Protein AF-A0A1S1MTF3-F1 (afdb_monomer)

Structure (mmCIF, N/CA/C/O backbone):
data_AF-A0A1S1MTF3-F1
#
_entry.id   AF-A0A1S1MTF3-F1
#
loop_
_atom_site.group_PDB
_atom_site.id
_atom_site.type_symbol
_atom_site.label_atom_id
_atom_site.label_alt_id
_atom_site.label_comp_id
_atom_site.label_asym_id
_atom_site.label_entity_id
_atom_site.label_seq_id
_atom_site.pdbx_PDB_ins_code
_atom_site.Cartn_x
_atom_site.Cartn_y
_atom_site.Cartn_z
_atom_site.occupancy
_atom_site.B_iso_or_equiv
_atom_site.auth_seq_id
_atom_site.auth_comp_id
_atom_site.auth_asym_id
_atom_site.auth_atom_id
_atom_site.pdbx_PDB_model_num
ATOM 1 N N . MET A 1 1 ? -11.536 54.988 96.292 1.00 57.00 1 MET A N 1
ATOM 2 C CA . MET A 1 1 ? -12.573 53.930 96.340 1.00 57.00 1 MET A CA 1
ATOM 3 C C . MET A 1 1 ? -11.918 52.619 96.757 1.00 57.00 1 MET A C 1
ATOM 5 O O . MET A 1 1 ? -10.791 52.385 96.335 1.00 57.00 1 MET A O 1
ATOM 9 N N . SER A 1 2 ? -12.569 51.813 97.604 1.00 72.62 2 SER A N 1
ATOM 10 C CA . SER A 1 2 ? -12.014 50.529 98.072 1.00 72.62 2 SER A CA 1
ATOM 11 C C . SER A 1 2 ? -11.849 49.536 96.914 1.00 72.62 2 SER A C 1
ATOM 13 O O . SER A 1 2 ? -12.722 49.440 96.053 1.00 72.62 2 SER A O 1
ATOM 15 N N . LYS A 1 3 ? -10.737 48.791 96.897 1.00 82.69 3 LYS A N 1
ATOM 16 C CA . LYS A 1 3 ? -10.434 47.762 95.882 1.00 82.69 3 LYS A CA 1
ATOM 17 C C . LYS A 1 3 ? -10.878 46.355 96.296 1.00 82.69 3 LYS A C 1
ATOM 19 O O . LYS A 1 3 ? -10.730 45.424 95.508 1.00 82.69 3 LYS A O 1
ATOM 24 N N . ALA A 1 4 ? -11.459 46.189 97.486 1.00 82.25 4 ALA A N 1
ATOM 25 C CA . ALA A 1 4 ? -11.759 44.884 98.082 1.00 82.25 4 ALA A CA 1
ATOM 26 C C . ALA A 1 4 ? -12.714 43.988 97.255 1.00 82.25 4 ALA A C 1
ATOM 28 O O . ALA A 1 4 ? -12.721 42.773 97.439 1.00 82.25 4 ALA A O 1
ATOM 29 N N . ARG A 1 5 ? -13.505 44.565 96.335 1.00 84.56 5 ARG A N 1
ATOM 30 C CA . ARG A 1 5 ? -14.425 43.845 95.424 1.00 84.56 5 ARG A CA 1
ATOM 31 C C . ARG A 1 5 ? -14.003 43.868 93.951 1.00 84.56 5 ARG A C 1
ATOM 33 O O . ARG A 1 5 ? -14.727 43.378 93.094 1.00 84.56 5 ARG A O 1
ATOM 40 N N . VAL A 1 6 ? -12.830 44.420 93.647 1.00 87.94 6 VAL A N 1
ATOM 41 C CA . VAL A 1 6 ? -12.247 44.382 92.300 1.00 87.94 6 VAL A CA 1
ATOM 42 C C . VAL A 1 6 ? -11.342 43.155 92.225 1.00 87.94 6 VAL A C 1
ATOM 44 O O . VAL A 1 6 ? -10.143 43.244 92.487 1.00 87.94 6 VAL A O 1
ATOM 47 N N . TYR A 1 7 ? -11.922 41.986 91.959 1.00 88.25 7 TYR A N 1
ATOM 48 C CA . TYR A 1 7 ? -11.194 40.715 91.973 1.00 88.25 7 TYR A CA 1
ATOM 49 C C . TYR A 1 7 ? -10.224 40.586 90.793 1.00 88.25 7 TYR A C 1
ATOM 51 O O . TYR A 1 7 ? -10.498 41.049 89.686 1.00 88.25 7 TYR A O 1
ATOM 59 N N . LYS A 1 8 ? -9.082 39.926 91.014 1.00 83.44 8 LYS A N 1
ATOM 60 C CA . LYS A 1 8 ? -8.117 39.647 89.941 1.00 83.44 8 LYS A CA 1
ATOM 61 C C . LYS A 1 8 ? -8.687 38.556 89.017 1.00 83.44 8 LYS A C 1
ATOM 63 O O . LYS A 1 8 ? -9.079 37.507 89.530 1.00 83.44 8 LYS A O 1
ATOM 68 N N . PRO A 1 9 ? -8.693 38.729 87.680 1.00 82.44 9 PRO A N 1
ATOM 69 C CA . PRO A 1 9 ? -9.244 37.728 86.760 1.00 82.44 9 PRO A CA 1
ATOM 70 C C . PRO A 1 9 ? -8.632 36.326 86.908 1.00 82.44 9 PRO A C 1
ATOM 72 O O . PRO A 1 9 ? -9.344 35.331 86.807 1.00 82.44 9 PRO A O 1
ATOM 75 N N . SER A 1 10 ? -7.332 36.229 87.205 1.00 77.62 10 SER A N 1
ATOM 76 C CA . SER A 1 10 ? -6.656 34.951 87.478 1.00 77.62 10 SER A CA 1
ATOM 77 C C . SER A 1 10 ? -7.175 34.263 88.746 1.00 77.62 10 SER A C 1
ATOM 79 O O . SER A 1 10 ? -7.349 33.047 88.754 1.00 77.62 10 SER A O 1
ATOM 81 N N . HIS A 1 11 ? -7.488 35.029 89.795 1.00 86.81 11 HIS A N 1
ATOM 82 C CA . HIS A 1 11 ? -8.070 34.501 91.031 1.00 86.81 11 HIS A CA 1
ATOM 83 C C . HIS A 1 11 ? -9.507 34.034 90.818 1.00 86.81 11 HIS A C 1
ATOM 85 O O . HIS A 1 11 ? -9.876 32.991 91.340 1.00 86.81 11 HIS A O 1
ATOM 91 N N . LEU A 1 12 ? -10.296 34.759 90.018 1.00 86.31 12 LEU A N 1
ATOM 92 C CA . LEU A 1 12 ? -11.651 34.337 89.657 1.00 86.31 12 LEU A CA 1
ATOM 93 C C . LEU A 1 12 ? -11.636 32.997 88.922 1.00 86.31 12 LEU A C 1
ATOM 95 O O . LEU A 1 12 ? -12.312 32.064 89.343 1.00 86.31 12 LEU A O 1
ATOM 99 N N . LYS A 1 13 ? -10.807 32.871 87.879 1.00 82.50 13 LYS A N 1
ATOM 100 C CA . LYS A 1 13 ? -10.668 31.617 87.123 1.00 82.50 13 LYS A CA 1
ATOM 101 C C . LYS A 1 13 ? -10.265 30.455 88.029 1.00 82.50 13 LYS A C 1
ATOM 103 O O . LYS A 1 13 ? -10.863 29.389 87.949 1.00 82.50 13 LYS A O 1
ATOM 108 N N . MET A 1 14 ? -9.297 30.670 88.919 1.00 82.50 14 MET A N 1
ATOM 109 C CA . MET A 1 14 ? -8.825 29.626 89.826 1.00 82.50 14 MET A CA 1
ATOM 110 C C . MET A 1 14 ? -9.858 29.265 90.904 1.00 82.50 14 MET A C 1
ATOM 112 O O . MET A 1 14 ? -10.027 28.087 91.198 1.00 82.50 14 MET A O 1
ATOM 116 N N . LEU A 1 15 ? -10.591 30.245 91.442 1.00 87.25 15 LEU A N 1
ATOM 117 C CA . LEU A 1 15 ? -11.648 30.015 92.430 1.00 87.25 15 LEU A CA 1
ATOM 118 C C . LEU A 1 15 ? -12.802 29.198 91.831 1.00 87.25 15 LEU A C 1
ATOM 120 O O . LEU A 1 15 ? -13.252 28.233 92.441 1.00 87.25 15 LEU A O 1
ATOM 124 N N . PHE A 1 16 ? -13.245 29.537 90.616 1.00 86.62 16 PHE A N 1
ATOM 125 C CA . PHE A 1 16 ? -14.283 28.774 89.921 1.00 86.62 16 PHE A CA 1
ATOM 126 C C . PHE A 1 16 ? -13.794 27.381 89.509 1.00 86.62 16 PHE A C 1
ATOM 128 O O . PHE A 1 16 ? -14.508 26.407 89.740 1.00 86.62 16 PHE A O 1
ATOM 135 N N . ALA A 1 17 ? -12.570 27.249 88.989 1.00 81.00 17 ALA A N 1
ATOM 136 C CA . ALA A 1 17 ? -12.009 25.948 88.617 1.00 81.00 17 ALA A CA 1
ATOM 137 C C . ALA A 1 17 ? -11.914 24.991 89.817 1.00 81.00 17 ALA A C 1
ATOM 139 O O . ALA A 1 17 ? -12.298 23.829 89.714 1.00 81.00 17 ALA A O 1
ATOM 140 N N . ARG A 1 18 ? -11.475 25.488 90.980 1.00 85.56 18 ARG A N 1
ATOM 141 C CA . ARG A 1 18 ? -11.369 24.685 92.209 1.00 85.56 18 ARG A CA 1
ATOM 142 C C . ARG A 1 18 ? -12.708 24.394 92.882 1.00 85.56 18 ARG A C 1
ATOM 144 O O . ARG A 1 18 ? -12.756 23.554 93.770 1.00 85.56 18 ARG A O 1
ATOM 151 N N . SER A 1 19 ? -13.787 25.061 92.475 1.00 85.94 19 SER A N 1
ATOM 152 C CA . SER A 1 19 ? -15.117 24.832 93.051 1.00 85.94 19 SER A CA 1
ATOM 153 C C . SER A 1 19 ? -15.812 23.573 92.527 1.00 85.94 19 SER A C 1
ATOM 155 O O . SER A 1 19 ? -16.775 23.124 93.142 1.00 85.94 19 SER A O 1
ATOM 157 N N . GLY A 1 20 ? -15.390 23.032 91.375 1.00 85.50 20 GLY A N 1
ATOM 158 C CA . GLY A 1 20 ? -16.066 21.896 90.735 1.00 85.50 20 GLY A CA 1
ATOM 159 C C . GLY A 1 20 ? -17.521 22.173 90.319 1.00 85.50 20 GLY A C 1
ATOM 160 O O . GLY A 1 20 ? -18.297 21.230 90.194 1.00 85.50 20 GLY A O 1
ATOM 161 N N . ASN A 1 21 ? -17.889 23.450 90.131 1.00 88.62 21 ASN A N 1
ATOM 162 C CA . ASN A 1 21 ? -19.265 23.941 89.958 1.00 88.62 21 ASN A CA 1
ATOM 163 C C . ASN A 1 21 ? -20.197 23.661 91.156 1.00 88.62 21 ASN A C 1
ATOM 165 O O . ASN A 1 21 ? -21.411 23.683 90.996 1.00 88.62 21 ASN A O 1
ATOM 169 N N . GLN A 1 22 ? -19.662 23.427 92.356 1.00 89.62 22 GLN A N 1
ATOM 170 C CA . GLN A 1 22 ? -20.448 23.118 93.550 1.00 89.62 22 GLN A CA 1
ATOM 171 C C . GLN A 1 22 ? -20.203 24.150 94.657 1.00 89.62 22 GLN A C 1
ATOM 173 O O . GLN A 1 22 ? -19.075 24.603 94.865 1.00 89.62 22 GLN A O 1
ATOM 178 N N . CYS A 1 23 ? -21.270 24.521 95.371 1.00 93.62 23 CYS A N 1
ATOM 179 C CA . CYS A 1 23 ? -21.194 25.360 96.565 1.00 93.62 23 CYS A CA 1
ATOM 180 C C . CYS A 1 23 ? -20.217 24.772 97.589 1.00 93.62 23 CYS A C 1
ATOM 182 O O . CYS A 1 23 ? -20.286 23.585 97.895 1.00 93.62 23 CYS A O 1
ATOM 184 N N . ALA A 1 24 ? -19.347 25.611 98.153 1.00 95.00 24 ALA A N 1
ATOM 185 C CA . ALA A 1 24 ? -18.343 25.148 99.104 1.00 95.00 24 ALA A CA 1
ATOM 186 C C . ALA A 1 24 ? -18.900 24.758 100.485 1.00 95.00 24 ALA A C 1
ATOM 188 O O . ALA A 1 24 ? -18.172 24.161 101.271 1.00 95.00 24 ALA A O 1
ATOM 189 N N . MET A 1 25 ? -20.155 25.092 100.817 1.00 95.19 25 MET A N 1
ATOM 190 C CA . MET A 1 25 ? -20.732 24.727 102.117 1.00 95.19 25 MET A CA 1
ATOM 191 C C . MET A 1 25 ? -20.847 23.194 102.243 1.00 95.19 25 MET A C 1
ATOM 193 O O . MET A 1 25 ? -21.322 22.559 101.297 1.00 95.19 25 MET A O 1
ATOM 197 N N . PRO A 1 26 ? -20.466 22.580 103.385 1.00 90.38 26 PRO A N 1
ATOM 198 C CA . PRO A 1 26 ? -20.530 21.130 103.551 1.00 90.38 26 PRO A CA 1
ATOM 199 C C . PRO A 1 26 ? -21.940 20.594 103.303 1.00 90.38 26 PRO A C 1
ATOM 201 O O . PRO A 1 26 ? -22.923 21.241 103.655 1.00 90.38 26 PRO A O 1
ATOM 204 N N . GLU A 1 27 ? -22.029 19.418 102.683 1.00 87.06 27 GLU A N 1
ATOM 205 C CA . GLU A 1 27 ? -23.279 18.746 102.288 1.00 87.06 27 GLU A CA 1
ATOM 206 C C . GLU A 1 27 ? -24.164 19.490 101.268 1.00 87.06 27 GLU A C 1
ATOM 208 O O . GLU A 1 27 ? -25.122 18.912 100.749 1.00 87.06 27 GLU A O 1
ATOM 213 N N . CYS A 1 28 ? -23.830 20.728 100.888 1.00 90.38 28 CYS A N 1
ATOM 214 C CA . CYS A 1 28 ? -24.565 21.456 99.864 1.00 90.38 28 CYS A CA 1
ATOM 215 C C . CYS A 1 28 ? -24.208 20.933 98.469 1.00 90.38 28 CYS A C 1
ATOM 217 O O . CYS A 1 28 ? -23.045 20.914 98.069 1.00 90.38 28 CYS A O 1
ATOM 219 N N . LYS A 1 29 ? -25.222 20.527 97.700 1.00 85.75 29 LYS A N 1
ATOM 220 C CA . LYS A 1 29 ? -25.068 20.034 96.319 1.00 85.75 29 LYS A CA 1
ATOM 221 C C . LYS A 1 29 ? -25.506 21.049 95.265 1.00 85.75 29 LYS A C 1
ATOM 223 O O . LYS A 1 29 ? -25.572 20.704 94.091 1.00 85.75 29 LYS A O 1
ATOM 228 N N . ASN A 1 30 ? -25.791 22.286 95.676 1.00 90.50 30 ASN A N 1
ATOM 229 C CA . ASN A 1 30 ? -26.232 23.329 94.758 1.00 90.50 30 ASN A CA 1
ATOM 230 C C . ASN A 1 30 ? -25.110 23.691 93.785 1.00 90.50 30 ASN A C 1
ATOM 232 O O . ASN A 1 30 ? -23.970 23.947 94.198 1.00 90.50 30 ASN A O 1
ATOM 236 N N . ASN A 1 31 ? -25.468 23.755 92.504 1.00 87.56 31 ASN A N 1
ATOM 237 C CA . ASN A 1 31 ? -24.559 24.171 91.450 1.00 87.56 31 ASN A CA 1
ATOM 238 C C . ASN A 1 31 ? -24.372 25.695 91.455 1.00 87.56 31 ASN A C 1
ATOM 240 O O . ASN A 1 31 ? -25.260 26.451 91.856 1.00 87.56 31 ASN A O 1
ATOM 244 N N . LEU A 1 32 ? -23.198 26.152 91.022 1.00 90.25 32 LEU A N 1
ATOM 245 C CA . LEU A 1 32 ? -22.841 27.577 90.975 1.00 90.25 32 LEU A CA 1
ATOM 246 C C . LEU A 1 32 ? -23.080 28.207 89.597 1.00 90.25 32 LEU A C 1
ATOM 248 O O . LEU A 1 32 ? -23.038 29.429 89.451 1.00 90.25 32 LEU A O 1
ATOM 252 N N . ILE A 1 33 ? -23.365 27.379 88.605 1.00 85.69 33 ILE A N 1
ATOM 253 C CA . ILE A 1 33 ? -23.877 27.732 87.288 1.00 85.69 33 ILE A CA 1
ATOM 254 C C . ILE A 1 33 ? -25.252 27.071 87.177 1.00 85.69 33 ILE A C 1
ATOM 256 O O . ILE A 1 33 ? -25.446 25.959 87.679 1.00 85.69 33 ILE A O 1
ATOM 260 N N . ASN A 1 34 ? -26.215 27.782 86.594 1.00 81.19 34 ASN A N 1
ATOM 261 C CA . ASN A 1 34 ? -27.568 27.270 86.400 1.00 81.19 34 ASN A CA 1
ATOM 262 C C . ASN A 1 34 ? -27.592 26.015 85.503 1.00 81.19 34 ASN A C 1
ATOM 264 O O . ASN A 1 34 ? -26.620 25.679 84.832 1.00 81.19 34 ASN A O 1
ATOM 268 N N . GLU A 1 35 ? -28.734 25.332 85.472 1.00 74.06 35 GLU A N 1
ATOM 269 C CA . GLU A 1 35 ? -28.910 24.066 84.745 1.00 74.06 35 GLU A CA 1
ATOM 270 C C . GLU A 1 35 ? -28.700 24.193 83.225 1.00 74.06 35 GLU A C 1
ATOM 272 O O . GLU A 1 35 ? -28.324 23.222 82.575 1.00 74.06 35 GLU A O 1
ATOM 277 N N . HIS A 1 36 ? -28.876 25.397 82.667 1.00 75.00 36 HIS A N 1
ATOM 278 C CA . HIS A 1 36 ? -28.643 25.696 81.249 1.00 75.00 36 HIS A CA 1
ATOM 279 C C . HIS A 1 36 ? -27.179 26.045 80.913 1.00 75.00 36 HIS A C 1
ATOM 281 O O . HIS A 1 36 ? -26.863 26.267 79.748 1.00 75.00 36 HIS A O 1
ATOM 287 N N . ASN A 1 37 ? -26.273 26.063 81.901 1.00 70.62 37 ASN A N 1
ATOM 288 C CA . ASN A 1 37 ? -24.838 26.349 81.757 1.00 70.62 37 ASN A CA 1
ATOM 289 C C . ASN A 1 37 ? -24.473 27.728 81.167 1.00 70.62 37 ASN A C 1
ATOM 291 O O . ASN A 1 37 ? -23.334 27.934 80.745 1.00 70.62 37 ASN A O 1
ATOM 295 N N . ASP A 1 38 ? -25.399 28.685 81.163 1.00 76.19 38 ASP A N 1
ATOM 296 C CA . ASP A 1 38 ? -25.214 30.007 80.550 1.00 76.19 38 ASP A CA 1
ATOM 297 C C . ASP A 1 38 ? -25.068 31.143 81.576 1.00 76.19 38 ASP A C 1
ATOM 299 O O . ASP A 1 38 ? -24.583 32.226 81.243 1.00 76.19 38 ASP A O 1
ATOM 303 N N . THR A 1 39 ? -25.428 30.895 82.841 1.00 79.31 39 THR A N 1
ATOM 304 C CA . THR A 1 39 ? -25.498 31.930 83.876 1.00 79.31 39 THR A CA 1
ATOM 305 C C . THR A 1 39 ? -24.831 31.485 85.175 1.00 79.31 39 THR A C 1
ATOM 307 O O . THR A 1 39 ? -25.198 30.479 85.784 1.00 79.31 39 THR A O 1
ATOM 310 N N . VAL A 1 40 ? -23.882 32.288 85.666 1.00 84.56 40 VAL A N 1
ATOM 311 C CA . VAL A 1 40 ? -23.241 32.084 86.974 1.00 84.56 40 VAL A CA 1
ATOM 312 C C . VAL A 1 40 ? -24.172 32.572 88.089 1.00 84.56 40 VAL A C 1
ATOM 314 O O . VAL A 1 40 ? -24.343 33.775 88.292 1.00 84.56 40 VAL A O 1
ATOM 317 N N . VAL A 1 41 ? -24.760 31.635 88.832 1.00 87.94 41 VAL A N 1
ATOM 318 C CA . VAL A 1 41 ? -25.669 31.913 89.960 1.00 87.94 41 VAL A CA 1
ATOM 319 C C . VAL A 1 41 ? -24.953 31.930 91.314 1.00 87.94 41 VAL A C 1
ATOM 321 O O . VAL A 1 41 ? -25.450 32.521 92.273 1.00 87.94 41 VAL A O 1
ATOM 324 N N . GLY A 1 42 ? -23.759 31.339 91.387 1.00 89.56 42 GLY A N 1
ATOM 325 C CA . GLY A 1 42 ? -22.887 31.347 92.555 1.00 89.56 42 GLY A CA 1
ATOM 326 C C . GLY A 1 42 ? -22.356 32.738 92.901 1.00 89.56 42 GLY A C 1
ATOM 327 O O . GLY A 1 42 ? -22.128 33.583 92.034 1.00 89.56 42 GLY A O 1
ATOM 328 N N . LYS A 1 43 ? -22.133 32.977 94.193 1.00 92.81 43 LYS A N 1
ATOM 329 C CA . LYS A 1 43 ? -21.666 34.248 94.746 1.00 92.81 43 LYS A CA 1
ATOM 330 C C . LYS A 1 43 ? -20.285 34.088 95.368 1.00 92.81 43 LYS A C 1
ATOM 332 O O . LYS A 1 43 ? -20.023 33.163 96.138 1.00 92.81 43 LYS A O 1
ATOM 337 N N . ILE A 1 44 ? -19.396 35.022 95.037 1.00 93.94 44 ILE A N 1
ATOM 338 C CA . ILE A 1 44 ? -18.071 35.125 95.650 1.00 93.94 44 ILE A CA 1
ATOM 339 C C . ILE A 1 44 ? -18.243 35.822 96.994 1.00 93.94 44 ILE A C 1
ATOM 341 O O . ILE A 1 44 ? -18.571 37.006 97.045 1.00 93.94 44 ILE A O 1
ATOM 345 N N . CYS A 1 45 ? -17.996 35.087 98.069 1.00 92.31 45 CYS A N 1
ATOM 346 C CA . CYS A 1 45 ? -18.117 35.573 99.433 1.00 92.31 45 CYS A CA 1
ATOM 347 C C . CYS A 1 45 ? -16.739 35.914 99.989 1.00 92.31 45 CYS A C 1
ATOM 349 O O . CYS A 1 45 ? -15.762 35.196 99.760 1.00 92.31 45 CYS A O 1
ATOM 351 N N . HIS A 1 46 ? -16.674 36.979 100.779 1.00 93.00 46 HIS A N 1
ATOM 352 C CA . HIS A 1 46 ? -15.498 37.303 101.576 1.00 93.00 46 HIS A CA 1
ATOM 353 C C . HIS A 1 46 ? -15.563 36.573 102.917 1.00 93.00 46 HIS A C 1
ATOM 355 O O . HIS A 1 46 ? -16.546 36.709 103.643 1.00 93.00 46 HIS A O 1
ATOM 361 N N . ILE A 1 47 ? -14.510 35.838 103.276 1.00 95.06 47 ILE A N 1
ATOM 362 C CA . ILE A 1 47 ? -14.418 35.189 104.591 1.00 95.06 47 ILE A CA 1
ATOM 363 C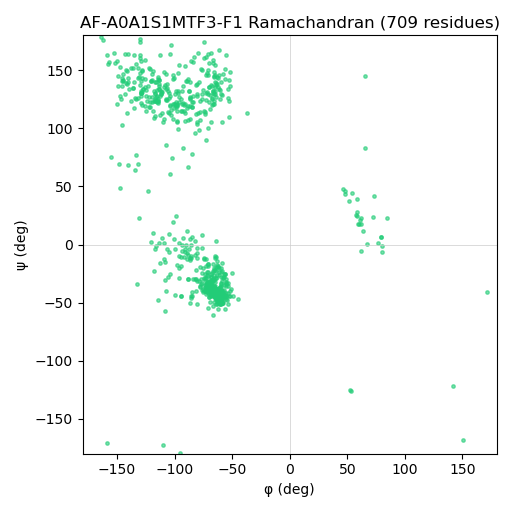 C . ILE A 1 47 ? -14.315 36.258 105.694 1.00 95.06 47 ILE A C 1
ATOM 365 O O . ILE A 1 47 ? -15.118 36.278 106.632 1.00 95.06 47 ILE A O 1
ATOM 369 N N . GLU A 1 48 ? -13.360 37.180 105.551 1.00 93.50 48 GLU A N 1
ATOM 370 C CA . GLU A 1 48 ? -13.287 38.438 106.302 1.00 93.50 48 GLU A CA 1
ATOM 371 C C . GLU A 1 48 ? -13.836 39.576 105.431 1.00 93.50 48 GLU A C 1
ATOM 373 O O . GLU A 1 48 ? -13.335 39.807 104.325 1.00 93.50 48 GLU A O 1
ATOM 378 N N . ALA A 1 49 ? -14.880 40.269 105.906 1.00 90.25 49 ALA A N 1
ATOM 379 C CA . ALA A 1 49 ? -15.703 41.141 105.066 1.00 90.25 49 ALA A CA 1
ATOM 380 C C . ALA A 1 49 ? -14.937 42.263 104.350 1.00 90.25 49 ALA A C 1
ATOM 382 O O . ALA A 1 49 ? -14.024 42.896 104.882 1.00 90.25 49 ALA A O 1
ATOM 383 N N . ALA A 1 50 ? -15.422 42.591 103.149 1.00 89.50 50 ALA A N 1
ATOM 384 C CA . ALA A 1 50 ? -14.919 43.701 102.346 1.00 89.50 50 ALA A CA 1
ATOM 385 C C . ALA A 1 50 ? -15.218 45.096 102.935 1.00 89.50 50 ALA A C 1
ATOM 387 O O . ALA A 1 50 ? -14.493 46.044 102.653 1.00 89.50 50 ALA A O 1
ATOM 388 N N . ASN A 1 51 ? -16.299 45.241 103.710 1.00 87.69 51 ASN A N 1
ATOM 389 C CA . ASN A 1 51 ? -16.803 46.524 104.214 1.00 87.69 51 ASN A CA 1
ATOM 390 C C . ASN A 1 51 ? -16.727 46.570 105.747 1.00 87.69 51 ASN A C 1
ATOM 392 O O . ASN A 1 51 ? -17.086 45.591 106.397 1.00 87.69 51 ASN A O 1
ATOM 396 N N . SER A 1 52 ? -16.348 47.722 106.314 1.00 86.06 52 SER A N 1
ATOM 397 C CA . SER A 1 52 ? -16.229 47.944 107.762 1.00 86.06 52 SER A CA 1
ATOM 398 C C . SER A 1 52 ? -17.495 47.668 108.570 1.00 86.06 52 SER A C 1
ATOM 400 O O . SER A 1 52 ? -17.411 47.337 109.749 1.00 86.06 52 SER A O 1
ATOM 402 N N . LYS A 1 53 ? -18.674 47.759 107.945 1.00 86.62 53 LYS A N 1
ATOM 403 C CA . LYS A 1 53 ? -19.964 47.440 108.580 1.00 86.62 53 LYS A CA 1
ATOM 404 C C . LYS A 1 53 ? -20.396 45.977 108.413 1.00 86.62 53 LYS A C 1
ATOM 406 O O . LYS A 1 53 ? -21.458 45.609 108.929 1.00 86.62 53 LYS A O 1
ATOM 411 N N . GLY A 1 54 ? -19.629 45.178 107.673 1.00 85.62 54 GLY A N 1
ATOM 412 C CA . GLY A 1 54 ? -19.929 43.786 107.350 1.00 85.62 54 GLY A CA 1
ATOM 413 C C . GLY A 1 54 ? -19.596 42.799 108.479 1.00 85.62 54 GLY A C 1
ATOM 414 O O . GLY A 1 54 ? -18.891 43.144 109.431 1.00 85.62 54 GLY A O 1
ATOM 415 N N . PRO A 1 55 ? -20.113 41.565 108.394 1.00 81.94 55 PRO A N 1
ATOM 416 C CA . PRO A 1 55 ? -19.814 40.499 109.347 1.00 81.94 55 PRO A CA 1
ATOM 417 C C . PRO A 1 55 ? -18.328 40.122 109.292 1.00 81.94 55 PRO A C 1
ATOM 419 O O . PRO A 1 55 ? -17.754 40.005 108.216 1.00 81.94 55 PRO A O 1
ATOM 422 N N . ARG A 1 56 ? -17.690 39.915 110.450 1.00 91.69 56 ARG A N 1
ATOM 423 C CA . ARG A 1 56 ? -16.264 39.527 110.545 1.00 91.69 56 ARG A CA 1
ATOM 424 C C . ARG A 1 56 ? -15.289 40.524 109.893 1.00 91.69 56 ARG A C 1
ATOM 426 O O . ARG A 1 56 ? -14.226 40.122 109.426 1.00 91.69 56 ARG A O 1
ATOM 433 N N . TYR A 1 57 ? -15.630 41.814 109.832 1.00 91.50 57 TYR A N 1
ATOM 434 C CA . TYR A 1 57 ? -14.688 42.807 109.320 1.00 91.50 57 TYR A CA 1
ATOM 435 C C . TYR A 1 57 ? -13.453 42.916 110.218 1.00 91.50 57 TYR A C 1
ATOM 437 O O . TYR A 1 57 ? -13.561 43.173 111.417 1.00 91.50 57 TYR A O 1
ATOM 445 N N . ASN A 1 58 ? -12.280 42.785 109.608 1.00 90.81 58 ASN A N 1
ATOM 446 C CA . ASN A 1 58 ? -10.997 42.984 110.258 1.00 90.81 58 ASN A CA 1
ATOM 447 C C . ASN A 1 58 ? -10.396 44.325 109.818 1.00 90.81 58 ASN A C 1
ATOM 449 O O . ASN A 1 58 ? -10.038 44.507 108.649 1.00 90.81 58 ASN A O 1
ATOM 453 N N . ALA A 1 59 ? -10.287 45.268 110.757 1.00 89.12 59 ALA A N 1
ATOM 454 C CA . ALA A 1 59 ? -9.751 46.605 110.497 1.00 89.12 59 ALA A CA 1
ATOM 455 C C . ALA A 1 59 ? -8.260 46.597 110.121 1.00 89.12 59 ALA A C 1
ATOM 457 O O . ALA A 1 59 ? -7.811 47.519 109.445 1.00 89.12 59 ALA A O 1
ATOM 458 N N . ASN A 1 60 ? -7.525 45.540 110.482 1.00 91.50 60 ASN A N 1
ATOM 459 C CA . ASN A 1 60 ? -6.090 45.409 110.219 1.00 91.50 60 ASN A CA 1
ATOM 460 C C . ASN A 1 60 ? -5.774 44.791 108.844 1.00 91.50 60 ASN A C 1
ATOM 462 O O . ASN A 1 60 ? -4.609 44.682 108.474 1.00 91.50 60 ASN A O 1
ATOM 466 N N . MET A 1 61 ? -6.789 44.370 108.082 1.00 89.62 61 MET A N 1
ATOM 467 C CA . MET A 1 61 ? -6.610 43.780 106.753 1.00 89.62 61 MET A CA 1
ATOM 468 C C . MET A 1 61 ? -6.547 44.872 105.673 1.00 89.62 61 MET A C 1
ATOM 470 O O . MET A 1 61 ? -7.307 45.842 105.709 1.00 89.62 61 MET A O 1
ATOM 474 N N . SER A 1 62 ? -5.666 44.723 104.686 1.00 91.81 62 SER A N 1
ATOM 475 C CA . SER A 1 62 ? -5.626 45.607 103.510 1.00 91.81 62 SER A CA 1
ATOM 476 C C . SER A 1 62 ? -6.634 45.178 102.436 1.00 91.81 62 SER A C 1
ATOM 478 O O . SER A 1 62 ? -7.070 44.029 102.395 1.00 91.81 62 SER A O 1
ATOM 480 N N . ASP A 1 63 ? -6.976 46.075 101.509 1.00 89.06 63 ASP A N 1
ATOM 481 C CA . ASP A 1 63 ? -7.880 45.747 100.395 1.00 89.06 63 ASP A CA 1
ATOM 482 C C . ASP A 1 63 ? -7.316 44.683 99.441 1.00 89.06 63 ASP A C 1
ATOM 484 O O . ASP A 1 63 ? -8.090 43.926 98.852 1.00 89.06 63 ASP A O 1
ATOM 488 N N . GLU A 1 64 ? -5.988 44.588 99.306 1.00 89.88 64 GLU A N 1
ATOM 489 C CA . GLU A 1 64 ? -5.343 43.525 98.523 1.00 89.88 64 GLU A CA 1
ATOM 490 C C . GLU A 1 64 ? -5.506 42.160 99.187 1.00 89.88 64 GLU A C 1
ATOM 492 O O . GLU A 1 64 ? -5.842 41.195 98.509 1.00 89.88 64 GLU A O 1
ATOM 497 N N . GLN A 1 65 ? -5.345 42.090 100.510 1.00 89.81 65 GLN A N 1
ATOM 498 C CA . GLN A 1 65 ? -5.592 40.861 101.265 1.00 89.81 65 GLN A CA 1
ATOM 499 C C . GLN A 1 65 ? -7.078 40.491 101.235 1.00 89.81 65 GLN A C 1
ATOM 501 O O . GLN A 1 65 ? -7.413 39.324 101.056 1.00 89.81 65 GLN A O 1
ATOM 506 N N . ARG A 1 66 ? -7.987 41.472 101.341 1.00 91.38 66 ARG A N 1
ATOM 507 C CA . ARG A 1 66 ? -9.434 41.213 101.283 1.00 91.38 66 ARG A CA 1
ATOM 508 C C . ARG A 1 66 ? -9.853 40.568 99.965 1.00 91.38 66 ARG A C 1
ATOM 510 O O . ARG A 1 66 ? -10.704 39.688 99.981 1.00 91.38 66 ARG A O 1
ATOM 517 N N . ARG A 1 67 ? -9.271 40.988 98.838 1.00 90.06 67 ARG A N 1
ATOM 518 C CA . ARG A 1 67 ? -9.591 40.459 97.498 1.00 90.06 67 ARG A CA 1
ATOM 519 C C . ARG A 1 67 ? -8.697 39.295 97.049 1.00 90.06 67 ARG A C 1
ATOM 521 O O . ARG A 1 67 ? -8.777 38.887 95.887 1.00 90.06 67 ARG A O 1
ATOM 528 N N . ASP A 1 68 ? -7.823 38.799 97.920 1.00 89.94 68 ASP A N 1
ATOM 529 C CA . ASP A 1 68 ? -6.968 37.654 97.625 1.00 89.94 68 ASP A CA 1
ATOM 530 C C . ASP A 1 68 ? -7.777 36.351 97.610 1.00 89.94 68 ASP A C 1
ATOM 532 O O . ASP A 1 68 ? -8.715 36.196 98.387 1.00 89.94 68 ASP A O 1
ATOM 536 N N . ILE A 1 69 ? -7.416 35.398 96.743 1.00 88.88 69 ILE A N 1
ATOM 537 C CA . ILE A 1 69 ? -8.154 34.133 96.599 1.00 88.88 69 ILE A CA 1
ATOM 538 C C . ILE A 1 69 ? -8.245 33.346 97.914 1.00 88.88 69 ILE A C 1
ATOM 540 O O . ILE A 1 69 ? -9.221 32.630 98.134 1.00 88.88 69 ILE A O 1
ATOM 544 N N . THR A 1 70 ? -7.268 33.507 98.808 1.00 90.88 70 THR A N 1
ATOM 545 C CA . THR A 1 70 ? -7.252 32.878 100.137 1.00 90.88 70 THR A CA 1
ATOM 546 C C . THR A 1 70 ? -8.349 33.404 101.070 1.00 90.88 70 THR A C 1
ATOM 548 O O . THR A 1 70 ? -8.762 32.691 101.981 1.00 90.88 70 THR A O 1
ATOM 551 N N . ASN A 1 71 ? -8.872 34.610 100.825 1.00 93.81 71 ASN A N 1
ATOM 552 C CA . ASN A 1 71 ? -9.967 35.216 101.589 1.00 93.81 71 ASN A CA 1
ATOM 553 C C . ASN A 1 71 ? -11.336 35.100 100.890 1.00 93.81 71 ASN A C 1
ATOM 555 O O . ASN A 1 71 ? -12.327 35.652 101.373 1.00 93.81 71 ASN A O 1
ATOM 559 N N . LEU A 1 72 ? -11.408 34.405 99.751 1.00 94.50 72 LEU A N 1
ATOM 560 C CA . LEU A 1 72 ? -12.635 34.256 98.971 1.00 94.50 72 LEU A CA 1
ATOM 561 C C . LEU A 1 72 ? -13.112 32.811 98.974 1.00 94.50 72 LEU A C 1
ATOM 563 O O . LEU A 1 72 ? -12.330 31.889 98.757 1.00 94.50 72 LEU A O 1
ATOM 567 N N . ILE A 1 73 ? -14.411 32.620 99.154 1.00 94.06 73 ILE A N 1
ATOM 568 C CA . ILE A 1 73 ? -15.075 31.321 99.062 1.00 94.06 73 ILE A CA 1
ATOM 569 C C . ILE A 1 73 ? -16.298 31.446 98.154 1.00 94.06 73 ILE A C 1
ATOM 571 O O . ILE A 1 73 ? -16.944 32.492 98.120 1.00 94.06 73 ILE A O 1
ATOM 575 N N . LEU A 1 74 ? -16.588 30.409 97.373 1.00 94.44 74 LEU A N 1
ATOM 576 C CA . LEU A 1 74 ? -17.666 30.430 96.389 1.00 94.44 74 LEU A CA 1
ATOM 577 C C . LEU A 1 74 ? -18.861 29.622 96.908 1.00 94.44 74 LEU A C 1
ATOM 579 O O . LEU A 1 74 ? -18.727 28.432 97.190 1.00 94.44 74 LEU A O 1
ATOM 583 N N . LEU A 1 75 ? -20.014 30.276 97.064 1.00 94.56 75 LEU A N 1
ATOM 584 C CA . LEU A 1 75 ? -21.225 29.689 97.652 1.00 94.56 75 LEU A CA 1
ATOM 585 C C . LEU A 1 75 ? -22.450 29.934 96.761 1.00 94.56 75 LEU A C 1
ATOM 587 O O . LEU A 1 75 ? -22.446 30.835 95.925 1.00 94.56 75 LEU A O 1
ATOM 591 N N . CYS A 1 76 ? -23.513 29.146 96.933 1.00 93.75 76 CYS A N 1
ATOM 592 C CA . CYS A 1 76 ? -24.817 29.473 96.351 1.00 93.75 76 CYS A CA 1
ATOM 593 C C . CYS A 1 76 ? -25.448 30.670 97.081 1.00 93.75 76 CYS A C 1
ATOM 595 O O . CYS A 1 76 ? -25.030 31.011 98.188 1.00 93.75 76 CYS A O 1
ATOM 597 N N . SER A 1 77 ? -26.465 31.289 96.479 1.00 90.25 77 SER A N 1
ATOM 598 C CA . SER A 1 77 ? -27.102 32.497 97.025 1.00 90.25 77 SER A CA 1
ATOM 599 C C . SER A 1 77 ? -27.619 32.307 98.458 1.00 90.25 77 SER A C 1
ATOM 601 O O . SER A 1 77 ? -27.303 33.124 99.316 1.00 90.25 77 SER A O 1
ATOM 603 N N . ASP A 1 78 ? -28.288 31.189 98.756 1.00 93.06 78 ASP A N 1
ATOM 604 C CA . ASP A 1 78 ? -28.841 30.939 100.099 1.00 93.06 78 ASP A CA 1
ATOM 605 C C . ASP A 1 78 ? -27.758 30.896 101.187 1.00 93.06 78 ASP A C 1
ATOM 607 O O . ASP A 1 78 ? -27.864 31.566 102.213 1.00 93.06 78 ASP A O 1
ATOM 611 N N . HIS A 1 79 ? -26.670 30.155 100.948 1.00 95.31 79 HIS A N 1
ATOM 612 C CA . HIS A 1 79 ? -25.574 30.051 101.911 1.00 95.31 79 HIS A CA 1
ATOM 613 C C . HIS A 1 79 ? -24.728 31.324 101.967 1.00 95.31 79 HIS A C 1
ATOM 615 O O . HIS A 1 79 ? -24.177 31.623 103.021 1.00 95.31 79 HIS A O 1
ATOM 621 N N . HIS A 1 80 ? -24.629 32.086 100.871 1.00 94.25 80 HIS A N 1
ATOM 622 C CA . HIS A 1 80 ? -24.035 33.424 100.900 1.00 94.25 80 HIS A CA 1
ATOM 623 C C . HIS A 1 80 ? -24.795 34.316 101.895 1.00 94.25 80 HIS A C 1
ATOM 625 O O . HIS A 1 80 ? -24.184 34.902 102.789 1.00 94.25 80 HIS A O 1
ATOM 631 N N . ASP A 1 81 ? -26.123 34.363 101.791 1.00 91.81 81 ASP A N 1
ATOM 632 C CA . ASP A 1 81 ? -26.954 35.207 102.652 1.00 91.81 81 ASP A CA 1
ATOM 633 C C . ASP A 1 81 ? -26.967 34.709 104.107 1.00 91.81 81 ASP A C 1
ATOM 635 O O . ASP A 1 81 ? -26.939 35.508 105.050 1.00 91.81 81 ASP A O 1
ATOM 639 N N . GLU A 1 82 ? -26.920 33.390 104.312 1.00 93.12 82 GLU A N 1
ATOM 640 C CA . GLU A 1 82 ? -26.851 32.785 105.641 1.00 93.12 82 GLU A CA 1
ATOM 641 C C . GLU A 1 82 ? -25.567 33.161 106.398 1.00 93.12 82 GLU A C 1
ATOM 643 O O . GLU A 1 82 ? -25.636 33.536 107.578 1.00 93.12 82 GLU A O 1
ATOM 648 N N . ILE A 1 83 ? -24.398 33.079 105.743 1.00 91.81 83 ILE A N 1
ATOM 649 C CA . ILE A 1 83 ? -23.115 33.385 106.396 1.00 91.81 83 ILE A CA 1
ATOM 650 C C . ILE A 1 83 ? -22.920 34.883 106.626 1.00 91.81 83 ILE A C 1
ATOM 652 O O . ILE A 1 83 ? -22.165 35.266 107.532 1.00 91.81 83 ILE A O 1
ATOM 656 N N . ASP A 1 84 ? -23.569 35.730 105.824 1.00 87.44 84 ASP A N 1
ATOM 657 C CA . ASP A 1 84 ? -23.474 37.183 105.940 1.00 87.44 84 ASP A CA 1
ATOM 658 C C . ASP A 1 84 ? -24.471 37.780 106.950 1.00 87.44 84 ASP A C 1
ATOM 660 O O . ASP A 1 84 ? -24.326 38.934 107.376 1.00 87.44 84 ASP A O 1
ATOM 664 N N . ASN A 1 85 ? -25.425 36.984 107.440 1.00 89.06 85 ASN A N 1
ATOM 665 C CA . ASN A 1 85 ? -26.301 37.392 108.529 1.00 89.06 85 ASN A CA 1
ATOM 666 C C . ASN A 1 85 ? -25.507 37.589 109.835 1.00 89.06 85 ASN A C 1
ATOM 668 O O . ASN A 1 85 ? -24.890 36.668 110.378 1.00 89.06 85 ASN A O 1
ATOM 672 N N . LYS A 1 86 ? -25.565 38.806 110.394 1.00 85.56 86 LYS A N 1
ATOM 673 C CA . LYS A 1 86 ? -24.843 39.180 111.622 1.00 85.56 86 LYS A CA 1
ATOM 674 C C . LYS A 1 86 ? -25.193 38.309 112.829 1.00 85.56 86 LYS A C 1
ATOM 676 O O . LYS A 1 86 ? -24.330 38.118 113.685 1.00 85.56 86 LYS A O 1
ATOM 681 N N . ALA A 1 87 ? -26.409 37.761 112.889 1.00 89.31 87 ALA A N 1
ATOM 682 C CA . ALA A 1 87 ? -26.814 36.845 113.954 1.00 89.31 87 ALA A CA 1
ATOM 683 C C . ALA A 1 87 ? -25.996 35.537 113.945 1.00 89.31 87 ALA A C 1
ATOM 685 O O . ALA A 1 87 ? -25.729 34.966 115.002 1.00 89.31 87 ALA A O 1
ATOM 686 N N . ASN A 1 88 ? -25.508 35.118 112.774 1.00 89.94 88 ASN A N 1
ATOM 687 C CA . ASN A 1 88 ? -24.835 33.836 112.572 1.00 89.94 88 ASN A CA 1
ATOM 688 C C . ASN A 1 88 ? -23.300 33.925 112.648 1.00 89.94 88 ASN A C 1
ATOM 690 O O . ASN A 1 88 ? -22.613 32.912 112.524 1.00 89.94 88 ASN A O 1
ATOM 694 N N . VAL A 1 89 ? -22.725 35.107 112.900 1.00 88.69 89 VAL A N 1
ATOM 695 C CA . VAL A 1 89 ? -21.261 35.330 112.905 1.00 88.69 89 VAL A CA 1
ATOM 696 C C . VAL A 1 89 ? -20.523 34.452 113.921 1.00 88.69 89 VAL A C 1
ATOM 698 O O . VAL A 1 89 ? -19.384 34.055 113.680 1.00 88.69 89 VAL A O 1
ATOM 701 N N . LYS A 1 90 ? -21.165 34.112 115.046 1.00 88.69 90 LYS A N 1
ATOM 702 C CA . LYS A 1 90 ? -20.585 33.201 116.048 1.00 88.69 90 LYS A CA 1
ATOM 703 C C . LYS A 1 90 ? -20.533 31.745 115.568 1.00 88.69 90 LYS A C 1
ATOM 705 O O . LYS A 1 90 ? -19.672 30.999 116.019 1.00 88.69 90 LYS A O 1
ATOM 710 N N . VAL A 1 91 ? -21.430 31.355 114.661 1.00 91.19 91 VAL A N 1
ATOM 711 C CA . VAL A 1 91 ? -21.506 30.006 114.078 1.00 91.19 91 VAL A CA 1
ATOM 712 C C . VAL A 1 91 ? -20.554 29.885 112.889 1.00 91.19 91 VAL A C 1
ATOM 714 O O . VAL A 1 91 ? -19.807 28.909 112.793 1.00 91.19 91 VAL A O 1
ATOM 717 N N . TYR A 1 92 ? -20.535 30.902 112.023 1.00 92.12 92 TYR A N 1
ATOM 718 C CA . TYR A 1 92 ? -19.654 31.013 110.861 1.00 92.12 92 TYR A CA 1
ATOM 719 C C . TYR A 1 92 ? -18.506 31.970 111.156 1.00 92.12 92 TYR A C 1
ATOM 721 O O . TYR A 1 92 ? -18.490 33.111 110.691 1.00 92.12 92 TYR A O 1
ATOM 729 N N . THR A 1 93 ? -17.558 31.502 111.967 1.00 92.88 93 THR A N 1
ATOM 730 C CA . THR A 1 93 ? -16.325 32.235 112.273 1.00 92.88 93 THR A CA 1
ATOM 731 C C . THR A 1 93 ? -15.357 32.206 111.085 1.00 92.88 93 THR A C 1
ATOM 733 O O . THR A 1 93 ? -15.440 31.331 110.223 1.00 92.88 93 THR A O 1
ATOM 736 N N . VAL A 1 94 ? -14.394 33.136 111.056 1.00 93.38 94 VAL A N 1
ATOM 737 C CA . VAL A 1 94 ? -13.340 33.194 110.018 1.00 93.38 94 VAL A CA 1
ATOM 738 C C . VAL A 1 94 ? -12.623 31.852 109.871 1.00 93.38 94 VAL A C 1
ATOM 740 O O . VAL A 1 94 ? -12.418 31.388 108.754 1.00 93.38 94 VAL A O 1
ATOM 743 N N . LYS A 1 95 ? -12.283 31.211 110.997 1.00 93.69 95 LYS A N 1
ATOM 744 C CA . LYS A 1 95 ? -11.614 29.906 111.007 1.00 93.69 95 LYS A CA 1
ATOM 745 C C . LYS A 1 95 ? -12.468 28.843 110.316 1.00 93.69 95 LYS A C 1
ATOM 747 O O . LYS A 1 95 ? -12.004 28.217 109.376 1.00 93.69 95 LYS A O 1
ATOM 752 N N . ARG A 1 96 ? -13.742 28.725 110.706 1.00 94.25 96 ARG A N 1
ATOM 753 C CA . ARG A 1 96 ? -14.653 27.732 110.125 1.00 94.25 96 ARG A CA 1
ATOM 754 C C . ARG A 1 96 ? -14.811 27.907 108.615 1.00 94.25 96 ARG A C 1
ATOM 756 O O . ARG A 1 96 ? -14.831 26.924 107.892 1.00 94.25 96 ARG A O 1
ATOM 763 N N . LEU A 1 97 ? -14.921 29.142 108.128 1.00 95.44 97 LEU A N 1
ATOM 764 C CA . LEU A 1 97 ? -15.053 29.399 106.691 1.00 95.44 97 LEU A CA 1
ATOM 765 C C . LEU A 1 97 ? -13.770 29.066 105.909 1.00 95.44 97 LEU A C 1
ATOM 767 O O . LEU A 1 97 ? -13.868 28.603 104.774 1.00 95.44 97 LEU A O 1
ATOM 771 N N . LYS A 1 98 ? -12.583 29.250 106.506 1.00 93.75 98 LYS A N 1
ATOM 772 C CA . LYS A 1 98 ? -11.317 28.785 105.911 1.00 93.75 98 LYS A CA 1
ATOM 773 C C . LYS A 1 98 ? -11.255 27.258 105.864 1.00 93.75 98 LYS A C 1
ATOM 775 O O . LYS A 1 98 ? -10.973 26.721 104.800 1.00 93.75 98 LYS A O 1
ATOM 780 N N . ASP A 1 99 ? -11.639 26.582 106.947 1.00 93.38 99 ASP A N 1
ATOM 781 C CA . ASP A 1 99 ? -11.684 25.114 107.002 1.00 93.38 99 ASP A CA 1
ATOM 782 C C . ASP A 1 99 ? -12.654 24.545 105.945 1.00 93.38 99 ASP A C 1
ATOM 784 O O . ASP A 1 99 ? -12.334 23.585 105.245 1.00 93.38 99 ASP A O 1
ATOM 788 N N . ILE A 1 100 ? -13.822 25.179 105.771 1.00 95.00 100 ILE A N 1
ATOM 789 C CA . ILE A 1 100 ? -14.798 24.814 104.731 1.00 95.00 100 ILE A CA 1
ATOM 790 C C . ILE A 1 100 ? -14.193 24.979 103.330 1.00 95.00 100 ILE A C 1
ATOM 792 O O . ILE A 1 100 ? -14.290 24.068 102.508 1.00 95.00 100 ILE A O 1
ATOM 796 N N . LYS A 1 101 ? -13.547 26.120 103.051 1.00 93.88 101 LYS A N 1
ATOM 797 C CA . LYS A 1 101 ? -12.888 26.373 101.761 1.00 93.88 101 LYS A CA 1
ATOM 798 C C . LYS A 1 101 ? -11.814 25.327 101.471 1.00 93.88 101 LYS A C 1
ATOM 800 O O . LYS A 1 101 ? -11.795 24.776 100.376 1.00 93.88 101 LYS A O 1
ATOM 805 N N . GLU A 1 102 ? -10.924 25.070 102.425 1.00 90.31 102 GLU A N 1
ATOM 806 C CA . GLU A 1 102 ? -9.809 24.137 102.249 1.00 90.31 102 GLU A CA 1
ATOM 807 C C . GLU A 1 102 ? -10.301 22.706 102.017 1.00 90.31 102 GLU A C 1
ATOM 809 O O . GLU A 1 102 ? -9.836 22.049 101.087 1.00 90.31 102 GLU A O 1
ATOM 814 N N . ALA A 1 103 ? -11.292 22.245 102.786 1.00 89.56 103 ALA A N 1
ATOM 815 C CA . ALA A 1 103 ? -11.886 20.924 102.593 1.00 89.56 103 ALA A CA 1
ATOM 816 C C . ALA A 1 103 ? -12.564 20.786 101.217 1.00 89.56 103 ALA A C 1
ATOM 818 O O . ALA A 1 103 ? -12.402 19.765 100.543 1.00 89.56 103 ALA A O 1
ATOM 819 N N . HIS A 1 104 ? -13.289 21.820 100.776 1.00 90.81 104 HIS A N 1
ATOM 820 C CA . HIS A 1 104 ? -13.940 21.833 99.464 1.00 90.81 104 HIS A CA 1
ATOM 821 C C . HIS A 1 104 ? -12.923 21.818 98.321 1.00 90.81 104 HIS A C 1
ATOM 823 O O . HIS A 1 104 ? -12.999 20.985 97.418 1.00 90.81 104 HIS A O 1
ATOM 829 N N . GLU A 1 105 ? -11.923 22.699 98.374 1.00 86.94 105 GLU A N 1
ATOM 830 C CA . GLU A 1 105 ? -10.900 22.773 97.331 1.00 86.94 105 GLU A CA 1
ATOM 831 C C . GLU A 1 105 ? -10.002 21.532 97.309 1.00 86.94 105 GLU A C 1
ATOM 833 O O . GLU A 1 105 ? -9.575 21.134 96.232 1.00 86.94 105 GLU A O 1
ATOM 838 N N . ALA A 1 106 ? -9.753 20.864 98.439 1.00 83.44 106 ALA A N 1
ATOM 839 C CA . ALA A 1 106 ? -9.022 19.595 98.457 1.00 83.44 106 ALA A CA 1
ATOM 840 C C . ALA A 1 106 ? -9.790 18.467 97.745 1.00 83.44 106 ALA A C 1
ATOM 842 O O . ALA A 1 106 ? -9.186 17.642 97.060 1.00 83.44 106 ALA A O 1
ATOM 843 N N . LYS A 1 107 ? -11.127 18.453 97.854 1.00 77.81 107 LYS A N 1
ATOM 844 C CA . LYS A 1 107 ? -11.988 17.469 97.180 1.00 77.81 107 LYS A CA 1
ATOM 845 C C . LYS A 1 107 ? -12.001 17.642 95.659 1.00 77.81 107 LYS A C 1
ATOM 847 O O . LYS A 1 107 ? -12.091 16.655 94.933 1.00 77.81 107 LYS A O 1
ATOM 852 N N . HIS A 1 108 ? -11.922 18.881 95.178 1.00 69.44 108 HIS A N 1
ATOM 853 C CA . HIS A 1 108 ? -12.086 19.214 93.759 1.00 69.44 108 HIS A CA 1
ATOM 854 C C . HIS A 1 108 ? -10.784 19.643 93.058 1.00 69.44 108 HIS A C 1
ATOM 856 O O . HIS A 1 108 ? -10.732 19.682 91.832 1.00 69.44 108 HIS A O 1
ATOM 862 N N . GLY A 1 109 ? -9.716 19.919 93.806 1.00 57.62 109 GLY A N 1
ATOM 863 C CA . GLY A 1 109 ? -8.436 20.427 93.308 1.00 57.62 109 GLY A CA 1
ATOM 864 C C . GLY A 1 109 ? -7.483 19.375 92.739 1.00 57.62 109 GLY A C 1
ATOM 865 O O . GLY A 1 109 ? -6.373 19.739 92.365 1.00 57.62 109 GLY A O 1
ATOM 866 N N . ASN A 1 110 ? -7.885 18.097 92.675 1.00 55.69 110 ASN A N 1
ATOM 867 C CA . ASN A 1 110 ? -7.003 17.000 92.264 1.00 55.69 110 ASN A CA 1
ATOM 868 C C . ASN A 1 110 ? -7.720 15.858 91.505 1.00 55.69 110 ASN A C 1
ATOM 870 O O . ASN A 1 110 ? -7.533 14.687 91.828 1.00 55.69 110 ASN A O 1
ATOM 874 N N . TYR A 1 111 ? -8.539 16.171 90.491 1.00 50.59 111 TYR A N 1
ATOM 875 C CA . TYR A 1 111 ? -9.115 15.143 89.606 1.00 50.59 111 TYR A CA 1
ATOM 876 C C . TYR A 1 111 ? -8.664 15.289 88.141 1.00 50.59 111 TYR A C 1
ATOM 878 O O . TYR A 1 111 ? -8.919 16.335 87.538 1.00 50.59 111 TYR A O 1
ATOM 886 N N . PRO A 1 112 ? -8.065 14.245 87.524 1.00 45.31 112 PRO A N 1
ATOM 887 C CA . PRO A 1 112 ? -8.112 14.078 86.075 1.00 45.31 112 PRO A CA 1
ATOM 888 C C . PRO A 1 112 ? -9.579 13.916 85.645 1.00 45.31 112 PRO A C 1
ATOM 890 O O . PRO A 1 112 ? -10.401 13.380 86.385 1.00 45.31 112 PRO A O 1
ATOM 893 N N . TYR A 1 113 ? -9.915 14.432 84.466 1.00 46.03 113 TYR A N 1
ATOM 894 C CA . TYR A 1 113 ? -11.277 14.521 83.935 1.00 46.03 113 TYR A CA 1
ATOM 895 C C . TYR A 1 113 ? -12.000 13.156 83.959 1.00 46.03 113 TYR A C 1
ATOM 897 O O . TYR A 1 113 ? -11.656 12.255 83.199 1.00 46.03 113 TYR A O 1
ATOM 905 N N . VAL A 1 114 ? -13.004 12.991 84.832 1.00 47.69 114 VAL A N 1
ATOM 906 C CA . VAL A 1 114 ? -13.840 11.777 84.905 1.00 47.69 114 VAL A CA 1
ATOM 907 C C . VAL A 1 114 ? -15.094 11.984 84.053 1.00 47.69 114 VAL A C 1
ATOM 909 O O . VAL A 1 114 ? -15.936 12.830 84.362 1.00 47.69 114 VAL A O 1
ATOM 912 N N . ILE A 1 115 ? -15.221 11.201 82.980 1.00 48.31 115 ILE A N 1
ATOM 913 C CA . ILE A 1 115 ? -16.380 11.202 82.077 1.00 48.31 115 ILE A CA 1
ATOM 914 C C . ILE A 1 115 ? -17.599 10.648 82.835 1.00 48.31 115 ILE A C 1
ATOM 916 O O . ILE A 1 115 ? -17.578 9.523 83.331 1.00 48.31 115 ILE A O 1
ATOM 920 N N . LYS A 1 116 ? -18.661 11.453 82.964 1.00 49.12 116 LYS A N 1
ATOM 921 C CA . LYS A 1 116 ? -19.902 11.080 83.669 1.00 49.12 116 LYS A CA 1
ATOM 922 C C . LYS A 1 116 ? -20.845 10.299 82.749 1.00 49.12 116 LYS A C 1
ATOM 924 O O . LYS A 1 116 ? -20.816 10.500 81.542 1.00 49.12 116 LYS A O 1
ATOM 929 N N . LYS A 1 117 ? -21.761 9.503 83.324 1.00 52.53 117 LYS A N 1
ATOM 930 C CA . LYS A 1 117 ? -22.761 8.725 82.566 1.00 52.53 117 LYS A CA 1
ATOM 931 C C . LYS A 1 117 ? -23.553 9.568 81.564 1.00 52.53 117 LYS A C 1
ATOM 933 O O . LYS A 1 117 ? -23.669 9.147 80.439 1.00 52.53 117 LYS A O 1
ATOM 938 N N . HIS A 1 118 ? -23.953 10.795 81.892 1.00 49.84 118 HIS A N 1
ATOM 939 C CA . HIS A 1 118 ? -24.637 11.643 80.906 1.00 49.84 118 HIS A CA 1
ATOM 940 C C . HIS A 1 118 ? -23.744 12.113 79.738 1.00 49.84 118 HIS A C 1
ATOM 942 O O . HIS A 1 118 ? -24.261 12.381 78.667 1.00 49.84 118 HIS A O 1
ATOM 948 N N . HIS A 1 119 ? -22.415 12.193 79.909 1.00 51.81 119 HIS A N 1
ATOM 949 C CA . HIS A 1 119 ? -21.504 12.380 78.774 1.00 51.81 119 HIS A CA 1
ATOM 950 C C . HIS A 1 119 ? -21.426 11.094 77.945 1.00 51.81 119 HIS A C 1
ATOM 952 O O . HIS A 1 119 ? -21.300 11.182 76.734 1.00 51.81 119 HIS A O 1
ATOM 958 N N . LEU A 1 120 ? -21.526 9.913 78.577 1.00 54.88 120 LEU A N 1
ATOM 959 C CA . LEU A 1 120 ? -21.714 8.646 77.862 1.00 54.88 120 LEU A CA 1
ATOM 960 C C . LEU A 1 120 ? -23.083 8.589 77.181 1.00 54.88 120 LEU A C 1
ATOM 962 O O . LEU A 1 120 ? -23.139 8.090 76.077 1.00 54.88 120 LEU A O 1
ATOM 966 N N . ASP A 1 121 ? -24.144 9.139 77.773 1.00 64.38 121 ASP A N 1
ATOM 967 C CA . ASP A 1 121 ? -25.489 9.173 77.195 1.00 64.38 121 ASP A CA 1
ATOM 968 C C . ASP A 1 121 ? -25.568 10.202 76.052 1.00 64.38 121 ASP A C 1
ATOM 970 O O . ASP A 1 121 ? -26.220 9.942 75.056 1.00 64.38 121 ASP A O 1
ATOM 974 N N . GLN A 1 122 ? -24.857 11.333 76.136 1.00 55.62 122 GLN A N 1
ATOM 975 C CA . GLN A 1 122 ? -24.694 12.291 75.031 1.00 55.62 122 GLN A CA 1
ATOM 976 C C . GLN A 1 122 ? -23.780 11.748 73.930 1.00 55.62 122 GLN A C 1
ATOM 978 O O . GLN A 1 122 ? -24.032 11.989 72.755 1.00 55.62 122 GLN A O 1
ATOM 983 N N . LEU A 1 123 ? -22.733 10.997 74.290 1.00 57.78 123 LEU A N 1
ATOM 984 C CA . LEU A 1 123 ? -21.931 10.243 73.328 1.00 57.78 123 LEU A CA 1
ATOM 985 C C . LEU A 1 123 ? -22.741 9.111 72.707 1.00 57.78 123 LEU A C 1
ATOM 987 O O . LEU A 1 123 ? -22.541 8.862 71.533 1.00 57.78 123 LEU A O 1
ATOM 991 N N . GLN A 1 124 ? -23.640 8.464 73.456 1.00 67.50 124 GLN A N 1
ATOM 992 C CA . GLN A 1 124 ? -24.544 7.414 72.990 1.00 67.50 124 GLN A CA 1
ATOM 993 C C . GLN A 1 124 ? -25.601 8.008 72.070 1.00 67.50 124 GLN A C 1
ATOM 995 O O . GLN A 1 124 ? -25.786 7.485 70.992 1.00 67.50 124 GLN A O 1
ATOM 1000 N N . GLN A 1 125 ? -26.207 9.139 72.427 1.00 68.50 125 GLN A N 1
ATOM 1001 C CA . GLN A 1 125 ? -27.153 9.864 71.585 1.00 68.50 125 GLN A CA 1
ATOM 1002 C C . GLN A 1 125 ? -26.468 10.407 70.326 1.00 68.50 125 GLN A C 1
ATOM 1004 O O . GLN A 1 125 ? -27.015 10.287 69.241 1.00 68.50 125 GLN A O 1
ATOM 1009 N N . GLY A 1 126 ? -25.238 10.915 70.439 1.00 60.12 126 GLY A N 1
ATOM 1010 C CA . GLY A 1 126 ? -24.404 11.259 69.289 1.00 60.12 126 GLY A CA 1
ATOM 1011 C C . GLY A 1 126 ? -23.976 10.032 68.475 1.00 60.12 126 GLY A C 1
ATOM 1012 O O . GLY A 1 126 ? -23.846 10.138 67.262 1.00 60.12 126 GLY A O 1
ATOM 1013 N N . LEU A 1 127 ? -23.793 8.864 69.108 1.00 62.75 127 LEU A N 1
ATOM 1014 C CA . LEU A 1 127 ? -23.567 7.576 68.443 1.00 62.75 127 LEU A CA 1
ATOM 1015 C C . LEU A 1 127 ? -24.831 7.089 67.745 1.00 62.75 127 LEU A C 1
ATOM 1017 O O . LEU A 1 127 ? -24.716 6.478 66.699 1.00 62.75 127 LEU A O 1
ATOM 1021 N N . ASP A 1 128 ? -26.004 7.327 68.321 1.00 70.50 128 ASP A N 1
ATOM 1022 C CA . ASP A 1 128 ? -27.304 6.920 67.806 1.00 70.50 128 ASP A CA 1
ATOM 1023 C C . ASP A 1 128 ? -27.701 7.840 66.645 1.00 70.50 128 ASP A C 1
ATOM 1025 O O . ASP A 1 128 ? -28.136 7.344 65.618 1.00 70.50 128 ASP A O 1
ATOM 1029 N N . GLU A 1 129 ? -27.423 9.145 66.726 1.00 61.75 129 GLU A N 1
ATOM 1030 C CA . GLU A 1 129 ? -27.505 10.089 65.603 1.00 61.75 129 GLU A CA 1
ATOM 1031 C C . GLU A 1 129 ? -26.447 9.787 64.534 1.00 61.75 129 GLU A C 1
ATOM 1033 O O . GLU A 1 129 ? -26.728 9.890 63.343 1.00 61.75 129 GLU A O 1
ATOM 1038 N N . LEU A 1 130 ? -25.226 9.386 64.910 1.00 55.69 130 LEU A N 1
ATOM 1039 C CA . LEU A 1 130 ? -24.225 8.890 63.962 1.00 55.69 130 LEU A CA 1
ATOM 1040 C C . LEU A 1 130 ? -24.634 7.548 63.365 1.00 55.69 130 LEU A C 1
ATOM 1042 O O . LEU A 1 130 ? -24.326 7.334 62.206 1.00 55.69 130 LEU A O 1
ATOM 1046 N N . HIS A 1 131 ? -25.316 6.667 64.098 1.00 61.66 131 HIS A N 1
ATOM 1047 C CA . HIS A 1 131 ? -25.849 5.404 63.595 1.00 61.66 131 HIS A CA 1
ATOM 1048 C C . HIS A 1 131 ? -27.046 5.643 62.693 1.00 61.66 131 HIS A C 1
ATOM 1050 O O . HIS A 1 131 ? -27.127 4.994 61.669 1.00 61.66 131 HIS A O 1
ATOM 1056 N N . GLU A 1 132 ? -27.919 6.597 63.000 1.00 63.09 132 GLU A N 1
ATOM 1057 C CA . GLU A 1 132 ? -29.033 6.998 62.148 1.00 63.09 132 GLU A CA 1
ATOM 1058 C C . GLU A 1 132 ? -28.516 7.708 60.894 1.00 63.09 132 GLU A C 1
ATOM 1060 O O . GLU A 1 132 ? -28.961 7.416 59.791 1.00 63.09 132 GLU A O 1
ATOM 1065 N N . ASN A 1 133 ? -27.497 8.562 61.015 1.00 57.47 133 ASN A N 1
ATOM 1066 C CA . ASN A 1 133 ? -26.798 9.143 59.871 1.00 57.47 133 ASN A CA 1
ATOM 1067 C C . ASN A 1 133 ? -25.986 8.100 59.102 1.00 57.47 133 ASN A C 1
ATOM 1069 O O . ASN A 1 133 ? -25.909 8.196 57.884 1.00 57.47 133 ASN A O 1
ATOM 1073 N N . LEU A 1 134 ? -25.409 7.092 59.759 1.00 53.75 134 LEU A N 1
ATOM 1074 C CA . LEU A 1 134 ? -24.729 5.961 59.129 1.00 53.75 134 LEU A CA 1
ATOM 1075 C C . LEU A 1 134 ? -25.737 5.007 58.500 1.00 53.75 134 LEU A C 1
ATOM 1077 O O . LEU A 1 134 ? -25.403 4.419 57.494 1.00 53.75 134 LEU A O 1
ATOM 1081 N N . ASP A 1 135 ? -26.948 4.866 59.025 1.00 59.72 135 ASP A N 1
ATOM 1082 C CA . ASP A 1 135 ? -28.022 4.036 58.481 1.00 59.72 135 ASP A CA 1
ATOM 1083 C C . ASP A 1 135 ? -28.758 4.766 57.359 1.00 59.72 135 ASP A C 1
ATOM 1085 O O . ASP A 1 135 ? -29.182 4.128 56.405 1.00 59.72 135 ASP A O 1
ATOM 1089 N N . ASN A 1 136 ? -28.824 6.097 57.397 1.00 56.50 136 ASN A N 1
ATOM 1090 C CA . ASN A 1 136 ? -29.238 6.945 56.283 1.00 56.50 136 ASN A CA 1
ATOM 1091 C C . ASN A 1 136 ? -28.149 7.009 55.211 1.00 56.50 136 ASN A C 1
ATOM 1093 O O . ASN A 1 136 ? -28.460 6.899 54.034 1.00 56.50 136 ASN A O 1
ATOM 1097 N N . THR A 1 137 ? -26.870 7.089 55.588 1.00 47.47 137 THR A N 1
ATOM 1098 C CA . THR A 1 137 ? -25.734 6.992 54.658 1.00 47.47 137 THR A CA 1
ATOM 1099 C C . THR A 1 137 ? -25.616 5.579 54.114 1.00 47.47 137 THR A C 1
ATOM 1101 O O . THR A 1 137 ? -25.371 5.438 52.935 1.00 47.47 137 THR A O 1
ATOM 1104 N N . LYS A 1 138 ? -25.860 4.529 54.903 1.00 50.22 138 LYS A N 1
ATOM 1105 C CA . LYS A 1 138 ? -25.982 3.147 54.433 1.00 50.22 138 LYS A CA 1
ATOM 1106 C C . LYS A 1 138 ? -27.234 2.989 53.604 1.00 50.22 138 LYS A C 1
ATOM 1108 O O . LYS A 1 138 ? -27.144 2.281 52.640 1.00 50.22 138 LYS A O 1
ATOM 1113 N N . LYS A 1 139 ? -28.365 3.642 53.874 1.00 55.41 139 LYS A N 1
ATOM 1114 C CA . LYS A 1 139 ? -29.526 3.631 52.968 1.00 55.41 139 LYS A CA 1
ATOM 1115 C C . LYS A 1 139 ? -29.219 4.337 51.660 1.00 55.41 139 LYS A C 1
ATOM 1117 O O . LYS A 1 139 ? -29.604 3.820 50.632 1.00 55.41 139 LYS A O 1
ATOM 1122 N N . ILE A 1 140 ? -28.509 5.462 51.679 1.00 50.56 140 ILE A N 1
ATOM 1123 C CA . ILE A 1 140 ? -28.063 6.176 50.477 1.00 50.56 140 ILE A CA 1
ATOM 1124 C C . ILE A 1 140 ? -26.995 5.362 49.749 1.00 50.56 140 ILE A C 1
ATOM 1126 O O . ILE A 1 140 ? -27.034 5.290 48.532 1.00 50.56 140 ILE A O 1
ATOM 1130 N N . VAL A 1 141 ? -26.074 4.712 50.461 1.00 45.72 141 VAL A N 1
ATOM 1131 C CA . VAL A 1 141 ? -25.054 3.809 49.916 1.00 45.72 141 VAL A CA 1
ATOM 1132 C C . VAL A 1 141 ? -25.693 2.517 49.447 1.00 45.72 141 VAL A C 1
ATOM 1134 O O . VAL A 1 141 ? -25.254 2.038 48.433 1.00 45.72 141 VAL A O 1
ATOM 1137 N N . THR A 1 142 ? -26.738 1.990 50.080 1.00 49.19 142 THR A N 1
ATOM 1138 C CA . THR A 1 142 ? -27.495 0.798 49.674 1.00 49.19 142 THR A CA 1
ATOM 1139 C C . THR A 1 142 ? -28.430 1.137 48.528 1.00 49.19 142 THR A C 1
ATOM 1141 O O . THR A 1 142 ? -28.550 0.321 47.648 1.00 49.19 142 THR A O 1
ATOM 1144 N N . GLN A 1 143 ? -29.004 2.338 48.445 1.00 49.25 143 GLN A N 1
ATOM 1145 C CA . GLN A 1 143 ? -29.728 2.825 47.263 1.00 49.25 143 GLN A CA 1
ATOM 1146 C C . GLN A 1 143 ? -28.761 3.143 46.119 1.00 49.25 143 GLN A C 1
ATOM 1148 O O . GLN A 1 143 ? -29.060 2.873 44.967 1.00 49.25 143 GLN A O 1
ATOM 1153 N N . SER A 1 144 ? -27.569 3.664 46.418 1.00 40.19 144 SER A N 1
ATOM 1154 C CA . SER A 1 144 ? -26.499 3.865 45.433 1.00 40.19 144 SER A CA 1
ATOM 1155 C C . SER A 1 144 ? -25.836 2.547 45.045 1.00 40.19 144 SER A C 1
ATOM 1157 O O . SER A 1 144 ? -25.361 2.449 43.927 1.00 40.19 144 SER A O 1
ATOM 1159 N N . GLN A 1 145 ? -25.818 1.549 45.933 1.00 40.81 145 GLN A N 1
ATOM 1160 C CA . GLN A 1 145 ? -25.352 0.180 45.720 1.00 40.81 145 GLN A CA 1
ATOM 1161 C C . GLN A 1 145 ? -26.436 -0.622 45.020 1.00 40.81 145 GLN A C 1
ATOM 1163 O O . GLN A 1 145 ? -26.079 -1.428 44.204 1.00 40.81 145 GLN A O 1
ATOM 1168 N N . GLU A 1 146 ? -27.723 -0.362 45.229 1.00 43.50 146 GLU A N 1
ATOM 1169 C CA . GLU A 1 146 ? -28.837 -0.910 44.455 1.00 43.50 146 GLU A CA 1
ATOM 1170 C C . GLU A 1 146 ? -28.830 -0.304 43.057 1.00 43.50 146 GLU A C 1
ATOM 1172 O O . GLU A 1 146 ? -28.972 -1.045 42.104 1.00 43.50 146 GLU A O 1
ATOM 1177 N N . VAL A 1 147 ? -28.549 0.995 42.898 1.00 43.53 147 VAL A N 1
ATOM 1178 C CA . VAL A 1 147 ? -28.314 1.614 41.583 1.00 43.53 147 VAL A CA 1
ATOM 1179 C C . VAL A 1 147 ? -27.006 1.116 40.962 1.00 43.53 147 VAL A C 1
ATOM 1181 O O . VAL A 1 147 ? -26.974 0.868 39.767 1.00 43.53 147 VAL A O 1
ATOM 1184 N N . LEU A 1 148 ? -25.926 0.923 41.727 1.00 35.41 148 LEU A N 1
ATOM 1185 C CA . LEU A 1 148 ? -24.663 0.345 41.239 1.00 35.41 148 LEU A CA 1
ATOM 1186 C C . LEU A 1 148 ? -24.767 -1.155 40.983 1.00 35.41 148 LEU A C 1
ATOM 1188 O O . LEU A 1 148 ? -24.062 -1.624 40.108 1.00 35.41 148 LEU A O 1
ATOM 1192 N N . ASP A 1 149 ? -25.617 -1.887 41.692 1.00 40.19 149 ASP A N 1
ATOM 1193 C CA . ASP A 1 149 ? -25.892 -3.316 41.544 1.00 40.19 149 ASP A CA 1
ATOM 1194 C C . ASP A 1 149 ? -26.926 -3.525 40.451 1.00 40.19 149 ASP A C 1
ATOM 1196 O O . ASP A 1 149 ? -26.850 -4.524 39.768 1.00 40.19 149 ASP A O 1
ATOM 1200 N N . GLU A 1 150 ? -27.836 -2.585 40.207 1.00 39.62 150 GLU A N 1
ATOM 1201 C CA . GLU A 1 150 ? -28.724 -2.548 39.047 1.00 39.62 150 GLU A CA 1
ATOM 1202 C C . GLU A 1 150 ? -27.936 -2.129 37.806 1.00 39.62 150 GLU A C 1
ATOM 1204 O O . GLU A 1 150 ? -28.064 -2.759 36.767 1.00 39.62 150 GLU A O 1
ATOM 1209 N N . VAL A 1 151 ? -27.013 -1.168 37.908 1.00 37.56 151 VAL A N 1
ATOM 1210 C CA . VAL A 1 151 ? -26.036 -0.861 36.855 1.00 37.56 151 VAL A CA 1
ATOM 1211 C C . VAL A 1 151 ? -25.086 -2.038 36.658 1.00 37.56 151 VAL A C 1
ATOM 1213 O O . VAL A 1 151 ? -24.873 -2.423 35.518 1.00 37.56 151 VAL A O 1
ATOM 1216 N N . HIS A 1 152 ? -24.546 -2.668 37.703 1.00 36.78 152 HIS A N 1
ATOM 1217 C CA . HIS A 1 152 ? -23.673 -3.841 37.592 1.00 36.78 152 HIS A CA 1
ATOM 1218 C C . HIS A 1 152 ? -24.436 -5.070 37.119 1.00 36.78 152 HIS A C 1
ATOM 1220 O O . HIS A 1 152 ? -23.858 -5.829 36.365 1.00 36.78 152 HIS A O 1
ATOM 1226 N N . LYS A 1 153 ? -25.707 -5.251 37.476 1.00 39.31 153 LYS A N 1
ATOM 1227 C CA . LYS A 1 153 ? -26.583 -6.314 36.973 1.00 39.31 153 LYS A CA 1
ATOM 1228 C C . LYS A 1 153 ? -26.962 -6.055 35.525 1.00 39.31 153 LYS A C 1
ATOM 1230 O O . LYS A 1 153 ? -26.890 -6.978 34.741 1.00 39.31 153 LYS A O 1
ATOM 1235 N N . ASN A 1 154 ? -27.235 -4.815 35.126 1.00 41.88 154 ASN A N 1
ATOM 1236 C CA . ASN A 1 154 ? -27.447 -4.444 33.724 1.00 41.88 154 ASN A CA 1
ATOM 1237 C C . ASN A 1 154 ? -26.147 -4.555 32.907 1.00 41.88 154 ASN A C 1
ATOM 1239 O O . ASN A 1 154 ? -26.183 -4.891 31.727 1.00 41.88 154 ASN A O 1
ATOM 1243 N N . THR A 1 155 ? -24.988 -4.312 33.530 1.00 35.78 155 THR A N 1
ATOM 1244 C CA . THR A 1 155 ? -23.659 -4.474 32.916 1.00 35.78 155 THR A CA 1
ATOM 1245 C C . THR A 1 155 ? -23.247 -5.947 32.862 1.00 35.78 155 THR A C 1
ATOM 1247 O O . THR A 1 155 ? -22.630 -6.348 31.886 1.00 35.78 155 THR A O 1
ATOM 1250 N N . ALA A 1 156 ? -23.604 -6.750 33.866 1.00 38.91 156 ALA A N 1
ATOM 1251 C CA . ALA A 1 156 ? -23.361 -8.188 33.949 1.00 38.91 156 ALA A CA 1
ATOM 1252 C C . ALA A 1 156 ? -24.317 -8.960 33.041 1.00 38.91 156 ALA A C 1
ATOM 1254 O O . ALA A 1 156 ? -23.851 -9.815 32.315 1.00 38.91 156 ALA A O 1
ATOM 1255 N N . GLU A 1 157 ? -25.598 -8.591 32.970 1.00 43.97 157 GLU A N 1
ATOM 1256 C CA . GLU A 1 157 ? -26.533 -9.089 31.956 1.00 43.97 157 GLU A CA 1
ATOM 1257 C C . GLU A 1 157 ? -26.080 -8.665 30.556 1.00 43.97 157 GLU A C 1
ATOM 1259 O O . GLU A 1 157 ? -26.183 -9.458 29.632 1.00 43.97 157 GLU A O 1
ATOM 1264 N N . CYS A 1 158 ? -25.545 -7.450 30.362 1.00 41.62 158 CYS A N 1
ATOM 1265 C CA . CYS A 1 158 ? -24.890 -7.090 29.097 1.00 41.62 158 CYS A CA 1
ATOM 1266 C C . CYS A 1 158 ? -23.665 -7.970 28.812 1.00 41.62 158 CYS A C 1
ATOM 1268 O O . CYS A 1 158 ? -23.504 -8.394 27.677 1.00 41.62 158 CYS A O 1
ATOM 1270 N N . LEU A 1 159 ? -22.806 -8.236 29.803 1.00 41.25 159 LEU A N 1
ATOM 1271 C CA . LEU A 1 159 ? -21.617 -9.082 29.646 1.00 41.25 159 LEU A CA 1
ATOM 1272 C C . LEU A 1 159 ? -22.002 -10.523 29.305 1.00 41.25 159 LEU A C 1
ATOM 1274 O O . LEU A 1 159 ? -21.535 -11.042 28.304 1.00 41.25 159 LEU A O 1
ATOM 1278 N N . GLU A 1 160 ? -22.899 -11.117 30.087 1.00 47.62 160 GLU A N 1
ATOM 1279 C CA . GLU A 1 160 ? -23.407 -12.480 29.932 1.00 47.62 160 GLU A CA 1
ATOM 1280 C C . GLU A 1 160 ? -24.131 -12.623 28.585 1.00 47.62 160 GLU A C 1
ATOM 1282 O O . GLU A 1 160 ? -23.922 -13.596 27.874 1.00 47.62 160 GLU A O 1
ATOM 1287 N N . ARG A 1 161 ? -24.868 -11.596 28.135 1.00 47.62 161 ARG A N 1
ATOM 1288 C CA . ARG A 1 161 ? -25.504 -11.568 26.804 1.00 47.62 161 ARG A CA 1
ATOM 1289 C C . ARG A 1 161 ? -24.528 -11.379 25.650 1.00 47.62 161 ARG A C 1
ATOM 1291 O O . ARG A 1 161 ? -24.779 -11.886 24.560 1.00 47.62 161 ARG A O 1
ATOM 1298 N N . VAL A 1 162 ? -23.448 -10.622 25.838 1.00 46.09 162 VAL A N 1
ATOM 1299 C CA . VAL A 1 162 ? -22.415 -10.478 24.805 1.00 46.09 162 VAL A CA 1
ATOM 1300 C C . VAL A 1 162 ? -21.541 -11.732 24.743 1.00 46.09 162 VAL A C 1
ATOM 1302 O O . VAL A 1 162 ? -21.157 -12.137 23.649 1.00 46.09 162 VAL A O 1
ATOM 1305 N N . GLU A 1 163 ? -21.306 -12.396 25.873 1.00 46.03 163 GLU A N 1
ATOM 1306 C CA . GLU A 1 163 ? -20.709 -13.730 25.948 1.00 46.03 163 GLU A CA 1
ATOM 1307 C C . GLU A 1 163 ? -21.623 -14.776 25.290 1.00 46.03 163 GLU A C 1
ATOM 1309 O O . GLU A 1 163 ? -21.150 -15.552 24.463 1.00 46.03 163 GLU A O 1
ATOM 1314 N N . GLU A 1 164 ? -22.938 -14.753 25.529 1.00 50.66 164 GLU A N 1
ATOM 1315 C CA . GLU A 1 164 ? -23.920 -15.602 24.836 1.00 50.66 164 GLU A CA 1
ATOM 1316 C C . GLU A 1 164 ? -23.945 -15.337 23.323 1.00 50.66 164 GLU A C 1
ATOM 1318 O O . GLU A 1 164 ? -23.886 -16.284 22.540 1.00 50.66 164 GLU A O 1
ATOM 1323 N N . LEU A 1 165 ? -23.953 -14.071 22.884 1.00 47.81 165 LEU A N 1
ATOM 1324 C CA . LEU A 1 165 ? -23.850 -13.693 21.468 1.00 47.81 165 LEU A CA 1
ATOM 1325 C C . LEU A 1 165 ? -22.528 -14.157 20.852 1.00 47.81 165 LEU A C 1
ATOM 1327 O O . LEU A 1 165 ? -22.531 -14.709 19.754 1.00 47.81 165 LEU A O 1
ATOM 1331 N N . ALA A 1 166 ? -21.403 -13.977 21.545 1.00 47.28 166 ALA A N 1
ATOM 1332 C CA . ALA A 1 166 ? -20.097 -14.445 21.094 1.00 47.28 166 ALA A CA 1
ATOM 1333 C C . ALA A 1 166 ? -20.063 -15.976 20.973 1.00 47.28 166 ALA A C 1
ATOM 1335 O O . ALA A 1 166 ? -19.509 -16.492 20.001 1.00 47.28 166 ALA A O 1
ATOM 1336 N N . THR A 1 167 ? -20.718 -16.691 21.895 1.00 50.81 167 THR A N 1
ATOM 1337 C CA . THR A 1 167 ? -20.844 -18.159 21.917 1.00 50.81 167 THR A CA 1
ATOM 1338 C C . THR A 1 167 ? -21.794 -18.675 20.824 1.00 50.81 167 THR A C 1
ATOM 1340 O O . THR A 1 167 ? -21.528 -19.683 20.173 1.00 50.81 167 THR A O 1
ATOM 1343 N N . LEU A 1 168 ? -22.895 -17.973 20.547 1.00 47.12 168 LEU A N 1
ATOM 1344 C CA . LEU A 1 168 ? -23.840 -18.308 19.474 1.00 47.12 168 LEU A CA 1
ATOM 1345 C C . LEU A 1 168 ? -23.258 -18.010 18.083 1.00 47.12 168 LEU A C 1
ATOM 1347 O O . LEU A 1 168 ? -23.416 -18.813 17.163 1.00 47.12 168 LEU A O 1
ATOM 1351 N N . LEU A 1 169 ? -22.527 -16.900 17.932 1.00 47.44 169 LEU A N 1
ATOM 1352 C CA . LEU A 1 169 ? -21.848 -16.512 16.689 1.00 47.44 169 LEU A CA 1
ATOM 1353 C C . LEU A 1 169 ? -20.646 -17.412 16.367 1.00 47.44 169 LEU A C 1
ATOM 1355 O O . LEU A 1 169 ? -20.372 -17.654 15.190 1.00 47.44 169 LEU A O 1
ATOM 1359 N N . THR A 1 170 ? -19.954 -17.939 17.384 1.00 49.25 170 THR A N 1
ATOM 1360 C CA . THR A 1 170 ? -18.908 -18.962 17.198 1.00 49.25 170 THR A CA 1
ATOM 1361 C C . THR A 1 170 ? -19.489 -20.321 16.809 1.00 49.25 170 THR A C 1
ATOM 1363 O O . THR A 1 170 ? -18.875 -21.019 16.003 1.00 49.25 170 THR A O 1
ATOM 1366 N N . ASN A 1 171 ? -20.681 -20.677 17.302 1.00 51.41 171 ASN A N 1
ATOM 1367 C CA . ASN A 1 171 ? -21.287 -21.990 17.059 1.00 51.41 171 ASN A CA 1
ATOM 1368 C C . ASN A 1 171 ? -22.141 -22.087 15.777 1.00 51.41 171 ASN A C 1
ATOM 1370 O O . ASN A 1 171 ? -22.195 -23.159 15.181 1.00 51.41 171 ASN A O 1
ATOM 1374 N N . ASN A 1 172 ? -22.775 -21.003 15.312 1.00 47.22 172 ASN A N 1
ATOM 1375 C CA . ASN A 1 172 ? -23.788 -21.055 14.241 1.00 47.22 172 ASN A CA 1
ATOM 1376 C C . ASN A 1 172 ? -23.463 -20.178 13.021 1.00 47.22 172 ASN A C 1
ATOM 1378 O O . ASN A 1 172 ? -24.326 -19.452 12.527 1.00 47.22 172 ASN A O 1
ATOM 1382 N N . GLY A 1 173 ? -22.224 -20.238 12.525 1.00 49.28 173 GLY A N 1
ATOM 1383 C CA . GLY A 1 173 ? -21.772 -19.466 11.364 1.00 49.28 173 GLY A CA 1
ATOM 1384 C C . GLY A 1 173 ? -22.826 -19.315 10.254 1.00 49.28 173 GLY A C 1
ATOM 1385 O O . GLY A 1 173 ? -23.181 -20.284 9.596 1.00 49.28 173 GLY A O 1
ATOM 1386 N N . GLY A 1 174 ? -23.282 -18.074 10.049 1.00 49.72 174 GLY A N 1
ATOM 1387 C CA . GLY A 1 174 ? -23.984 -17.611 8.849 1.00 49.72 174 GLY A CA 1
ATOM 1388 C C . GLY A 1 174 ? -25.360 -18.228 8.574 1.00 49.72 174 GLY A C 1
ATOM 1389 O O . GLY A 1 174 ? -25.460 -19.122 7.748 1.00 49.72 174 GLY A O 1
ATOM 1390 N N . ALA A 1 175 ? -26.414 -17.699 9.210 1.00 44.94 175 ALA A N 1
ATOM 1391 C CA . ALA A 1 175 ? -27.759 -17.479 8.627 1.00 44.94 175 ALA A CA 1
ATOM 1392 C C . ALA A 1 175 ? -28.780 -17.051 9.703 1.00 44.94 175 ALA A C 1
ATOM 1394 O O . ALA A 1 175 ? -29.557 -16.129 9.474 1.00 44.94 175 ALA A O 1
ATOM 1395 N N . ASN A 1 176 ? -28.741 -17.661 10.896 1.00 46.47 176 ASN A N 1
ATOM 1396 C CA . ASN A 1 176 ? -29.728 -17.419 11.966 1.00 46.47 176 ASN A CA 1
ATOM 1397 C C . ASN A 1 176 ? -29.370 -16.275 12.932 1.00 46.47 176 ASN A C 1
ATOM 1399 O O . ASN A 1 176 ? -30.237 -15.800 13.662 1.00 46.47 176 ASN A O 1
ATOM 1403 N N . ALA A 1 177 ? -28.128 -15.782 12.902 1.00 48.75 177 ALA A N 1
ATOM 1404 C CA . ALA A 1 177 ? -27.674 -14.711 13.789 1.00 48.75 177 ALA A CA 1
ATOM 1405 C C . ALA A 1 177 ? -28.486 -13.416 13.623 1.00 48.75 177 ALA A C 1
ATOM 1407 O O . ALA A 1 177 ? -28.756 -12.733 14.600 1.00 48.75 177 ALA A O 1
ATOM 1408 N N . GLN A 1 178 ? -28.924 -13.088 12.403 1.00 47.12 178 GLN A N 1
ATOM 1409 C CA . GLN A 1 178 ? -29.637 -11.838 12.128 1.00 47.12 178 GLN A CA 1
ATOM 1410 C C . GLN A 1 178 ? -31.011 -11.780 12.817 1.00 47.12 178 GLN A C 1
ATOM 1412 O O . GLN A 1 178 ? -31.390 -10.741 13.347 1.00 47.12 178 GLN A O 1
ATOM 1417 N N . GLN A 1 179 ? -31.732 -12.903 12.857 1.00 49.84 179 GLN A N 1
ATOM 1418 C CA . GLN A 1 179 ? -33.079 -12.990 13.424 1.00 49.84 179 GLN A CA 1
ATOM 1419 C C . GLN A 1 179 ? -33.054 -12.936 14.962 1.00 49.84 179 GLN A C 1
ATOM 1421 O O . GLN A 1 179 ? -33.905 -12.291 15.576 1.00 49.84 179 GLN A O 1
ATOM 1426 N N . GLU A 1 180 ? -32.037 -13.545 15.581 1.00 47.00 180 GLU A N 1
ATOM 1427 C CA . GLU A 1 180 ? -31.775 -13.419 17.018 1.00 47.00 180 GLU A CA 1
ATOM 1428 C C . GLU A 1 180 ? -31.270 -12.012 17.369 1.00 47.00 180 GLU A C 1
ATOM 1430 O O . GLU A 1 180 ? -31.817 -11.385 18.274 1.00 47.00 180 GLU A O 1
ATOM 1435 N N . ILE A 1 181 ? -30.327 -11.448 16.602 1.00 46.03 181 ILE A N 1
ATOM 1436 C CA . ILE A 1 181 ? -29.857 -10.060 16.756 1.00 46.03 181 ILE A CA 1
ATOM 1437 C C . ILE A 1 181 ? -31.029 -9.068 16.682 1.00 46.03 181 ILE A C 1
ATOM 1439 O O . ILE A 1 181 ? -31.088 -8.139 17.484 1.00 46.03 181 ILE A O 1
ATOM 1443 N N . ASP A 1 182 ? -31.980 -9.254 15.764 1.00 50.75 182 ASP A N 1
ATOM 1444 C CA . ASP A 1 182 ? -33.137 -8.363 15.618 1.00 50.75 182 ASP A CA 1
ATOM 1445 C C . ASP A 1 182 ? -34.160 -8.520 16.764 1.00 50.75 182 ASP A C 1
ATOM 1447 O O . ASP A 1 182 ? -34.744 -7.526 17.203 1.00 50.75 182 ASP A O 1
ATOM 1451 N N . SER A 1 183 ? -34.301 -9.724 17.331 1.00 48.00 183 SER A N 1
ATOM 1452 C CA . SER A 1 183 ? -35.037 -9.967 18.584 1.00 48.00 183 SER A CA 1
ATOM 1453 C C . SER A 1 183 ? -34.375 -9.270 19.785 1.00 48.00 183 SER A C 1
ATOM 1455 O O . SER A 1 183 ? -35.055 -8.629 20.590 1.00 48.00 183 SER A O 1
ATOM 1457 N N . TYR A 1 184 ? -33.041 -9.303 19.881 1.00 44.59 184 TYR A N 1
ATOM 1458 C CA . TYR A 1 184 ? -32.294 -8.622 20.944 1.00 44.59 184 TYR A CA 1
ATOM 1459 C C . TYR A 1 184 ? -32.281 -7.090 20.768 1.00 44.59 184 TYR A C 1
ATOM 1461 O O . TYR A 1 184 ? -32.454 -6.363 21.748 1.00 44.59 184 TYR A O 1
ATOM 1469 N N . LYS A 1 185 ? -32.200 -6.561 19.536 1.00 42.69 185 LYS A N 1
ATOM 1470 C CA . LYS A 1 185 ? -32.326 -5.115 19.232 1.00 42.69 185 LYS A CA 1
ATOM 1471 C C . LYS A 1 185 ? -33.629 -4.497 19.750 1.00 42.69 185 LYS A C 1
ATOM 1473 O O . LYS A 1 185 ? -33.638 -3.312 20.084 1.00 42.69 185 LYS A O 1
ATOM 1478 N N . ALA A 1 186 ? -34.711 -5.276 19.830 1.00 47.50 186 ALA A N 1
ATOM 1479 C CA . ALA A 1 186 ? -35.985 -4.830 20.393 1.00 47.50 186 ALA A CA 1
ATOM 1480 C C . ALA A 1 186 ? -35.940 -4.663 21.928 1.00 47.50 186 ALA A C 1
ATOM 1482 O O . ALA A 1 186 ? -36.676 -3.839 22.467 1.00 47.50 186 ALA A O 1
ATOM 1483 N N . GLN A 1 187 ? -35.053 -5.385 22.627 1.00 40.00 187 GLN A N 1
ATOM 1484 C CA . GLN A 1 187 ? -34.840 -5.273 24.079 1.00 40.00 187 GLN A CA 1
ATOM 1485 C C . GLN A 1 187 ? -33.797 -4.209 24.465 1.00 40.00 187 GLN A C 1
ATOM 1487 O O . GLN A 1 187 ? -33.930 -3.580 25.510 1.00 40.00 187 GLN A O 1
ATOM 1492 N N . PHE A 1 188 ? -32.803 -3.935 23.612 1.00 39.84 188 PHE A N 1
ATOM 1493 C CA . PHE A 1 188 ? -31.767 -2.907 23.838 1.00 39.84 188 PHE A CA 1
ATOM 1494 C C . PHE A 1 188 ? -32.242 -1.456 23.616 1.00 39.84 188 PHE A C 1
ATOM 1496 O O . PHE A 1 188 ? -31.448 -0.517 23.663 1.00 39.84 188 PHE A O 1
ATOM 1503 N N . GLY A 1 189 ? -33.543 -1.232 23.405 1.00 38.19 189 GLY A N 1
ATOM 1504 C CA . GLY A 1 189 ? -34.137 0.097 23.223 1.00 38.19 189 GLY A CA 1
ATOM 1505 C C . GLY A 1 189 ? -34.049 1.045 24.430 1.00 38.19 189 GLY A C 1
ATOM 1506 O O . GLY A 1 189 ? -34.590 2.142 24.338 1.00 38.19 189 GLY A O 1
ATOM 1507 N N . MET A 1 190 ? -33.397 0.651 25.531 1.00 36.28 190 MET A N 1
ATOM 1508 C CA . MET A 1 190 ? -33.450 1.355 26.819 1.00 36.28 190 MET A CA 1
ATOM 1509 C C . MET A 1 190 ? -32.116 1.946 27.312 1.00 36.28 190 MET A C 1
ATOM 1511 O O . MET A 1 190 ? -32.107 2.577 28.364 1.00 36.28 190 MET A O 1
ATOM 1515 N N . PHE A 1 191 ? -30.999 1.780 26.591 1.00 36.41 191 PHE A N 1
ATOM 1516 C CA . PHE A 1 191 ? -29.701 2.312 27.031 1.00 36.41 191 PHE A CA 1
ATOM 1517 C C . PHE A 1 191 ? -29.243 3.492 26.167 1.00 36.41 191 PHE A C 1
ATOM 1519 O O . PHE A 1 191 ? -28.832 3.331 25.018 1.00 36.41 191 PHE A O 1
ATOM 1526 N N . ASP A 1 192 ? -29.303 4.688 26.753 1.00 43.47 192 ASP A N 1
ATOM 1527 C CA . ASP A 1 192 ? -28.574 5.868 26.296 1.00 43.47 192 ASP A CA 1
ATOM 1528 C C . ASP A 1 192 ? -27.075 5.662 26.594 1.00 43.47 192 ASP A C 1
ATOM 1530 O O . ASP A 1 192 ? -26.623 5.858 27.718 1.00 43.47 192 ASP A O 1
ATOM 1534 N N . TRP A 1 193 ? -26.329 5.279 25.553 1.00 48.78 193 TRP A N 1
ATOM 1535 C CA . TRP A 1 193 ? -24.865 5.366 25.402 1.00 48.78 193 TRP A CA 1
ATOM 1536 C C . TRP A 1 193 ? -23.969 4.517 26.341 1.00 48.78 193 TRP A C 1
ATOM 1538 O O . TRP A 1 193 ? -24.241 4.320 27.521 1.00 48.78 193 TRP A O 1
ATOM 1548 N N . LEU A 1 194 ? -22.834 4.019 25.821 1.00 47.88 194 LEU A N 1
ATOM 1549 C CA . LEU A 1 194 ? -21.895 3.190 26.598 1.00 47.88 194 LEU A CA 1
ATOM 1550 C C . LEU A 1 194 ? -20.955 3.993 27.504 1.00 47.88 194 LEU A C 1
ATOM 1552 O O . LEU A 1 194 ? -20.305 4.951 27.099 1.00 47.88 194 LEU A O 1
ATOM 1556 N N . THR A 1 195 ? -20.759 3.500 28.716 1.00 52.16 195 THR A N 1
ATOM 1557 C CA . THR A 1 195 ? -19.711 3.900 29.657 1.00 52.16 195 THR A CA 1
ATOM 1558 C C . THR A 1 195 ? -18.320 3.391 29.242 1.00 52.16 195 THR A C 1
ATOM 1560 O O . THR A 1 195 ? -18.176 2.420 28.498 1.00 52.16 195 THR A O 1
ATOM 1563 N N . GLY A 1 196 ? -17.257 3.992 29.793 1.00 45.44 196 GLY A N 1
ATOM 1564 C CA . GLY A 1 196 ? -15.871 3.569 29.529 1.00 45.44 196 GLY A CA 1
ATOM 1565 C C . GLY A 1 196 ? -15.564 2.118 29.931 1.00 45.44 196 GLY A C 1
ATOM 1566 O O . GLY A 1 196 ? -14.737 1.469 29.298 1.00 45.44 196 GLY A O 1
ATOM 1567 N N . ARG A 1 197 ? -16.268 1.566 30.931 1.00 47.69 197 ARG A N 1
ATOM 1568 C CA . ARG A 1 197 ? -16.142 0.146 31.298 1.00 47.69 197 ARG A CA 1
ATOM 1569 C C . ARG A 1 197 ? -16.715 -0.764 30.204 1.00 47.69 197 ARG A C 1
ATOM 1571 O O . ARG A 1 197 ? -16.080 -1.756 29.873 1.00 47.69 197 ARG A O 1
ATOM 1578 N N . GLN A 1 198 ? -17.843 -0.388 29.597 1.00 53.34 198 GLN A N 1
ATOM 1579 C CA . GLN A 1 198 ? -18.446 -1.139 28.490 1.00 53.34 198 GLN A CA 1
ATOM 1580 C C . GLN A 1 198 ? -17.564 -1.118 27.231 1.00 53.34 198 GLN A C 1
ATOM 1582 O O . GLN A 1 198 ? -17.447 -2.143 26.571 1.00 53.34 198 GLN A O 1
ATOM 1587 N N . ILE A 1 199 ? -16.873 -0.007 26.942 1.00 52.94 199 ILE A N 1
ATOM 1588 C CA . ILE A 1 199 ? -15.882 0.065 25.848 1.00 52.94 199 ILE A CA 1
ATOM 1589 C C . ILE A 1 199 ? -14.698 -0.889 26.095 1.00 52.94 199 ILE A C 1
ATOM 1591 O O . ILE A 1 199 ? -14.225 -1.532 25.163 1.00 52.94 199 ILE A O 1
ATOM 1595 N N . ASN A 1 200 ? -14.236 -1.033 27.340 1.00 52.34 200 ASN A N 1
ATOM 1596 C CA . ASN A 1 200 ? -13.137 -1.951 27.663 1.00 52.34 200 ASN A CA 1
ATOM 1597 C C . ASN A 1 200 ? -13.543 -3.427 27.548 1.00 52.34 200 ASN A C 1
ATOM 1599 O O . ASN A 1 200 ? -12.766 -4.240 27.056 1.00 52.34 200 ASN A O 1
ATOM 1603 N N . THR A 1 201 ? -14.758 -3.783 27.965 1.00 51.59 201 THR A N 1
ATOM 1604 C CA . THR A 1 201 ? -15.299 -5.134 27.752 1.00 51.59 201 THR A CA 1
ATOM 1605 C C . THR A 1 201 ? -15.442 -5.420 26.257 1.00 51.59 201 THR A C 1
ATOM 1607 O O . THR A 1 201 ? -15.002 -6.457 25.772 1.00 51.59 201 THR A O 1
ATOM 1610 N N . PHE A 1 202 ? -15.976 -4.458 25.507 1.00 54.31 202 PHE A N 1
ATOM 1611 C CA . PHE A 1 202 ? -16.097 -4.519 24.054 1.00 54.31 202 PHE A CA 1
ATOM 1612 C C . PHE A 1 202 ? -14.743 -4.755 23.361 1.00 54.31 202 PHE A C 1
ATOM 1614 O O . PHE A 1 202 ? -14.634 -5.609 22.481 1.00 54.31 202 PHE A O 1
ATOM 1621 N N . ALA A 1 203 ? -13.697 -4.054 23.810 1.00 53.59 203 ALA A N 1
ATOM 1622 C CA . ALA A 1 203 ? -12.319 -4.250 23.365 1.00 53.59 203 ALA A CA 1
ATOM 1623 C C . ALA A 1 203 ? -11.825 -5.685 23.600 1.00 53.59 203 ALA A C 1
ATOM 1625 O O . ALA A 1 203 ? -11.197 -6.288 22.728 1.00 53.59 203 ALA A O 1
ATOM 1626 N N . GLN A 1 204 ? -12.117 -6.236 24.781 1.00 56.53 204 GLN A N 1
ATOM 1627 C CA . GLN A 1 204 ? -11.708 -7.583 25.163 1.00 56.53 204 GLN A CA 1
ATOM 1628 C C . GLN A 1 204 ? -12.372 -8.650 24.282 1.00 56.53 204 GLN A C 1
ATOM 1630 O O . GLN A 1 204 ? -11.675 -9.526 23.783 1.00 56.53 204 GLN A O 1
ATOM 1635 N N . ILE A 1 205 ? -13.671 -8.525 24.003 1.00 55.56 205 ILE A N 1
ATOM 1636 C CA . ILE A 1 205 ? -14.421 -9.469 23.157 1.00 55.56 205 ILE A CA 1
ATOM 1637 C C . ILE A 1 205 ? -13.930 -9.454 21.706 1.00 55.56 205 ILE A C 1
ATOM 1639 O O . ILE A 1 205 ? -13.755 -10.515 21.106 1.00 55.56 205 ILE A O 1
ATOM 1643 N N . ILE A 1 206 ? -13.680 -8.269 21.129 1.00 56.47 206 ILE A N 1
ATOM 1644 C CA . ILE A 1 206 ? -13.103 -8.180 19.777 1.00 56.47 206 ILE A CA 1
ATOM 1645 C C . ILE A 1 206 ? -11.749 -8.864 19.750 1.00 56.47 206 ILE A C 1
ATOM 1647 O O . ILE A 1 206 ? -11.496 -9.667 18.854 1.00 56.47 206 ILE A O 1
ATOM 1651 N N . LYS A 1 207 ? -10.894 -8.566 20.729 1.00 57.88 207 LYS A N 1
ATOM 1652 C CA . LYS A 1 207 ? -9.564 -9.153 20.812 1.00 57.88 207 LYS A CA 1
ATOM 1653 C C . LYS A 1 207 ? -9.632 -10.678 20.919 1.00 57.88 207 LYS A C 1
ATOM 1655 O O . LYS A 1 207 ? -9.024 -11.359 20.104 1.00 57.88 207 LYS A O 1
ATOM 1660 N N . GLU A 1 208 ? -10.417 -11.206 21.854 1.00 56.62 208 GLU A N 1
ATOM 1661 C CA . GLU A 1 208 ? -10.573 -12.649 22.055 1.00 56.62 208 GLU A CA 1
ATOM 1662 C C . GLU A 1 208 ? -11.132 -13.340 20.806 1.00 56.62 208 GLU A C 1
ATOM 1664 O O . GLU A 1 208 ? -10.594 -14.362 20.394 1.00 56.62 208 GLU A O 1
ATOM 1669 N N . HIS A 1 209 ? -12.142 -12.781 20.135 1.00 53.22 209 HIS A N 1
ATOM 1670 C CA . HIS A 1 209 ? -12.677 -13.379 18.909 1.00 53.22 209 HIS A CA 1
ATOM 1671 C C . HIS A 1 209 ? -11.682 -13.318 17.740 1.00 53.22 209 HIS A C 1
ATOM 1673 O O . HIS A 1 209 ? -11.488 -14.309 17.040 1.00 53.22 209 HIS A O 1
ATOM 1679 N N . CYS A 1 210 ? -11.024 -12.175 17.527 1.00 53.00 210 CYS A N 1
ATOM 1680 C CA . CYS A 1 210 ? -10.088 -12.002 16.415 1.00 53.00 210 CYS A CA 1
ATOM 1681 C C . CYS A 1 210 ? -8.814 -12.836 16.592 1.00 53.00 210 CYS A C 1
ATOM 1683 O O . CYS A 1 210 ? -8.293 -13.338 15.601 1.00 53.00 210 CYS A O 1
ATOM 1685 N N . ASP A 1 211 ? -8.365 -13.060 17.830 1.00 49.94 211 ASP A N 1
ATOM 1686 C CA . ASP A 1 211 ? -7.241 -13.956 18.130 1.00 49.94 211 ASP A CA 1
ATOM 1687 C C . ASP A 1 211 ? -7.555 -15.429 17.764 1.00 49.94 211 ASP A C 1
ATOM 1689 O O . ASP A 1 211 ? -6.635 -16.208 17.515 1.00 49.94 211 ASP A O 1
ATOM 1693 N N . HIS A 1 212 ? -8.840 -15.813 17.682 1.00 39.44 212 HIS A N 1
ATOM 1694 C CA . HIS A 1 212 ? -9.294 -17.179 17.368 1.00 39.44 212 HIS A CA 1
ATOM 1695 C C . HIS A 1 212 ? -9.850 -17.356 15.942 1.00 39.44 212 HIS A C 1
ATOM 1697 O O . HIS A 1 212 ? -10.146 -18.481 15.533 1.00 39.44 212 HIS A O 1
ATOM 1703 N N . VAL A 1 213 ? -10.005 -16.278 15.166 1.00 48.34 213 VAL A N 1
ATOM 1704 C CA . VAL A 1 213 ? -10.569 -16.319 13.810 1.00 48.34 213 VAL A CA 1
ATOM 1705 C C . VAL A 1 213 ? -9.485 -16.038 12.774 1.00 48.34 213 VAL A C 1
ATOM 1707 O O . VAL A 1 213 ? -9.118 -14.896 12.529 1.00 48.34 213 VAL A O 1
ATOM 1710 N N . GLU A 1 214 ? -9.033 -17.083 12.073 1.00 53.78 214 GLU A N 1
ATOM 1711 C CA . GLU A 1 214 ? -8.046 -16.953 10.983 1.00 53.78 214 GLU A CA 1
ATOM 1712 C C . GLU A 1 214 ? -8.582 -16.182 9.757 1.00 53.78 214 GLU A C 1
ATOM 1714 O O . GLU A 1 214 ? -7.818 -15.736 8.899 1.00 53.78 214 GLU A O 1
ATOM 1719 N N . ASN A 1 215 ? -9.906 -16.019 9.645 1.00 68.56 215 ASN A N 1
ATOM 1720 C CA . ASN A 1 215 ? -10.555 -15.405 8.490 1.00 68.56 215 ASN A CA 1
ATOM 1721 C C . ASN A 1 215 ? -10.888 -13.920 8.735 1.00 68.56 215 ASN A C 1
ATOM 1723 O O . ASN A 1 215 ? -11.884 -13.594 9.386 1.00 68.56 215 ASN A O 1
ATOM 1727 N N . LYS A 1 216 ? -10.109 -13.024 8.115 1.00 75.06 216 LYS A N 1
ATOM 1728 C CA . LYS A 1 216 ? -10.304 -11.562 8.156 1.00 75.06 216 LYS A CA 1
ATOM 1729 C C . LYS A 1 216 ? -11.722 -11.099 7.810 1.00 75.06 216 LYS A C 1
ATOM 1731 O O . LYS A 1 216 ? -12.228 -10.192 8.459 1.00 75.06 216 LYS A O 1
ATOM 1736 N N . ARG A 1 217 ? -12.395 -11.734 6.842 1.00 75.19 217 ARG A N 1
ATOM 1737 C CA . ARG A 1 217 ? -13.783 -11.402 6.464 1.00 75.19 217 ARG A CA 1
ATOM 1738 C C . ARG A 1 217 ? -14.739 -11.623 7.634 1.00 75.19 217 ARG A C 1
ATOM 1740 O O . ARG A 1 217 ? -15.551 -10.755 7.934 1.00 75.19 217 ARG A O 1
ATOM 1747 N N . LYS A 1 218 ? -14.601 -12.749 8.344 1.00 67.75 218 LYS A N 1
ATOM 1748 C CA . LYS A 1 218 ? -15.400 -13.032 9.549 1.00 67.75 218 LYS A CA 1
ATOM 1749 C C . LYS A 1 218 ? -15.075 -12.059 10.682 1.00 67.75 218 LYS A C 1
ATOM 1751 O O . LYS A 1 218 ? -16.000 -11.555 11.307 1.00 67.75 218 LYS A O 1
ATOM 1756 N N . SER A 1 219 ? -13.791 -11.761 10.896 1.00 73.12 219 SER A N 1
ATOM 1757 C CA . SER A 1 219 ? -13.342 -10.776 11.888 1.00 73.12 219 SER A CA 1
ATOM 1758 C C . SER A 1 219 ? -13.926 -9.381 11.613 1.00 73.12 219 SER A C 1
ATOM 1760 O O . SER A 1 219 ? -14.498 -8.777 12.514 1.00 73.12 219 SER A O 1
ATOM 1762 N N . PHE A 1 220 ? -13.914 -8.915 10.359 1.00 83.81 220 PHE A N 1
ATOM 1763 C CA . PHE A 1 220 ? -14.487 -7.622 9.968 1.00 83.81 220 PHE A CA 1
ATOM 1764 C C . PHE A 1 220 ? -15.997 -7.573 10.213 1.00 83.81 220 PHE A C 1
ATOM 1766 O O . PH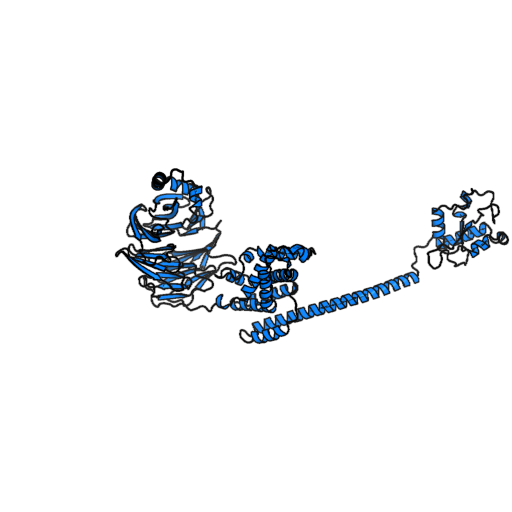E A 1 220 ? -16.477 -6.653 10.878 1.00 83.81 220 PHE A O 1
ATOM 1773 N N . ILE A 1 221 ? -16.743 -8.574 9.726 1.00 73.38 221 ILE A N 1
ATOM 1774 C CA . ILE A 1 221 ? -18.198 -8.663 9.931 1.00 73.38 221 ILE A CA 1
ATOM 1775 C C . ILE A 1 221 ? -18.521 -8.686 11.429 1.00 73.38 221 ILE A C 1
ATOM 1777 O O . ILE A 1 221 ? -19.429 -7.990 11.880 1.00 73.38 221 ILE A O 1
ATOM 1781 N N . PHE A 1 222 ? -17.764 -9.454 12.217 1.00 71.25 222 PHE A N 1
ATOM 1782 C CA . PHE A 1 222 ? -17.924 -9.505 13.665 1.00 71.25 222 PHE A CA 1
ATOM 1783 C C . PHE A 1 222 ? -17.700 -8.132 14.307 1.00 71.25 222 PHE A C 1
ATOM 1785 O O . PHE A 1 222 ? -18.550 -7.677 15.070 1.00 71.25 222 PHE A O 1
ATOM 1792 N N . THR A 1 223 ? -16.614 -7.435 13.958 1.00 75.75 223 THR A N 1
ATOM 1793 C CA . THR A 1 223 ? -16.330 -6.081 14.452 1.00 75.75 223 THR A CA 1
ATOM 1794 C C . THR A 1 223 ? -17.451 -5.101 14.095 1.00 75.75 223 THR A C 1
ATOM 1796 O O . THR A 1 223 ? -17.911 -4.374 14.974 1.00 75.75 223 THR A O 1
ATOM 1799 N N . GLN A 1 224 ? -17.939 -5.093 12.847 1.00 79.31 224 GLN A N 1
ATOM 1800 C CA . GLN A 1 224 ? -19.074 -4.250 12.449 1.00 79.31 224 GLN A CA 1
ATOM 1801 C C . GLN A 1 224 ? -20.328 -4.573 13.265 1.00 79.31 224 GLN A C 1
ATOM 1803 O O . GLN A 1 224 ? -20.940 -3.662 13.817 1.00 79.31 224 GLN A O 1
ATOM 1808 N N . ASN A 1 225 ? -20.691 -5.852 13.377 1.00 69.44 225 ASN A N 1
ATOM 1809 C CA . ASN A 1 225 ? -21.883 -6.286 14.105 1.00 69.44 225 ASN A CA 1
ATOM 1810 C C . ASN A 1 225 ? -21.814 -5.926 15.585 1.00 69.44 225 ASN A C 1
ATOM 1812 O O . ASN A 1 225 ? -22.803 -5.455 16.146 1.00 69.44 225 ASN A O 1
ATOM 1816 N N . LEU A 1 226 ? -20.646 -6.099 16.204 1.00 68.56 226 LEU A N 1
ATOM 1817 C CA . LEU A 1 226 ? -20.451 -5.731 17.595 1.00 68.56 226 LEU A CA 1
ATOM 1818 C C . LEU A 1 226 ? -20.622 -4.216 17.761 1.00 68.56 226 LEU A C 1
ATOM 1820 O O . LEU A 1 226 ? -21.406 -3.786 18.603 1.00 68.56 226 LEU A O 1
ATOM 1824 N N . ILE A 1 227 ? -19.989 -3.394 16.911 1.00 72.62 227 ILE A N 1
ATOM 1825 C CA . ILE A 1 227 ? -20.139 -1.930 16.991 1.00 72.62 227 ILE A CA 1
ATOM 1826 C C . ILE A 1 227 ? -21.599 -1.530 16.742 1.00 72.62 227 ILE A C 1
ATOM 1828 O O . ILE A 1 227 ? -22.123 -0.673 17.447 1.00 72.62 227 ILE A O 1
ATOM 1832 N N . LEU A 1 228 ? -22.291 -2.169 15.798 1.00 68.88 228 LEU A N 1
ATOM 1833 C CA . LEU A 1 228 ? -23.703 -1.910 15.496 1.00 68.88 228 LEU A CA 1
ATOM 1834 C C . LEU A 1 228 ? -24.661 -2.323 16.621 1.00 68.88 228 LEU A C 1
ATOM 1836 O O . LEU A 1 228 ? -25.749 -1.753 16.718 1.00 68.88 228 LEU A O 1
ATOM 1840 N N . ALA A 1 229 ? -24.276 -3.267 17.486 1.00 61.91 229 ALA A N 1
ATOM 1841 C CA . ALA A 1 229 ? -25.041 -3.595 18.692 1.00 61.91 229 ALA A CA 1
ATOM 1842 C C . ALA A 1 229 ? -25.076 -2.422 19.688 1.00 61.91 229 ALA A C 1
ATOM 1844 O O . ALA A 1 229 ? -25.983 -2.316 20.510 1.00 61.91 229 ALA A O 1
ATOM 1845 N N . VAL A 1 230 ? -24.102 -1.521 19.577 1.00 58.59 230 VAL A N 1
ATOM 1846 C CA . VAL A 1 230 ? -23.871 -0.400 20.482 1.00 58.59 230 VAL A CA 1
ATOM 1847 C C . VAL A 1 230 ? -24.252 0.944 19.851 1.00 58.59 230 VAL A C 1
ATOM 1849 O O . VAL A 1 230 ? -24.794 1.827 20.515 1.00 58.59 230 VAL A O 1
ATOM 1852 N N . PHE A 1 231 ? -23.939 1.118 18.569 1.00 68.25 231 PHE A N 1
ATOM 1853 C CA . PHE A 1 231 ? -24.040 2.373 17.836 1.00 68.25 231 PHE A CA 1
ATOM 1854 C C . PHE A 1 231 ? -25.046 2.237 16.694 1.00 68.25 231 PHE A C 1
ATOM 1856 O O . PHE A 1 231 ? -24.785 1.599 15.674 1.00 68.25 231 PHE A O 1
ATOM 1863 N N . LYS A 1 232 ? -26.211 2.883 16.831 1.00 71.81 232 LYS A N 1
ATOM 1864 C CA . LYS A 1 232 ? -27.218 2.903 15.761 1.00 71.81 232 LYS A CA 1
ATOM 1865 C C . LYS A 1 232 ? -26.763 3.815 14.618 1.00 71.81 232 LYS A C 1
ATOM 1867 O O . LYS A 1 232 ? -26.559 5.013 14.821 1.00 71.81 232 LYS A O 1
ATOM 1872 N N . LEU A 1 233 ? -26.709 3.274 13.398 1.00 75.69 233 LEU A N 1
ATOM 1873 C CA . LEU A 1 233 ? -26.413 4.038 12.174 1.00 75.69 233 LEU A CA 1
ATOM 1874 C C . LEU A 1 233 ? -27.338 5.250 11.987 1.00 75.69 233 LEU A C 1
ATOM 1876 O O . LEU A 1 233 ? -26.887 6.302 11.537 1.00 75.69 233 LEU A O 1
ATOM 1880 N N . THR A 1 234 ? -28.612 5.131 12.374 1.00 75.38 234 THR A N 1
ATOM 1881 C CA . THR A 1 234 ? -29.588 6.228 12.295 1.00 75.38 234 THR A CA 1
ATOM 1882 C C . THR A 1 234 ? -29.183 7.415 13.166 1.00 75.38 234 THR A C 1
ATOM 1884 O O . THR A 1 234 ? -29.174 8.543 12.686 1.00 75.38 234 THR A O 1
ATOM 1887 N N . LYS A 1 235 ? -28.740 7.159 14.403 1.00 76.88 235 LYS A N 1
ATOM 1888 C CA . LYS A 1 235 ? -28.291 8.188 15.351 1.00 76.88 235 LYS A CA 1
ATOM 1889 C C . LYS A 1 235 ? -27.034 8.909 14.846 1.00 76.88 235 LYS A C 1
ATOM 1891 O O . LYS A 1 235 ? -26.950 10.130 14.926 1.00 76.88 235 LYS A O 1
ATOM 1896 N N . LEU A 1 236 ? -26.083 8.169 14.260 1.00 83.19 236 LEU A N 1
ATOM 1897 C CA . LEU A 1 236 ? -24.916 8.758 13.586 1.00 83.19 236 LEU A CA 1
ATOM 1898 C C . LEU A 1 236 ? -25.346 9.660 12.421 1.00 83.19 236 LEU A C 1
ATOM 1900 O O . LEU A 1 236 ? -24.843 10.772 12.279 1.00 83.19 236 LEU A O 1
ATOM 1904 N N . GLY A 1 237 ? -26.295 9.195 11.603 1.00 86.12 237 GLY A N 1
ATOM 1905 C CA . GLY A 1 237 ? -26.855 9.966 10.494 1.00 86.12 237 GLY A CA 1
ATOM 1906 C C . GLY A 1 237 ? -27.546 11.258 10.942 1.00 86.12 237 GLY A C 1
ATOM 1907 O O . GLY A 1 237 ? -27.341 12.300 10.320 1.00 86.12 237 GLY A O 1
ATOM 1908 N N . GLU A 1 238 ? -28.312 11.216 12.033 1.00 87.50 238 GLU A N 1
ATOM 1909 C CA . GLU A 1 238 ? -28.979 12.381 12.631 1.00 87.50 238 GLU A CA 1
ATOM 1910 C C . GLU A 1 238 ? -27.967 13.441 13.088 1.00 87.50 238 GLU A C 1
ATOM 1912 O O . GLU A 1 238 ? -28.094 14.611 12.726 1.00 87.50 238 GLU A O 1
ATOM 1917 N N . ILE A 1 239 ? -26.917 13.030 13.806 1.00 86.88 239 ILE A N 1
ATOM 1918 C CA . ILE A 1 239 ? -25.860 13.929 14.297 1.00 86.88 239 ILE A CA 1
ATOM 1919 C C . ILE A 1 239 ? -25.086 14.551 13.124 1.00 86.88 239 ILE A C 1
ATOM 1921 O O . ILE A 1 239 ? -24.913 15.769 13.080 1.00 86.88 239 ILE A O 1
ATOM 1925 N N . ILE A 1 240 ? -24.690 13.756 12.120 1.00 90.88 240 ILE A N 1
ATOM 1926 C CA . ILE A 1 240 ? -24.034 14.264 10.897 1.00 90.88 240 ILE A CA 1
ATOM 1927 C C . ILE A 1 240 ? -24.933 15.277 10.175 1.00 90.88 240 ILE A C 1
ATOM 1929 O O . ILE A 1 240 ? -24.469 16.325 9.725 1.00 90.88 240 ILE A O 1
ATOM 1933 N N . THR A 1 241 ? -26.231 14.986 10.073 1.00 92.31 241 THR A N 1
ATOM 1934 C CA . THR A 1 241 ? -27.201 15.887 9.438 1.00 92.31 241 THR A CA 1
ATOM 1935 C C . THR A 1 241 ? -27.327 17.196 10.215 1.00 92.31 241 THR A C 1
ATOM 1937 O O . THR A 1 241 ? -27.336 18.266 9.604 1.00 92.31 241 THR A O 1
ATOM 1940 N N . SER A 1 242 ? -27.343 17.125 11.548 1.00 89.81 242 SER A N 1
ATOM 1941 C CA . SER A 1 242 ? -27.356 18.296 12.427 1.00 89.81 242 SER A CA 1
ATOM 1942 C C . SER A 1 242 ? -26.123 19.186 12.220 1.00 89.81 242 SER A C 1
ATOM 1944 O O . SER A 1 242 ? -26.277 20.400 12.063 1.00 89.81 242 SER A O 1
ATOM 1946 N N . TRP A 1 243 ? -24.918 18.605 12.095 1.00 93.25 243 TRP A N 1
ATOM 1947 C CA . TRP A 1 243 ? -23.711 19.360 11.718 1.00 93.25 243 TRP A CA 1
ATOM 1948 C C . TRP A 1 243 ? -23.865 20.044 10.361 1.00 93.25 243 TRP A C 1
ATOM 1950 O O . TRP A 1 243 ? -23.634 21.244 10.236 1.00 93.25 243 TRP A O 1
ATOM 1960 N N . ASN A 1 244 ? -24.290 19.303 9.338 1.00 91.75 244 ASN A N 1
ATOM 1961 C CA . ASN A 1 244 ? -24.399 19.840 7.981 1.00 91.75 244 ASN A CA 1
ATOM 1962 C C . ASN A 1 244 ? -25.357 21.041 7.903 1.00 91.75 244 ASN A C 1
ATOM 1964 O O . ASN A 1 244 ? -25.119 21.965 7.125 1.00 91.75 244 ASN A O 1
ATOM 1968 N N . GLN A 1 245 ? -26.406 21.057 8.729 1.00 92.38 245 GLN A N 1
ATOM 1969 C CA . GLN A 1 245 ? -27.367 22.160 8.812 1.00 92.38 245 GLN A CA 1
ATOM 1970 C C . GLN A 1 245 ? -26.853 23.356 9.629 1.00 92.38 245 GLN A C 1
ATOM 1972 O O . GLN A 1 245 ? -27.216 24.494 9.328 1.00 92.38 245 GLN A O 1
ATOM 1977 N N . ASN A 1 246 ? -26.009 23.119 10.638 1.00 89.94 246 ASN A N 1
ATOM 1978 C CA . ASN A 1 246 ? -25.623 24.127 11.632 1.00 89.94 246 ASN A CA 1
ATOM 1979 C C . ASN A 1 246 ? -24.117 24.448 11.663 1.00 89.94 246 ASN A C 1
ATOM 1981 O O . ASN A 1 246 ? -23.680 25.182 12.538 1.00 89.94 246 ASN A O 1
ATOM 1985 N N . SER A 1 247 ? -23.315 23.975 10.705 1.00 88.94 247 SER A N 1
ATOM 1986 C CA . SER A 1 247 ? -21.845 24.137 10.698 1.00 88.94 247 SER A CA 1
ATOM 1987 C C . SER A 1 247 ? -21.346 25.589 10.778 1.00 88.94 247 SER A C 1
ATOM 1989 O O . SER A 1 247 ? -20.242 25.837 11.254 1.00 88.94 247 SER A O 1
ATOM 1991 N N . LYS A 1 248 ? -22.155 26.565 10.341 1.00 89.38 248 LYS A N 1
ATOM 1992 C CA . LYS A 1 248 ? -21.855 28.009 10.448 1.00 89.38 248 LYS A CA 1
ATOM 1993 C C . LYS A 1 248 ? -22.276 28.645 11.779 1.00 89.38 248 LYS A C 1
ATOM 1995 O O . LYS A 1 248 ? -21.911 29.789 12.029 1.00 89.38 248 LYS A O 1
ATOM 2000 N N . SER A 1 249 ? -23.058 27.930 12.582 1.00 87.88 249 SER A N 1
ATOM 2001 C CA . SER A 1 249 ? -23.620 28.366 13.864 1.00 87.88 249 SER A CA 1
ATOM 2002 C C . SER A 1 249 ? -23.577 27.204 14.871 1.00 87.88 249 SER A C 1
ATOM 2004 O O . SER A 1 249 ? -24.633 26.647 15.202 1.00 87.88 249 SER A O 1
ATOM 2006 N N . PRO A 1 250 ? -22.374 26.787 15.322 1.00 83.06 250 PRO A N 1
ATOM 2007 C CA . PRO A 1 250 ? -22.200 25.628 16.197 1.00 83.06 250 PRO A CA 1
ATOM 2008 C C . PRO A 1 250 ? -22.963 25.741 17.516 1.00 83.06 250 PRO A C 1
ATOM 2010 O O . PRO A 1 250 ? -23.312 24.722 18.097 1.00 83.06 250 PRO A O 1
ATOM 2013 N N . GLU A 1 251 ? -23.294 26.952 17.967 1.00 83.88 251 GLU A N 1
ATOM 2014 C CA . GLU A 1 251 ? -24.085 27.219 19.170 1.00 83.88 251 GLU A CA 1
ATOM 2015 C C . GLU A 1 251 ? -25.493 26.590 19.145 1.00 83.88 251 GLU A C 1
ATOM 2017 O O . GLU A 1 251 ? -26.140 26.484 20.182 1.00 83.88 251 GLU A O 1
ATOM 2022 N N . ARG A 1 252 ? -25.977 26.171 17.968 1.00 84.38 252 ARG A N 1
ATOM 2023 C CA . ARG A 1 252 ? -27.278 25.503 17.780 1.00 84.38 252 ARG A CA 1
ATOM 2024 C C . ARG A 1 252 ? -27.216 23.983 17.904 1.00 84.38 252 ARG A C 1
ATOM 2026 O O . ARG A 1 252 ? -28.254 23.329 17.821 1.00 84.38 252 ARG A O 1
ATOM 2033 N N . LEU A 1 253 ? -26.017 23.420 18.020 1.00 84.69 253 LEU A N 1
ATOM 2034 C CA . LEU A 1 253 ? -25.822 21.987 18.189 1.00 84.69 253 LEU A CA 1
ATOM 2035 C C . LEU A 1 253 ? -26.132 21.584 19.631 1.00 84.69 253 LEU A C 1
ATOM 2037 O O . LEU A 1 253 ? -25.909 22.344 20.568 1.00 84.69 253 LEU A O 1
ATOM 2041 N N . ASP A 1 254 ? -26.571 20.343 19.814 1.00 83.56 254 ASP A N 1
ATOM 2042 C CA . ASP A 1 254 ? -26.493 19.694 21.120 1.00 83.56 254 ASP A CA 1
ATOM 2043 C C . ASP A 1 254 ? -25.019 19.339 21.385 1.00 83.56 254 ASP A C 1
ATOM 2045 O O . ASP A 1 254 ? -24.525 18.291 20.956 1.00 83.56 254 ASP A O 1
ATOM 2049 N N . HIS A 1 255 ? -24.282 20.266 22.012 1.00 82.50 255 HIS A N 1
ATOM 2050 C CA . HIS A 1 255 ? -22.832 20.150 22.214 1.00 82.50 255 HIS A CA 1
ATOM 2051 C C . HIS A 1 255 ? -22.455 18.902 23.006 1.00 82.50 255 HIS A C 1
ATOM 2053 O O . HIS A 1 255 ? -21.489 18.226 22.649 1.00 82.50 255 HIS A O 1
ATOM 2059 N N . LEU A 1 256 ? -23.220 18.565 24.051 1.00 77.69 256 LEU A N 1
ATOM 2060 C CA . LEU A 1 256 ? -22.957 17.377 24.863 1.00 77.69 256 LEU A CA 1
ATOM 2061 C C . LEU A 1 256 ? -23.130 16.108 24.039 1.00 77.69 256 LEU A C 1
ATOM 2063 O O . LEU A 1 256 ? -22.246 15.251 24.065 1.00 77.69 256 LEU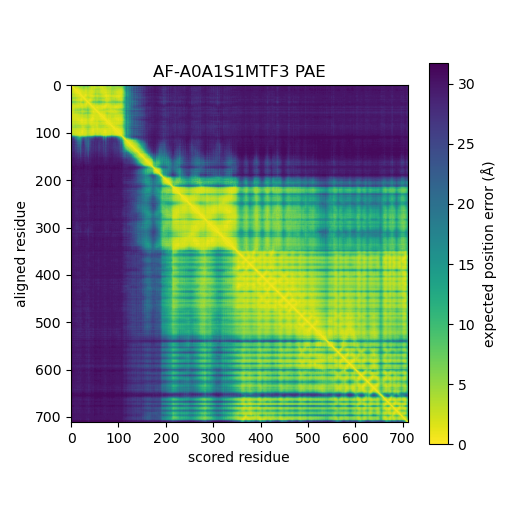 A O 1
ATOM 2067 N N . GLN A 1 257 ? -24.215 16.006 23.270 1.00 80.62 257 GLN A N 1
ATOM 2068 C CA . GLN A 1 257 ? -24.436 14.866 22.386 1.00 80.62 257 GLN A CA 1
ATOM 2069 C C . GLN A 1 257 ? -23.331 14.749 21.324 1.00 80.62 257 GLN A C 1
ATOM 2071 O O . GLN A 1 257 ? -22.840 13.647 21.072 1.00 80.62 257 GLN A O 1
ATOM 2076 N N . PHE A 1 258 ? -22.890 15.865 20.736 1.00 84.88 258 PHE A N 1
ATOM 2077 C CA . PHE A 1 258 ? -21.800 15.887 19.754 1.00 84.88 258 PHE A CA 1
ATOM 2078 C C . PHE A 1 258 ? -20.472 15.407 20.334 1.00 84.88 258 PHE A C 1
ATOM 2080 O O . PHE A 1 258 ? -19.813 14.537 19.760 1.00 84.88 258 PHE A O 1
ATOM 2087 N N . ILE A 1 259 ? -20.090 15.970 21.480 1.00 82.00 259 ILE A N 1
ATOM 2088 C CA . ILE A 1 259 ? -18.845 15.651 22.178 1.00 82.00 259 ILE A CA 1
ATOM 2089 C C . ILE A 1 259 ? -18.837 14.179 22.588 1.00 82.00 259 ILE A C 1
ATOM 2091 O O . ILE A 1 259 ? -17.876 13.462 22.310 1.00 82.00 259 ILE A O 1
ATOM 2095 N N . GLN A 1 260 ? -19.927 13.698 23.190 1.00 76.44 260 GLN A N 1
ATOM 2096 C CA . GLN A 1 260 ? -20.055 12.298 23.591 1.00 76.44 260 GLN A CA 1
ATOM 2097 C C . GLN A 1 260 ? -19.987 11.359 22.385 1.00 76.44 260 GLN A C 1
ATOM 2099 O O . GLN A 1 260 ? -19.225 10.391 22.412 1.00 76.44 260 GLN A O 1
ATOM 2104 N N . CYS A 1 261 ? -20.712 11.669 21.306 1.00 83.50 261 CYS A N 1
ATOM 2105 C CA . CYS A 1 261 ? -20.669 10.883 20.079 1.00 83.50 261 CYS A CA 1
ATOM 2106 C C . CYS A 1 261 ? -19.256 10.842 19.483 1.00 83.50 261 CYS A C 1
ATOM 2108 O O . CYS A 1 261 ? -18.804 9.780 19.064 1.00 83.50 261 CYS A O 1
ATOM 2110 N N . GLY A 1 262 ? -18.539 11.968 19.469 1.00 86.50 262 GLY A N 1
ATOM 2111 C CA . GLY A 1 262 ? -17.162 12.044 18.986 1.00 86.50 262 GLY A CA 1
ATOM 2112 C C . GLY A 1 262 ? -16.193 11.179 19.797 1.00 86.50 262 GLY A C 1
ATOM 2113 O O . GLY A 1 262 ? -15.453 10.383 19.218 1.00 86.50 262 GLY A O 1
ATOM 2114 N N . ILE A 1 263 ? -16.244 11.274 21.131 1.00 82.56 263 ILE A N 1
ATOM 2115 C CA . ILE A 1 263 ? -15.410 10.465 22.036 1.00 82.56 263 ILE A CA 1
ATOM 2116 C C . ILE A 1 263 ? -15.693 8.971 21.842 1.00 82.56 263 ILE A C 1
ATOM 2118 O O . ILE A 1 263 ? -14.761 8.177 21.706 1.00 82.56 263 ILE A O 1
ATOM 2122 N N . MET A 1 264 ? -16.966 8.570 21.806 1.00 78.00 264 MET A N 1
ATOM 2123 C CA . MET A 1 264 ? -17.310 7.155 21.662 1.00 78.00 264 MET A CA 1
ATOM 2124 C C . MET A 1 264 ? -17.000 6.614 20.271 1.00 78.00 264 MET A C 1
ATOM 2126 O O . MET A 1 264 ? -16.516 5.490 20.154 1.00 78.00 264 MET A O 1
ATOM 2130 N N . ALA A 1 265 ? -17.245 7.401 19.221 1.00 88.62 265 ALA A N 1
ATOM 2131 C CA . ALA A 1 265 ? -16.946 6.972 17.866 1.00 88.62 265 ALA A CA 1
ATOM 2132 C C . ALA A 1 265 ? -15.443 6.741 17.677 1.00 88.62 265 ALA A C 1
ATOM 2134 O O . ALA A 1 265 ? -15.048 5.745 17.074 1.00 88.62 265 ALA A O 1
ATOM 2135 N N . HIS A 1 266 ? -14.608 7.609 18.256 1.00 90.75 266 HIS A N 1
ATOM 2136 C CA . HIS A 1 266 ? -13.166 7.390 18.310 1.00 90.75 266 HIS A CA 1
ATOM 2137 C C . HIS A 1 266 ? -12.815 6.111 19.073 1.00 90.75 266 HIS A C 1
ATOM 2139 O O . HIS A 1 266 ? -12.049 5.296 18.566 1.00 90.75 266 HIS A O 1
ATOM 2145 N N . GLY A 1 267 ? -13.415 5.908 20.251 1.00 83.69 267 GLY A N 1
ATOM 2146 C CA . GLY A 1 267 ? -13.214 4.700 21.048 1.00 83.69 267 GLY A CA 1
ATOM 2147 C C . GLY A 1 267 ? -13.570 3.417 20.292 1.00 83.69 267 GLY A C 1
ATOM 2148 O O . GLY A 1 267 ? -12.828 2.450 20.395 1.00 83.69 267 GLY A O 1
ATOM 2149 N N . CYS A 1 268 ? -14.643 3.415 19.491 1.00 84.62 268 CYS A N 1
ATOM 2150 C CA . CYS A 1 268 ? -15.024 2.278 18.643 1.00 84.62 268 CYS A CA 1
ATOM 2151 C C . CYS A 1 268 ? -14.033 2.054 17.495 1.00 84.62 268 CYS A C 1
ATOM 2153 O O . CYS A 1 268 ? -13.669 0.913 17.225 1.00 84.62 268 CYS A O 1
ATOM 2155 N N . LEU A 1 269 ? -13.576 3.129 16.837 1.00 91.50 269 LEU A N 1
ATOM 2156 C CA . LEU A 1 269 ? -12.552 3.038 15.791 1.00 91.50 269 LEU A CA 1
ATOM 2157 C C . LEU A 1 269 ? -11.253 2.423 16.336 1.00 91.50 269 LEU A C 1
ATOM 2159 O O . LEU A 1 269 ? -10.650 1.597 15.661 1.00 91.50 269 LEU A O 1
ATOM 2163 N N . GLU A 1 270 ? -10.856 2.769 17.567 1.00 88.38 270 GLU A N 1
ATOM 2164 C CA . GLU A 1 270 ? -9.682 2.184 18.236 1.00 88.38 270 GLU A CA 1
ATOM 2165 C C . GLU A 1 270 ? -9.814 0.676 18.513 1.00 88.38 270 GLU A C 1
ATOM 2167 O O . GLU A 1 270 ? -8.790 0.020 18.702 1.00 88.38 270 GLU A O 1
ATOM 2172 N N . GLN A 1 271 ? -11.032 0.116 18.513 1.00 81.62 271 GLN A N 1
ATOM 2173 C CA . GLN A 1 271 ? -11.244 -1.326 18.702 1.00 81.62 271 GLN A CA 1
ATOM 2174 C C . GLN A 1 271 ? -11.216 -2.132 17.408 1.00 81.62 271 GLN A C 1
ATOM 2176 O O . GLN A 1 271 ? -11.228 -3.359 17.461 1.00 81.62 271 GLN A O 1
ATOM 2181 N N . ILE A 1 272 ? -11.193 -1.482 16.244 1.00 88.88 272 ILE A N 1
ATOM 2182 C CA . ILE A 1 272 ? -11.105 -2.205 14.977 1.00 88.88 272 ILE A CA 1
ATOM 2183 C C . ILE A 1 272 ? -9.726 -2.886 14.905 1.00 88.88 272 ILE A C 1
ATOM 2185 O O . ILE A 1 272 ? -8.711 -2.229 15.167 1.00 88.88 272 ILE A O 1
ATOM 2189 N N . PRO A 1 273 ? -9.650 -4.184 14.543 1.00 85.81 273 PRO A N 1
ATOM 2190 C CA . PRO A 1 273 ? -8.373 -4.869 14.382 1.00 85.81 273 PRO A CA 1
ATOM 2191 C C . PRO A 1 273 ? -7.426 -4.100 13.453 1.00 85.81 273 PRO A C 1
ATOM 2193 O O . PRO A 1 273 ? -7.827 -3.579 12.410 1.00 85.81 273 PRO A O 1
ATOM 2196 N N . LYS A 1 274 ? -6.151 -3.995 13.847 1.00 85.12 274 LYS A N 1
ATOM 2197 C CA . LYS A 1 274 ? -5.174 -3.129 13.162 1.00 85.12 274 LYS A CA 1
ATOM 2198 C C . LYS A 1 274 ? -4.969 -3.505 11.699 1.00 85.12 274 LYS A C 1
ATOM 2200 O O . LYS A 1 274 ? -4.767 -2.635 10.865 1.00 85.12 274 LYS A O 1
ATOM 2205 N N . ASP A 1 275 ? -4.990 -4.792 11.391 1.00 80.44 275 ASP A N 1
ATOM 2206 C CA . ASP A 1 275 ? -4.859 -5.297 10.031 1.00 80.44 275 ASP A CA 1
ATOM 2207 C C . ASP A 1 275 ? -6.074 -4.951 9.159 1.00 80.44 275 ASP A C 1
ATOM 2209 O O . ASP A 1 275 ? -5.881 -4.589 8.003 1.00 80.44 275 ASP A O 1
ATOM 2213 N N . ILE A 1 276 ? -7.290 -4.976 9.713 1.00 87.25 276 ILE A N 1
ATOM 2214 C CA . ILE A 1 276 ? -8.503 -4.477 9.049 1.00 87.25 276 ILE A CA 1
ATOM 2215 C C . ILE A 1 276 ? -8.424 -2.962 8.829 1.00 87.25 276 ILE A C 1
ATOM 2217 O O . ILE A 1 276 ? -8.729 -2.485 7.738 1.00 87.25 276 ILE A O 1
ATOM 2221 N N . LEU A 1 277 ? -7.994 -2.192 9.836 1.00 89.44 277 LEU A N 1
ATOM 2222 C CA . LEU A 1 277 ? -7.814 -0.740 9.697 1.00 89.44 277 LEU A CA 1
ATOM 2223 C C . LEU A 1 277 ? -6.828 -0.390 8.580 1.00 89.44 277 LEU A C 1
ATOM 2225 O O . LEU A 1 277 ? -7.088 0.528 7.804 1.00 89.44 277 LEU A O 1
ATOM 2229 N N . GLU A 1 278 ? -5.718 -1.123 8.483 1.00 84.62 278 GLU A N 1
ATOM 2230 C CA . GLU A 1 278 ? -4.743 -0.944 7.405 1.00 84.62 278 GLU A CA 1
ATOM 2231 C C . GLU A 1 278 ? -5.313 -1.336 6.036 1.00 84.62 278 GLU A C 1
ATOM 2233 O O . GLU A 1 278 ? -5.099 -0.616 5.062 1.00 84.62 278 GLU A O 1
ATOM 2238 N N . ASP A 1 279 ? -6.079 -2.426 5.952 1.00 83.88 279 ASP A N 1
ATOM 2239 C CA . ASP A 1 279 ? -6.748 -2.839 4.715 1.00 83.88 279 ASP A CA 1
ATOM 2240 C C . ASP A 1 279 ? -7.744 -1.753 4.240 1.00 83.88 279 ASP A C 1
ATOM 2242 O O . ASP A 1 279 ? -7.741 -1.361 3.073 1.00 83.88 279 ASP A O 1
ATOM 2246 N N . VAL A 1 280 ? -8.524 -1.176 5.164 1.00 88.19 280 VAL A N 1
ATOM 2247 C CA . VAL A 1 280 ? -9.447 -0.054 4.901 1.00 88.19 280 VAL A CA 1
ATOM 2248 C C . VAL A 1 280 ? -8.703 1.227 4.510 1.00 88.19 280 VAL A C 1
ATOM 2250 O O . VAL A 1 280 ? -9.189 1.983 3.668 1.00 88.19 280 VAL A O 1
ATOM 2253 N N . ARG A 1 281 ? -7.526 1.490 5.097 1.00 87.06 281 ARG A N 1
ATOM 2254 C CA . ARG A 1 281 ? -6.679 2.651 4.766 1.00 87.06 281 ARG A CA 1
ATOM 2255 C C . ARG A 1 281 ? -6.204 2.619 3.316 1.00 87.06 281 ARG A C 1
ATOM 2257 O O . ARG A 1 281 ? -6.078 3.672 2.696 1.00 87.06 281 ARG A O 1
ATOM 2264 N N . LEU A 1 282 ? -5.883 1.429 2.820 1.00 78.50 282 LEU A N 1
ATOM 2265 C CA . LEU A 1 282 ? -5.284 1.216 1.502 1.00 78.50 282 LEU A CA 1
ATOM 2266 C C . LEU A 1 282 ? -6.307 1.108 0.373 1.00 78.50 282 LEU A C 1
ATOM 2268 O O . LEU A 1 282 ? -5.929 1.151 -0.798 1.00 78.50 282 LEU A O 1
ATOM 2272 N N . PHE A 1 283 ? -7.586 0.982 0.713 1.00 79.25 283 PHE A N 1
ATOM 2273 C CA . PHE A 1 283 ? -8.657 0.884 -0.262 1.00 79.25 283 PHE A CA 1
ATOM 2274 C C . PHE A 1 283 ? -8.774 2.166 -1.108 1.00 79.25 283 PHE A C 1
ATOM 2276 O O . PHE A 1 283 ? -8.613 3.278 -0.602 1.00 79.25 283 PHE A O 1
ATOM 2283 N N . LYS A 1 284 ? -9.106 2.033 -2.405 1.00 71.44 284 LYS A N 1
ATOM 2284 C CA . LYS A 1 284 ? -9.227 3.176 -3.344 1.00 71.44 284 LYS A CA 1
ATOM 2285 C C . LYS A 1 284 ? -10.244 4.223 -2.861 1.00 71.44 284 LYS A C 1
ATOM 2287 O O . LYS A 1 284 ? -10.056 5.421 -3.066 1.00 71.44 284 LYS A O 1
ATOM 2292 N N . GLN A 1 285 ? -11.319 3.777 -2.212 1.00 81.38 285 GLN A N 1
ATOM 2293 C CA . GLN A 1 285 ? -12.325 4.629 -1.579 1.00 81.38 285 GLN A CA 1
ATOM 2294 C C . GLN A 1 285 ? -11.941 4.984 -0.136 1.00 81.38 285 GLN A C 1
ATOM 2296 O O . GLN A 1 285 ? -11.641 4.121 0.682 1.00 81.38 285 GLN A O 1
ATOM 2301 N N . ILE A 1 286 ? -12.044 6.269 0.210 1.00 85.88 286 ILE A N 1
ATOM 2302 C CA . ILE A 1 286 ? -11.766 6.758 1.565 1.00 85.88 286 ILE A CA 1
ATOM 2303 C C . ILE A 1 286 ? -12.967 6.471 2.480 1.00 85.88 286 ILE A C 1
ATOM 2305 O O . ILE A 1 286 ? -13.933 7.242 2.514 1.00 85.88 286 ILE A O 1
ATOM 2309 N N . PHE A 1 287 ? -12.894 5.393 3.262 1.00 91.31 287 PHE A N 1
ATOM 2310 C CA . PHE A 1 287 ? -13.888 5.084 4.298 1.00 91.31 287 PHE A CA 1
ATOM 2311 C C . PHE A 1 287 ? -13.585 5.785 5.627 1.00 91.31 287 PHE A C 1
ATOM 2313 O O . PHE A 1 287 ? -14.462 6.417 6.215 1.00 91.31 287 PHE A O 1
ATOM 2320 N N . ILE A 1 288 ? -12.328 5.744 6.072 1.00 94.56 288 ILE A N 1
ATOM 2321 C CA . ILE A 1 288 ? -11.859 6.416 7.288 1.00 94.56 288 ILE A CA 1
ATOM 2322 C C . ILE A 1 288 ? -11.021 7.630 6.891 1.00 94.56 288 ILE A C 1
ATOM 2324 O O . ILE A 1 288 ? -10.195 7.568 5.984 1.00 94.56 288 ILE A O 1
ATOM 2328 N N . HIS A 1 289 ? -11.256 8.768 7.543 1.00 95.69 289 HIS A N 1
ATOM 2329 C CA . HIS A 1 289 ? -10.565 10.013 7.222 1.00 95.69 289 HIS A CA 1
ATOM 2330 C C . HIS A 1 289 ? -9.037 9.881 7.439 1.00 95.69 289 HIS A C 1
ATOM 2332 O O . HIS A 1 289 ? -8.635 9.437 8.513 1.00 95.69 289 HIS A O 1
ATOM 2338 N N . PRO A 1 290 ? -8.163 10.330 6.510 1.00 94.00 290 PRO A N 1
ATOM 2339 C CA . PRO A 1 290 ? -6.706 10.149 6.621 1.00 94.00 290 PRO A CA 1
ATOM 2340 C C . PRO A 1 290 ? -6.078 10.695 7.914 1.00 94.00 290 PRO A C 1
ATOM 2342 O O . PRO A 1 290 ? -5.146 10.109 8.458 1.00 94.00 290 PRO A O 1
ATOM 2345 N N . LEU A 1 291 ? -6.633 11.791 8.444 1.00 95.31 291 LEU A N 1
ATOM 2346 C CA . LEU A 1 291 ? -6.219 12.395 9.722 1.00 95.31 291 LEU A CA 1
ATOM 2347 C C . LEU A 1 291 ? -6.473 11.509 10.961 1.00 95.31 291 LEU A C 1
ATOM 2349 O O . LEU A 1 291 ? -6.012 11.832 12.052 1.00 95.31 291 LEU A O 1
ATOM 2353 N N . TYR A 1 292 ? -7.226 10.416 10.831 1.00 95.50 292 TYR A N 1
ATOM 2354 C CA . TYR A 1 292 ? -7.320 9.408 11.885 1.00 95.50 292 TYR A CA 1
ATOM 2355 C C . TYR A 1 292 ? -5.992 8.648 12.019 1.00 95.50 292 TYR A C 1
ATOM 2357 O O . TYR A 1 292 ? -5.426 8.571 13.106 1.00 95.50 292 TYR A O 1
ATOM 2365 N N . PHE A 1 293 ? -5.446 8.165 10.898 1.00 91.25 293 PHE A N 1
ATOM 2366 C CA . PHE A 1 293 ? -4.264 7.297 10.871 1.00 91.25 293 PHE A CA 1
ATOM 2367 C C . PHE A 1 293 ? -2.971 7.998 11.301 1.00 91.25 293 PHE A C 1
ATOM 2369 O O . PHE A 1 293 ? -2.074 7.356 11.837 1.00 91.25 293 PHE A O 1
ATOM 2376 N N . ASN A 1 294 ? -2.867 9.316 11.109 1.00 89.50 294 ASN A N 1
ATOM 2377 C CA . ASN A 1 294 ? -1.720 10.093 11.592 1.00 89.50 294 ASN A CA 1
ATOM 2378 C C . ASN A 1 294 ? -1.882 10.586 13.046 1.00 89.50 294 ASN A C 1
ATOM 2380 O O . ASN A 1 294 ? -1.041 11.339 13.532 1.00 89.50 294 ASN A O 1
ATOM 2384 N N . GLY A 1 295 ? -2.962 10.188 13.731 1.00 92.19 295 GLY A N 1
ATOM 2385 C CA . GLY A 1 295 ? -3.246 10.555 15.117 1.00 92.19 295 GLY A CA 1
ATOM 2386 C C . GLY A 1 295 ? -3.773 11.978 15.316 1.00 92.19 295 GLY A C 1
ATOM 2387 O O . GLY A 1 295 ? -4.036 12.358 16.453 1.00 92.19 295 GLY A O 1
ATOM 2388 N N . TYR A 1 296 ? -3.972 12.766 14.255 1.00 96.12 296 TYR A N 1
ATOM 2389 C CA . TYR A 1 296 ? -4.452 14.144 14.377 1.00 96.12 296 TYR A CA 1
ATOM 2390 C C . TYR A 1 296 ? -5.869 14.218 14.950 1.00 96.12 296 TYR A C 1
ATOM 2392 O O . TYR A 1 296 ? -6.130 15.004 15.849 1.00 96.12 296 TYR A O 1
ATOM 2400 N N . LEU A 1 297 ? -6.795 13.364 14.500 1.00 96.44 297 LEU A N 1
ATOM 2401 C CA . LEU A 1 297 ? -8.156 13.370 15.057 1.00 96.44 297 LEU A CA 1
ATOM 2402 C C . LEU A 1 297 ? -8.198 12.934 16.533 1.00 96.44 297 LEU A C 1
ATOM 2404 O O . LEU A 1 297 ? -9.079 13.366 17.274 1.00 96.44 297 LEU A O 1
ATOM 2408 N N . ARG A 1 298 ? -7.224 12.131 16.978 1.00 95.19 298 ARG A N 1
ATOM 2409 C CA . ARG A 1 298 ? -7.110 11.682 18.371 1.00 95.19 298 ARG A CA 1
ATOM 2410 C C . ARG A 1 298 ? -6.823 12.832 19.335 1.00 95.19 298 ARG A C 1
ATOM 2412 O O . ARG A 1 298 ? -7.238 12.758 20.488 1.00 95.19 298 ARG A O 1
ATOM 2419 N N . THR A 1 299 ? -6.151 13.898 18.890 1.00 96.25 299 THR A N 1
ATOM 2420 C CA . THR A 1 299 ? -5.793 15.017 19.777 1.00 96.25 299 THR A CA 1
ATOM 2421 C C . THR A 1 299 ? -7.028 15.728 20.324 1.00 96.25 299 THR A C 1
ATOM 2423 O O . THR A 1 299 ? -7.066 16.021 21.510 1.00 96.25 299 THR A O 1
ATOM 2426 N N . PHE A 1 300 ? -8.067 15.912 19.504 1.00 95.69 300 PHE A N 1
ATOM 2427 C CA . PHE A 1 300 ? -9.331 16.532 19.926 1.00 95.69 300 PHE A CA 1
ATOM 2428 C C . PHE A 1 300 ? -10.076 15.692 20.968 1.00 95.69 300 PHE A C 1
ATOM 2430 O O . PHE A 1 300 ? -10.698 16.219 21.883 1.00 95.69 300 PHE A O 1
ATOM 2437 N N . VAL A 1 301 ? -10.009 14.364 20.848 1.00 91.25 301 VAL A N 1
ATOM 2438 C CA . VAL A 1 301 ? -10.654 13.454 21.804 1.00 91.25 301 VAL A CA 1
ATOM 2439 C C . VAL A 1 301 ? -9.927 13.471 23.144 1.00 91.25 301 VAL A C 1
ATOM 2441 O O . VAL A 1 301 ? -10.584 13.508 24.181 1.00 91.25 301 VAL A O 1
ATOM 2444 N N . LEU A 1 302 ? -8.591 13.482 23.129 1.00 86.75 302 LEU A N 1
ATOM 2445 C CA . LEU A 1 302 ? -7.791 13.620 24.347 1.00 86.75 302 LEU A CA 1
ATOM 2446 C C . LEU A 1 302 ? -8.055 14.951 25.048 1.00 86.75 302 LEU A C 1
ATOM 2448 O O . LEU A 1 302 ? -8.283 14.957 26.251 1.00 86.75 302 LEU A O 1
ATOM 2452 N N . GLU A 1 303 ? -8.095 16.049 24.293 1.00 91.19 303 GLU A N 1
ATOM 2453 C CA . GLU A 1 303 ? -8.398 17.380 24.822 1.00 91.19 303 GLU A CA 1
ATOM 2454 C C . GLU A 1 303 ? -9.746 17.396 25.564 1.00 91.19 303 GLU A C 1
ATOM 2456 O O . GLU A 1 303 ? -9.832 17.835 26.709 1.00 91.19 303 GLU A O 1
ATOM 2461 N N . LEU A 1 304 ? -10.788 16.814 24.963 1.00 85.50 304 LEU A N 1
ATOM 2462 C CA . LEU A 1 304 ? -12.113 16.709 25.580 1.00 85.50 304 LEU A CA 1
ATOM 2463 C C . LEU A 1 304 ? -12.130 15.813 26.826 1.00 85.50 304 LEU A C 1
ATOM 2465 O O . LEU A 1 304 ? -12.840 16.098 27.794 1.00 85.50 304 LEU A O 1
ATOM 2469 N N . GLN A 1 305 ? -11.370 14.716 26.813 1.00 81.25 305 GLN A N 1
ATOM 2470 C CA . GLN A 1 305 ? -11.230 13.829 27.969 1.00 81.25 305 GLN A CA 1
ATOM 2471 C C . GLN A 1 305 ? -10.501 14.527 29.126 1.00 81.25 305 GLN A C 1
ATOM 2473 O O . GLN A 1 305 ? -10.935 14.404 30.273 1.00 81.25 305 GLN A O 1
ATOM 2478 N N . GLU A 1 306 ? -9.444 15.285 28.832 1.00 78.81 306 GLU A N 1
ATOM 2479 C CA . GLU A 1 306 ? -8.706 16.098 29.801 1.00 78.81 306 GLU A CA 1
ATOM 2480 C C . GLU A 1 306 ? -9.588 17.207 30.381 1.00 78.81 306 GLU A C 1
ATOM 2482 O O . GLU A 1 306 ? -9.686 17.330 31.602 1.00 78.81 306 GLU A O 1
ATOM 2487 N N . ALA A 1 307 ? -10.309 17.950 29.535 1.00 76.44 307 ALA A N 1
ATOM 2488 C CA . ALA A 1 307 ? -11.241 18.986 29.972 1.00 76.44 307 ALA A CA 1
ATOM 2489 C C . ALA A 1 307 ? -12.311 18.422 30.921 1.00 76.44 307 ALA A C 1
ATOM 2491 O O . ALA A 1 307 ? -12.564 18.980 31.992 1.00 76.44 307 ALA A O 1
ATOM 2492 N N . LYS A 1 308 ? -12.874 17.251 30.591 1.00 76.62 308 LYS A N 1
ATOM 2493 C CA . LYS A 1 308 ? -13.826 16.547 31.458 1.00 76.62 308 LYS A CA 1
ATOM 2494 C C . LYS A 1 308 ? -13.196 16.116 32.786 1.00 76.62 308 LYS A C 1
ATOM 2496 O O . LYS A 1 308 ? -13.829 16.259 33.829 1.00 76.62 308 LYS A O 1
ATOM 2501 N N . ALA A 1 309 ? -11.969 15.593 32.767 1.00 73.88 309 ALA A N 1
ATOM 2502 C CA . ALA A 1 309 ? -11.254 15.167 33.973 1.00 73.88 309 ALA A CA 1
ATOM 2503 C C . ALA A 1 309 ? -10.907 16.342 34.904 1.00 73.88 309 ALA A C 1
ATOM 2505 O O . ALA A 1 309 ? -10.886 16.178 36.123 1.00 73.88 309 ALA A O 1
ATOM 2506 N N . LEU A 1 310 ? -10.683 17.527 34.336 1.00 76.81 310 LEU A N 1
ATOM 2507 C CA . LEU A 1 310 ? -10.454 18.775 35.065 1.00 76.81 310 LEU A CA 1
ATOM 2508 C C . LEU A 1 310 ? -11.750 19.438 35.566 1.00 76.81 310 LEU A C 1
ATOM 2510 O O . LEU A 1 310 ? -11.681 20.457 36.249 1.00 76.81 310 LEU A O 1
ATOM 2514 N N . GLY A 1 311 ? -12.921 18.874 35.250 1.00 79.38 311 GLY A N 1
ATOM 2515 C CA . GLY A 1 311 ? -14.218 19.429 35.640 1.00 79.38 311 GLY A CA 1
ATOM 2516 C C . GLY A 1 311 ? -14.604 20.701 34.880 1.00 79.38 311 GLY A C 1
ATOM 2517 O O . GLY A 1 311 ? -15.382 21.497 35.399 1.00 79.38 311 GLY A O 1
ATOM 2518 N N . ILE A 1 312 ? -14.057 20.911 33.678 1.00 80.12 312 ILE A N 1
ATOM 2519 C CA . ILE A 1 312 ? -14.412 22.040 32.809 1.00 80.12 312 ILE A CA 1
ATOM 2520 C C . ILE A 1 312 ? -15.836 21.841 32.272 1.00 80.12 312 ILE A C 1
ATOM 2522 O O . ILE A 1 312 ? -16.187 20.747 31.820 1.00 80.12 312 ILE A O 1
ATOM 2526 N N . ASP A 1 313 ? -16.648 22.904 32.284 1.00 84.88 313 ASP A N 1
ATOM 2527 C CA . ASP A 1 313 ? -17.940 22.915 31.594 1.00 84.88 313 ASP A CA 1
ATOM 2528 C C . ASP A 1 313 ? -17.711 22.896 30.076 1.00 84.88 313 ASP A C 1
ATOM 2530 O O . ASP A 1 313 ? -17.300 23.883 29.462 1.00 84.88 313 ASP A O 1
ATOM 2534 N N . LEU A 1 314 ? -17.951 21.731 29.475 1.00 82.94 314 LEU A N 1
ATOM 2535 C CA . LEU A 1 314 ? -17.689 21.489 28.060 1.00 82.94 314 LEU A CA 1
ATOM 2536 C C . LEU A 1 314 ? -18.601 22.310 27.140 1.00 82.94 314 LEU A C 1
ATOM 2538 O O . LEU A 1 314 ? -18.187 22.638 26.032 1.00 82.94 314 LEU A O 1
ATOM 2542 N N . ILE A 1 315 ? -19.823 22.642 27.569 1.00 83.44 315 ILE A N 1
ATOM 2543 C CA . ILE A 1 315 ? -20.724 23.467 26.758 1.00 83.44 315 ILE A CA 1
ATOM 2544 C C . ILE A 1 315 ? -20.184 24.890 26.746 1.00 83.44 315 ILE A C 1
ATOM 2546 O O . ILE A 1 315 ? -19.936 25.444 25.677 1.00 83.44 315 ILE A O 1
ATOM 2550 N N . GLU A 1 316 ? -19.957 25.468 27.929 1.00 84.00 316 GLU A N 1
ATOM 2551 C CA . GLU A 1 316 ? -19.505 26.856 28.044 1.00 84.00 316 GLU A CA 1
ATOM 2552 C C . GLU A 1 316 ? -18.177 27.076 27.311 1.00 84.00 316 GLU A C 1
ATOM 2554 O O . GLU A 1 316 ? -18.019 28.082 26.613 1.00 84.00 316 GLU A O 1
ATOM 2559 N N . HIS A 1 317 ? -17.256 26.117 27.428 1.00 86.62 317 HIS A N 1
ATOM 2560 C CA . HIS A 1 317 ? -15.924 26.208 26.844 1.00 86.62 317 HIS A CA 1
ATOM 2561 C C . HIS A 1 317 ? -15.921 26.054 25.316 1.00 86.62 317 HIS A C 1
ATOM 2563 O O . HIS A 1 317 ? -15.239 26.814 24.631 1.00 86.62 317 HIS A O 1
ATOM 2569 N N . TYR A 1 318 ? -16.690 25.103 24.771 1.00 87.62 318 TYR A N 1
ATOM 2570 C CA . TYR A 1 318 ? -16.597 24.720 23.356 1.00 87.62 318 TYR A CA 1
ATOM 2571 C C . TYR A 1 318 ? -17.750 25.203 22.473 1.00 87.62 318 TYR A C 1
ATOM 2573 O O . TYR A 1 318 ? -17.680 25.023 21.263 1.00 87.62 318 TYR A O 1
ATOM 2581 N N . GLN A 1 319 ? -18.788 25.849 23.011 1.00 84.00 319 GLN A N 1
ATOM 2582 C CA . GLN A 1 319 ? -19.994 26.269 22.266 1.00 84.00 319 GLN A CA 1
ATOM 2583 C C . GLN A 1 319 ? -19.751 27.047 20.953 1.00 84.00 319 GLN A C 1
ATOM 2585 O O . GLN A 1 319 ? -20.617 27.030 20.079 1.00 84.00 319 GLN A O 1
ATOM 2590 N N . GLN A 1 320 ? -18.603 27.718 20.791 1.00 86.38 320 GLN A N 1
ATOM 2591 C CA . GLN A 1 320 ? -18.235 28.475 19.580 1.00 86.38 320 GLN A CA 1
ATOM 2592 C C . GLN A 1 320 ? -17.117 27.819 18.748 1.00 86.38 320 GLN A C 1
ATOM 2594 O O . GLN A 1 320 ? -16.715 28.364 17.718 1.00 86.38 320 GLN A O 1
ATOM 2599 N N . ASP A 1 321 ? -16.610 26.654 19.156 1.00 90.25 321 ASP A N 1
ATOM 2600 C CA . ASP A 1 321 ? -15.487 25.990 18.496 1.00 90.25 321 ASP A CA 1
ATOM 2601 C C . 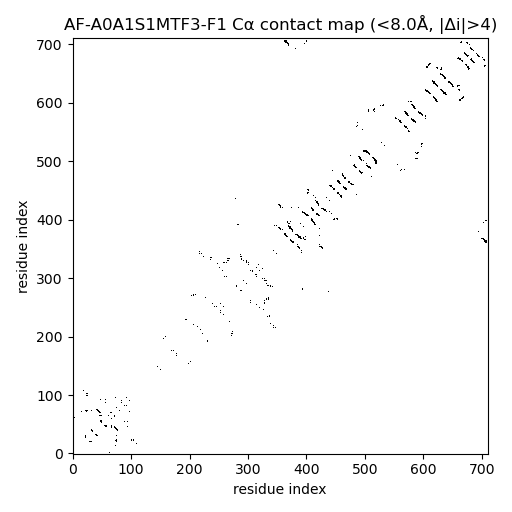ASP A 1 321 ? -15.948 25.140 17.302 1.00 90.25 321 ASP A C 1
ATOM 2603 O O . ASP A 1 321 ? -16.042 23.912 17.347 1.00 90.25 321 ASP A O 1
ATOM 2607 N N . ALA A 1 322 ? -16.236 25.814 16.188 1.00 91.31 322 ALA A N 1
ATOM 2608 C CA . ALA A 1 322 ? -16.600 25.153 14.936 1.00 91.31 322 ALA A CA 1
ATOM 2609 C C . ALA A 1 322 ? -15.540 24.135 14.477 1.00 91.31 322 ALA A C 1
ATOM 2611 O O . ALA A 1 322 ? -15.882 23.119 13.870 1.00 91.31 322 ALA A O 1
ATOM 2612 N N . TYR A 1 323 ? -14.260 24.392 14.761 1.00 94.50 323 TYR A N 1
ATOM 2613 C CA . TYR A 1 323 ? -13.168 23.545 14.298 1.00 94.50 323 TYR A CA 1
ATOM 2614 C C . TYR A 1 323 ? -13.130 22.213 15.049 1.00 94.50 323 TYR A C 1
ATOM 2616 O O . TYR A 1 323 ? -12.960 21.160 14.428 1.00 94.50 323 TYR A O 1
ATOM 2624 N N . LEU A 1 324 ? -13.359 22.232 16.364 1.00 94.44 324 LEU A N 1
ATOM 2625 C CA . LEU A 1 324 ? -13.549 21.022 17.155 1.00 94.44 324 LEU A CA 1
ATOM 2626 C C . LEU A 1 324 ? -14.694 20.176 16.582 1.00 94.44 324 LEU A C 1
ATOM 2628 O O . LEU A 1 324 ? -14.485 19.007 16.252 1.00 94.44 324 LEU A O 1
ATOM 2632 N N . PHE A 1 325 ? -15.890 20.751 16.424 1.00 94.25 325 PHE A N 1
ATOM 2633 C CA . PHE A 1 325 ? -17.067 20.001 15.965 1.00 94.25 325 PHE A CA 1
ATOM 2634 C C . PHE A 1 325 ? -16.922 19.470 14.535 1.00 94.25 325 PHE A C 1
ATOM 2636 O O . PHE A 1 325 ? -17.393 18.366 14.240 1.00 94.25 325 PHE A O 1
ATOM 2643 N N . GLU A 1 326 ? -16.212 20.185 13.659 1.00 95.88 326 GLU A N 1
ATOM 2644 C CA . GLU A 1 326 ? -15.849 19.678 12.336 1.00 95.88 326 GLU A CA 1
ATOM 2645 C C . GLU A 1 326 ? -14.981 18.415 12.449 1.00 95.88 326 GLU A C 1
ATOM 2647 O O . GLU A 1 326 ? -15.245 17.405 11.790 1.00 95.88 326 GLU A O 1
ATOM 2652 N N . ASN A 1 327 ? -13.964 18.430 13.316 1.00 97.00 327 ASN A N 1
ATOM 2653 C CA . ASN A 1 327 ? -13.079 17.283 13.507 1.00 97.00 327 ASN A CA 1
ATOM 2654 C C . ASN A 1 327 ? -13.778 16.110 14.208 1.00 97.00 327 ASN A C 1
ATOM 2656 O O . ASN A 1 327 ? -13.585 14.968 13.789 1.00 97.00 327 ASN A O 1
ATOM 2660 N N . LEU A 1 328 ? -14.668 16.360 15.175 1.00 95.06 328 LEU A N 1
ATOM 2661 C CA . LEU A 1 328 ? -15.544 15.318 15.726 1.00 95.06 328 LEU A CA 1
ATOM 2662 C C . LEU A 1 328 ? -16.431 14.709 14.635 1.00 95.06 328 LEU A C 1
ATOM 2664 O O . LEU A 1 328 ? -16.564 13.486 14.558 1.00 95.06 328 LEU A O 1
ATOM 2668 N N . THR A 1 329 ? -16.946 15.537 13.723 1.00 95.56 329 THR A N 1
ATOM 2669 C CA . THR A 1 329 ? -17.727 15.066 12.573 1.00 95.56 329 THR A CA 1
ATOM 2670 C C . THR A 1 329 ? -16.928 14.154 11.662 1.00 95.56 329 THR A C 1
ATOM 2672 O O . THR A 1 329 ? -17.443 13.120 11.229 1.00 95.56 329 THR A O 1
ATOM 2675 N N . ARG A 1 330 ? -15.648 14.458 11.417 1.00 97.06 330 ARG A N 1
ATOM 2676 C CA . ARG A 1 330 ? -14.749 13.566 10.666 1.00 97.06 330 ARG A CA 1
ATOM 2677 C C . ARG A 1 330 ? -14.595 12.206 11.355 1.00 97.06 330 ARG A C 1
ATOM 2679 O O . ARG A 1 330 ? -14.543 11.195 10.652 1.00 97.06 330 ARG A O 1
ATOM 2686 N N . ILE A 1 331 ? -14.567 12.157 12.689 1.00 96.00 331 ILE A N 1
ATOM 2687 C CA . ILE A 1 331 ? -14.463 10.911 13.468 1.00 96.00 331 ILE A CA 1
ATOM 2688 C C . ILE A 1 331 ? -15.724 10.062 13.299 1.00 96.00 331 ILE A C 1
ATOM 2690 O O . ILE A 1 331 ? -15.648 8.952 12.770 1.00 96.00 331 ILE A O 1
ATOM 2694 N N . PHE A 1 332 ? -16.897 10.565 13.688 1.00 92.75 332 PHE A N 1
ATOM 2695 C CA . PHE A 1 332 ? -18.108 9.740 13.644 1.00 92.75 332 PHE A CA 1
ATOM 2696 C C . PHE A 1 332 ? -18.610 9.478 12.215 1.00 92.75 332 PHE A C 1
ATOM 2698 O O . PHE A 1 332 ? -19.203 8.430 11.964 1.00 92.75 332 PHE A O 1
ATOM 2705 N N . SER A 1 333 ? -18.276 10.332 11.237 1.00 94.94 333 SER A N 1
ATOM 2706 C CA . SER A 1 333 ? -18.478 10.022 9.810 1.00 94.94 333 SER A CA 1
ATOM 2707 C C . SER A 1 333 ? -17.549 8.914 9.310 1.00 94.94 333 SER A C 1
ATOM 2709 O O . SER A 1 333 ? -17.916 8.167 8.406 1.00 94.94 333 SER A O 1
ATOM 2711 N N . SER A 1 334 ? -16.337 8.798 9.864 1.00 96.31 334 SER A N 1
ATOM 2712 C CA . SER A 1 334 ? -15.431 7.684 9.554 1.00 96.31 334 SER A CA 1
ATOM 2713 C C . SER A 1 334 ? -15.958 6.374 10.127 1.00 96.31 334 SER A C 1
ATOM 2715 O O . SER A 1 334 ? -15.989 5.379 9.411 1.00 96.31 334 SER A O 1
ATOM 2717 N N . LEU A 1 335 ? -16.457 6.392 11.369 1.00 94.19 335 LEU A N 1
ATOM 2718 C CA . LEU A 1 335 ? -17.110 5.223 11.955 1.00 94.19 335 LEU A CA 1
ATOM 2719 C C . LEU A 1 335 ? -18.347 4.815 11.153 1.00 94.19 335 LEU A C 1
ATOM 2721 O O . LEU A 1 335 ? -18.462 3.659 10.769 1.00 94.19 335 LEU A O 1
ATOM 2725 N N . LYS A 1 336 ? -19.243 5.762 10.840 1.00 93.75 336 LYS A N 1
ATOM 2726 C CA . LYS A 1 336 ? -20.438 5.485 10.033 1.00 93.75 336 LYS A CA 1
ATOM 2727 C C . LYS A 1 336 ? -20.072 4.820 8.705 1.00 93.75 336 LYS A C 1
ATOM 2729 O O . LYS A 1 336 ? -20.608 3.764 8.399 1.00 93.75 336 LYS A O 1
ATOM 2734 N N . ARG A 1 337 ? -19.131 5.405 7.953 1.00 94.81 337 ARG A N 1
ATOM 2735 C CA . ARG A 1 337 ? -18.673 4.841 6.675 1.00 94.81 337 ARG A CA 1
ATOM 2736 C C . ARG A 1 337 ? -18.068 3.453 6.846 1.00 94.81 337 ARG A C 1
ATOM 2738 O O . ARG A 1 337 ? -18.360 2.599 6.026 1.00 94.81 337 ARG A O 1
ATOM 2745 N N . PHE A 1 338 ? -17.285 3.211 7.900 1.00 94.44 338 PHE A N 1
ATOM 2746 C CA . PHE A 1 338 ? -16.759 1.878 8.203 1.00 94.44 338 PHE A CA 1
ATOM 2747 C C . PHE A 1 338 ? -17.875 0.847 8.438 1.00 94.44 338 PHE A C 1
ATOM 2749 O O . PHE A 1 338 ? -17.806 -0.262 7.918 1.00 94.44 338 PHE A O 1
ATOM 2756 N N . LEU A 1 339 ? -18.924 1.212 9.178 1.00 90.50 339 LEU A N 1
ATOM 2757 C CA . LEU A 1 339 ? -20.068 0.333 9.454 1.00 90.50 339 LEU A CA 1
ATOM 2758 C C . LEU A 1 339 ? -20.968 0.091 8.233 1.00 90.50 339 LEU A C 1
ATOM 2760 O O . LEU A 1 339 ? -21.744 -0.857 8.233 1.00 90.50 339 LEU A O 1
ATOM 2764 N N . GLU A 1 340 ? -20.871 0.938 7.209 1.00 91.88 340 GLU A N 1
ATOM 2765 C CA . GLU A 1 340 ? -21.608 0.812 5.945 1.00 91.88 340 GLU A CA 1
ATOM 2766 C C . GLU A 1 340 ? -20.827 0.061 4.858 1.00 91.88 340 GLU A C 1
ATOM 2768 O O . GLU A 1 340 ? -21.374 -0.190 3.785 1.00 91.88 340 GLU A O 1
ATOM 2773 N N . ILE A 1 341 ? -19.563 -0.299 5.110 1.00 90.69 341 ILE A N 1
ATOM 2774 C CA . ILE A 1 341 ? -18.770 -1.102 4.176 1.00 90.69 341 ILE A CA 1
ATOM 2775 C C . ILE A 1 341 ? -19.459 -2.451 3.972 1.00 90.69 341 ILE A C 1
ATOM 2777 O O . ILE A 1 341 ? -19.670 -3.199 4.929 1.00 90.69 341 ILE A O 1
ATOM 2781 N N . ASN A 1 342 ? -19.726 -2.795 2.714 1.00 87.25 342 ASN A N 1
ATOM 2782 C CA . ASN A 1 342 ? -19.987 -4.173 2.341 1.00 87.25 342 ASN A CA 1
ATOM 2783 C C . ASN A 1 342 ? -18.660 -4.944 2.374 1.00 87.25 342 ASN A C 1
ATOM 2785 O O . ASN A 1 342 ? -17.764 -4.691 1.571 1.00 87.25 342 ASN A O 1
ATOM 2789 N N . VAL A 1 343 ? -18.519 -5.872 3.322 1.00 84.00 343 VAL A N 1
ATOM 2790 C CA . VAL A 1 343 ? -17.260 -6.601 3.541 1.00 84.00 343 VAL A CA 1
ATOM 2791 C C . VAL A 1 343 ? -16.854 -7.425 2.315 1.00 84.00 343 VAL A C 1
ATOM 2793 O O . VAL A 1 343 ? -15.662 -7.613 2.087 1.00 84.00 343 VAL A O 1
ATOM 2796 N N . GLU A 1 344 ? -17.808 -7.844 1.480 1.00 80.25 344 GLU A N 1
ATOM 2797 C CA . GLU A 1 344 ? -17.529 -8.545 0.218 1.00 80.25 344 GLU A CA 1
ATOM 2798 C C . GLU A 1 344 ? -16.747 -7.694 -0.787 1.00 80.25 344 GLU A C 1
ATOM 2800 O O . GLU A 1 344 ? -16.010 -8.237 -1.605 1.00 80.25 344 GLU A O 1
ATOM 2805 N N . ASP A 1 345 ? -16.853 -6.367 -0.708 1.00 78.94 345 ASP A N 1
ATOM 2806 C CA . ASP A 1 345 ? -16.109 -5.462 -1.589 1.00 78.94 345 ASP A CA 1
ATOM 2807 C C . ASP A 1 345 ? -14.631 -5.358 -1.153 1.00 78.94 345 ASP A C 1
ATOM 2809 O O . ASP A 1 345 ? -13.748 -5.051 -1.960 1.00 78.94 345 ASP A O 1
ATOM 2813 N N . ILE A 1 346 ? -14.350 -5.626 0.132 1.00 78.50 346 ILE A N 1
ATOM 2814 C CA . ILE A 1 346 ? -12.998 -5.619 0.714 1.00 78.50 346 ILE A CA 1
ATOM 2815 C C . ILE A 1 346 ? -12.378 -7.015 0.767 1.00 78.50 346 ILE A C 1
ATOM 2817 O O . ILE A 1 346 ? -11.166 -7.128 0.698 1.00 78.50 346 ILE A O 1
ATOM 2821 N N . TYR A 1 347 ? -13.158 -8.084 0.886 1.00 78.19 347 TYR A N 1
ATOM 2822 C CA . TYR A 1 347 ? -12.644 -9.456 0.884 1.00 78.19 347 TYR A CA 1
ATOM 2823 C C . TYR A 1 347 ? -13.494 -10.352 -0.020 1.00 78.19 347 TYR A C 1
ATOM 2825 O O . TYR A 1 347 ? -14.133 -11.287 0.478 1.00 78.19 347 TYR A O 1
ATOM 2833 N N . PRO A 1 348 ? -13.521 -10.077 -1.336 1.00 74.94 348 PRO A N 1
ATOM 2834 C CA . PRO A 1 348 ? -14.276 -10.890 -2.272 1.00 74.94 348 PRO A CA 1
ATOM 2835 C C . PRO A 1 348 ? -13.705 -12.302 -2.346 1.00 74.94 348 PRO A C 1
ATOM 2837 O O . PRO A 1 348 ? -12.509 -12.537 -2.137 1.00 74.94 348 PRO A O 1
ATOM 2840 N N . ASP A 1 349 ? -14.565 -13.247 -2.716 1.00 70.19 349 ASP A N 1
ATOM 2841 C CA . ASP A 1 349 ? -14.115 -14.592 -3.038 1.00 70.19 349 ASP A CA 1
ATOM 2842 C C . ASP A 1 349 ? -13.108 -14.533 -4.188 1.00 70.19 349 ASP A C 1
ATOM 2844 O O . ASP A 1 349 ? -13.324 -13.926 -5.243 1.00 70.19 349 ASP A O 1
ATOM 2848 N N . LYS A 1 350 ? -11.965 -15.169 -3.959 1.00 70.50 350 LYS A N 1
ATOM 2849 C CA . LYS A 1 350 ? -10.855 -15.144 -4.894 1.00 70.50 350 LYS A CA 1
ATOM 2850 C C . LYS A 1 350 ? -11.213 -15.938 -6.146 1.00 70.50 350 LYS A C 1
ATOM 2852 O O . LYS A 1 350 ? -11.419 -17.150 -6.083 1.00 70.50 350 LYS A O 1
ATOM 2857 N N . LYS A 1 351 ? -11.269 -15.256 -7.290 1.00 81.06 351 LYS A N 1
ATOM 2858 C CA . LYS A 1 351 ? -11.459 -15.904 -8.591 1.00 81.06 351 LYS A CA 1
ATOM 2859 C C . LYS A 1 351 ? -10.212 -16.718 -8.942 1.00 81.06 351 LYS A C 1
ATOM 2861 O O . LYS A 1 351 ? -9.094 -16.245 -8.751 1.00 81.06 351 LYS A O 1
ATOM 2866 N N . ALA A 1 352 ? -10.415 -17.927 -9.458 1.00 84.44 352 ALA A N 1
ATOM 2867 C CA . ALA A 1 352 ? -9.323 -18.734 -9.990 1.00 84.44 352 ALA A CA 1
ATOM 2868 C C . ALA A 1 352 ? -8.712 -18.058 -11.228 1.00 84.44 352 ALA A C 1
ATOM 2870 O O . ALA A 1 352 ? -9.423 -17.422 -12.012 1.00 84.44 352 ALA A O 1
ATOM 2871 N N . ALA A 1 353 ? -7.403 -18.214 -11.397 1.00 91.88 353 ALA A N 1
ATOM 2872 C CA . ALA A 1 353 ? -6.696 -17.785 -12.589 1.00 91.88 353 ALA A CA 1
ATOM 2873 C C . ALA A 1 353 ? -7.139 -18.603 -13.810 1.00 91.88 353 ALA A C 1
ATOM 2875 O O . ALA A 1 353 ? -7.415 -19.801 -13.719 1.00 91.88 353 ALA A O 1
ATOM 2876 N N . HIS A 1 354 ? -7.174 -17.946 -14.965 1.00 94.25 354 HIS A N 1
ATOM 2877 C CA . HIS A 1 354 ? -7.219 -18.617 -16.257 1.00 94.25 354 HIS A CA 1
ATOM 2878 C C . HIS A 1 354 ? -5.782 -18.961 -16.656 1.00 94.25 354 HIS A C 1
ATOM 2880 O O . HIS A 1 354 ? -4.964 -18.053 -16.795 1.00 94.25 354 HIS A O 1
ATOM 2886 N N . ILE A 1 355 ? -5.478 -20.246 -16.820 1.00 93.00 355 ILE A N 1
ATOM 2887 C CA . ILE A 1 355 ? -4.143 -20.745 -17.182 1.00 93.00 355 ILE A CA 1
ATOM 2888 C C . ILE A 1 355 ? -4.090 -21.159 -18.656 1.00 93.00 355 ILE A C 1
ATOM 2890 O O . ILE A 1 355 ? -5.127 -21.349 -19.291 1.00 93.00 355 ILE A O 1
ATOM 2894 N N . VAL A 1 356 ? -2.882 -21.321 -19.192 1.00 93.38 356 VAL A N 1
ATOM 2895 C CA . VAL A 1 356 ? -2.639 -21.779 -20.568 1.00 93.38 356 VAL A CA 1
ATOM 2896 C C . VAL A 1 356 ? -1.814 -23.065 -20.567 1.00 93.38 356 VAL A C 1
ATOM 2898 O O . VAL A 1 356 ? -0.896 -23.199 -19.778 1.00 93.38 356 VAL A O 1
ATOM 2901 N N . GLU A 1 357 ? -2.111 -24.025 -21.445 1.00 85.31 357 GLU A N 1
ATOM 2902 C CA . GLU A 1 357 ? -1.361 -25.297 -21.469 1.00 85.31 357 GLU A CA 1
ATOM 2903 C C . GLU A 1 357 ? 0.091 -25.147 -21.938 1.00 85.31 357 GLU A C 1
ATOM 2905 O O . GLU A 1 357 ? 0.948 -25.908 -21.502 1.00 85.31 357 GLU A O 1
ATOM 2910 N N . ASN A 1 358 ? 0.346 -24.221 -22.868 1.00 87.62 358 ASN A N 1
ATOM 2911 C CA . ASN A 1 358 ? 1.677 -23.930 -23.392 1.00 87.62 358 ASN A CA 1
ATOM 2912 C C . ASN A 1 358 ? 1.812 -22.424 -23.606 1.00 87.62 358 ASN A C 1
ATOM 2914 O O . ASN A 1 358 ? 1.137 -21.848 -24.469 1.00 87.62 358 ASN A O 1
ATOM 2918 N N . LEU A 1 359 ? 2.683 -21.789 -22.831 1.00 89.62 359 LEU A N 1
ATOM 2919 C CA . LEU A 1 359 ? 2.980 -20.374 -22.977 1.00 89.62 359 LEU A CA 1
ATOM 2920 C C . LEU A 1 359 ? 3.812 -20.147 -24.256 1.00 89.62 359 LEU A C 1
ATOM 2922 O O . LEU A 1 359 ? 4.800 -20.852 -24.483 1.00 89.62 359 LEU A O 1
ATOM 2926 N N . PRO A 1 360 ? 3.448 -19.185 -25.123 1.00 88.25 360 PRO A N 1
ATOM 2927 C CA . PRO A 1 360 ? 4.279 -18.848 -26.274 1.00 88.25 360 PRO A CA 1
ATOM 2928 C C . PRO A 1 360 ? 5.607 -18.227 -25.821 1.00 88.25 360 PRO A C 1
ATOM 2930 O O . PRO A 1 360 ? 5.695 -17.640 -24.746 1.00 88.25 360 PRO A O 1
ATOM 2933 N N . GLN A 1 361 ? 6.636 -18.318 -26.669 1.00 83.81 361 GLN A N 1
ATOM 2934 C CA . GLN A 1 361 ? 7.948 -17.714 -26.386 1.00 83.81 361 GLN A CA 1
ATOM 2935 C C . GLN A 1 361 ? 7.866 -16.187 -26.246 1.00 83.81 361 GLN A C 1
ATOM 2937 O O . GLN A 1 361 ? 8.509 -15.594 -25.381 1.00 83.81 361 GLN A O 1
ATOM 2942 N N . GLU A 1 362 ? 7.043 -15.558 -27.083 1.00 88.44 362 GLU A N 1
ATOM 2943 C CA . GLU A 1 362 ? 6.825 -14.117 -27.085 1.00 88.44 362 GLU A CA 1
ATOM 2944 C C . GLU A 1 362 ? 5.389 -13.797 -26.676 1.00 88.44 362 GLU A C 1
ATOM 2946 O O . GLU A 1 362 ? 4.422 -14.283 -27.269 1.00 88.44 362 GLU A O 1
ATOM 2951 N N . PHE A 1 363 ? 5.249 -12.963 -25.652 1.00 92.12 363 PHE A N 1
ATOM 2952 C CA . PHE A 1 363 ? 3.969 -12.480 -25.168 1.00 92.12 363 PHE A CA 1
ATOM 2953 C C . PHE A 1 363 ? 4.100 -11.113 -24.502 1.00 92.12 363 PHE A C 1
ATOM 2955 O O . PHE A 1 363 ? 5.183 -10.645 -24.140 1.00 92.12 363 PHE A O 1
ATOM 2962 N N . LEU A 1 364 ? 2.941 -10.488 -24.325 1.00 92.69 364 LEU A N 1
ATOM 2963 C CA . LEU A 1 364 ? 2.774 -9.231 -23.622 1.00 92.69 364 LEU A CA 1
ATOM 2964 C C . LEU A 1 364 ? 2.168 -9.502 -22.246 1.00 92.69 364 LEU A C 1
ATOM 2966 O O . LEU A 1 364 ? 1.113 -10.124 -22.149 1.00 92.69 364 LEU A O 1
ATOM 2970 N N . LEU A 1 365 ? 2.801 -9.027 -21.181 1.00 94.94 365 LEU A N 1
ATOM 2971 C CA . LEU A 1 365 ? 2.233 -9.026 -19.839 1.00 94.94 365 LEU A CA 1
ATOM 2972 C C . LEU A 1 365 ? 1.654 -7.644 -19.543 1.00 94.94 365 LEU A C 1
ATOM 2974 O O . LEU A 1 365 ? 2.384 -6.653 -19.528 1.00 94.94 365 LEU A O 1
ATOM 2978 N N . LEU A 1 366 ? 0.353 -7.580 -19.273 1.00 93.44 366 LEU A N 1
ATOM 2979 C CA . LEU A 1 366 ? -0.310 -6.354 -18.840 1.00 93.44 366 LEU A CA 1
ATOM 2980 C C . LEU A 1 366 ? -0.666 -6.447 -17.360 1.00 93.44 366 LEU A C 1
ATOM 2982 O O . LEU A 1 366 ? -1.366 -7.371 -16.944 1.00 93.44 366 LEU A O 1
ATOM 2986 N N . THR A 1 367 ? -0.199 -5.472 -16.581 1.00 93.06 367 THR A N 1
ATOM 2987 C CA . THR A 1 367 ? -0.633 -5.243 -15.197 1.00 93.06 367 THR A CA 1
ATOM 2988 C C . THR A 1 367 ? -1.681 -4.140 -15.198 1.00 93.06 367 THR A C 1
ATOM 2990 O O . THR A 1 367 ? -1.399 -3.014 -15.618 1.00 93.06 367 THR A O 1
ATOM 2993 N N . THR A 1 368 ? -2.883 -4.465 -14.733 1.00 89.81 368 THR A N 1
ATOM 2994 C CA . THR A 1 368 ? -4.051 -3.577 -14.739 1.00 89.81 368 THR A CA 1
ATOM 2995 C C . THR A 1 368 ? -4.715 -3.518 -13.362 1.00 89.81 368 THR A C 1
ATOM 2997 O O . THR A 1 368 ? -4.367 -4.290 -12.464 1.00 89.81 368 THR A O 1
ATOM 3000 N N . SER A 1 369 ? -5.716 -2.648 -13.200 1.00 85.12 369 SER A N 1
ATOM 3001 C CA . SER A 1 369 ? -6.584 -2.638 -12.013 1.00 85.12 369 SER A CA 1
ATOM 3002 C C . SER A 1 369 ? -7.302 -3.964 -11.759 1.00 85.12 369 SER A C 1
ATOM 3004 O O . SER A 1 369 ? -7.580 -4.277 -10.605 1.00 85.12 369 SER A O 1
ATOM 3006 N N . GLU A 1 370 ? -7.575 -4.747 -12.806 1.00 86.62 370 GLU A N 1
ATOM 3007 C CA . GLU A 1 370 ? -8.339 -5.998 -12.721 1.00 86.62 370 GLU A CA 1
ATOM 3008 C C . GLU A 1 370 ? -7.459 -7.242 -12.571 1.00 86.62 370 GLU A C 1
ATOM 3010 O O . GLU A 1 370 ? -7.974 -8.326 -12.288 1.00 86.62 370 GLU A O 1
ATOM 3015 N N . GLY A 1 371 ? -6.139 -7.130 -12.744 1.00 91.69 371 GLY A N 1
ATOM 3016 C CA . GLY A 1 371 ? -5.256 -8.291 -12.700 1.00 91.69 371 GLY A CA 1
ATOM 3017 C C . GLY A 1 371 ? -4.001 -8.190 -13.540 1.00 91.69 371 GLY A C 1
ATOM 3018 O O . GLY A 1 371 ? -3.627 -7.136 -14.057 1.00 91.69 371 GLY A O 1
ATOM 3019 N N . VAL A 1 372 ? -3.361 -9.345 -13.672 1.00 95.19 372 VAL A N 1
ATOM 3020 C CA . VAL A 1 372 ? -2.194 -9.559 -14.518 1.00 95.19 372 VAL A CA 1
ATOM 3021 C C . VAL A 1 372 ? -2.568 -10.536 -15.615 1.00 95.19 372 VAL A C 1
ATOM 3023 O O . VAL A 1 372 ? -2.980 -11.659 -15.339 1.00 95.19 372 VAL A O 1
ATOM 3026 N N . SER A 1 373 ? -2.403 -10.120 -16.866 1.00 95.19 373 SER A N 1
ATOM 3027 C CA . SER A 1 373 ? -2.793 -10.920 -18.026 1.00 95.19 373 SER A CA 1
ATOM 3028 C C . SER A 1 373 ? -1.630 -11.116 -18.987 1.00 95.19 373 SER A C 1
ATOM 3030 O O . SER A 1 373 ? -0.931 -10.171 -19.345 1.00 95.19 373 SER A O 1
ATOM 3032 N N . VAL A 1 374 ? -1.442 -12.364 -19.408 1.00 96.12 374 VAL A N 1
ATOM 3033 C CA . VAL A 1 374 ? -0.557 -12.767 -20.498 1.00 96.12 374 VAL A CA 1
ATOM 3034 C C . VAL A 1 374 ? -1.372 -12.708 -21.782 1.00 96.12 374 VAL A C 1
ATOM 3036 O O . VAL A 1 374 ? -2.378 -13.404 -21.918 1.00 96.12 374 VAL A O 1
ATOM 3039 N N . ARG A 1 375 ? -0.948 -11.876 -22.724 1.00 93.75 375 ARG A N 1
ATOM 3040 C CA . ARG A 1 375 ? -1.655 -11.570 -23.967 1.00 93.75 375 ARG A CA 1
ATOM 3041 C C . ARG A 1 375 ? -0.769 -11.813 -25.179 1.00 93.75 375 ARG A C 1
ATOM 3043 O O . ARG A 1 375 ? 0.460 -11.825 -25.088 1.00 93.75 375 ARG A O 1
ATOM 3050 N N . HIS A 1 376 ? -1.403 -11.999 -26.328 1.00 91.94 376 HIS A N 1
ATOM 3051 C CA . HIS A 1 376 ? -0.699 -12.089 -27.598 1.00 91.94 376 HIS A CA 1
ATOM 3052 C C . HIS A 1 376 ? 0.020 -10.774 -27.912 1.00 91.94 376 HIS A C 1
ATOM 3054 O O . HIS A 1 376 ? -0.540 -9.692 -27.728 1.00 91.94 376 HIS A O 1
ATOM 3060 N N . LEU A 1 377 ? 1.253 -10.876 -28.412 1.00 87.94 377 LEU A N 1
ATOM 3061 C CA . LEU A 1 377 ? 2.123 -9.726 -28.657 1.00 87.94 377 LEU A CA 1
ATOM 3062 C C . LEU A 1 377 ? 1.484 -8.721 -29.636 1.00 87.94 377 LEU A C 1
ATOM 3064 O O . LEU A 1 377 ? 1.352 -7.545 -29.321 1.00 87.94 377 LEU A O 1
ATOM 3068 N N . HIS A 1 378 ? 0.996 -9.196 -30.786 1.00 85.06 378 HIS A N 1
ATOM 3069 C CA . HIS A 1 378 ? 0.434 -8.334 -31.840 1.00 85.06 378 HIS A CA 1
ATOM 3070 C C . HIS A 1 378 ? -1.099 -8.251 -31.865 1.00 85.06 378 HIS A C 1
ATOM 3072 O O . HIS A 1 378 ? -1.644 -7.520 -32.683 1.00 85.06 378 HIS A O 1
ATOM 3078 N N . GLU A 1 379 ? -1.788 -9.002 -31.003 1.00 87.81 379 GLU A N 1
ATOM 3079 C CA . GLU A 1 379 ? -3.257 -9.041 -30.905 1.00 87.81 379 GLU A CA 1
ATOM 3080 C C . GLU A 1 379 ? -3.611 -8.893 -29.424 1.00 87.81 379 GLU A C 1
ATOM 3082 O O . GLU A 1 379 ? -4.006 -9.855 -28.771 1.00 87.81 379 GLU A O 1
ATOM 3087 N N . CYS A 1 380 ? -3.374 -7.710 -28.854 1.00 86.19 380 CYS A N 1
ATOM 3088 C CA . CYS A 1 380 ? -3.334 -7.525 -27.399 1.00 86.19 380 CYS A CA 1
ATOM 3089 C C . CYS A 1 380 ? -4.672 -7.818 -26.683 1.00 86.19 380 CYS A C 1
ATOM 3091 O O . CYS A 1 380 ? -4.691 -8.000 -25.466 1.00 86.19 380 CYS A O 1
ATOM 3093 N N . ASP A 1 381 ? -5.783 -7.917 -27.412 1.00 85.75 381 ASP A N 1
ATOM 3094 C CA . ASP A 1 381 ? -7.082 -8.349 -26.877 1.00 85.75 381 ASP A CA 1
ATOM 3095 C C . ASP A 1 381 ? -7.153 -9.866 -26.626 1.00 85.75 381 ASP A C 1
ATOM 3097 O O . ASP A 1 381 ? -7.973 -10.346 -25.844 1.00 85.75 381 ASP A O 1
ATOM 3101 N N . LYS A 1 382 ? -6.275 -10.650 -27.262 1.00 91.25 382 LYS A N 1
ATOM 3102 C CA . LYS A 1 382 ? -6.206 -12.101 -27.095 1.00 91.25 382 LYS A CA 1
ATOM 3103 C C . LYS A 1 382 ? -5.441 -12.448 -25.821 1.00 91.25 382 LYS A C 1
ATOM 3105 O O . LYS A 1 382 ? -4.211 -12.409 -25.786 1.00 91.25 382 LYS A O 1
ATOM 3110 N N . VAL A 1 383 ? -6.183 -12.829 -24.786 1.00 93.81 383 VAL A N 1
ATOM 3111 C CA . VAL A 1 383 ? -5.654 -13.266 -23.488 1.00 93.81 383 VAL A CA 1
ATOM 3112 C C . VAL A 1 383 ? -5.352 -14.767 -23.515 1.00 93.81 383 VAL A C 1
ATOM 3114 O O . VAL A 1 383 ? -6.228 -15.577 -23.807 1.00 93.81 383 VAL A O 1
ATOM 3117 N N . PHE A 1 384 ? -4.117 -15.144 -23.188 1.00 95.50 384 PHE A N 1
ATOM 3118 C CA . PHE A 1 384 ? -3.704 -16.535 -22.993 1.00 95.50 384 PHE A CA 1
ATOM 3119 C C . PHE A 1 384 ? -3.954 -17.002 -21.565 1.00 95.50 384 PHE A C 1
ATOM 3121 O O . PHE A 1 384 ? -4.575 -18.036 -21.347 1.00 95.50 384 PHE A O 1
ATOM 3128 N N . ALA A 1 385 ? -3.497 -16.218 -20.594 1.00 96.25 385 ALA A N 1
ATOM 3129 C CA . ALA A 1 385 ? -3.627 -16.512 -19.177 1.00 96.25 385 ALA A CA 1
ATOM 3130 C C . ALA A 1 385 ? -3.930 -15.216 -18.419 1.00 96.25 385 ALA A C 1
ATOM 3132 O O . ALA A 1 385 ? -3.511 -14.137 -18.835 1.00 96.25 385 ALA A O 1
ATOM 3133 N N . ASN A 1 386 ? -4.668 -15.302 -17.319 1.00 95.38 386 ASN A N 1
ATOM 3134 C CA . ASN A 1 386 ? -5.022 -14.147 -16.505 1.00 95.38 386 ASN A CA 1
ATOM 3135 C C . ASN A 1 386 ? -5.120 -14.519 -15.030 1.00 95.38 386 ASN A C 1
ATOM 3137 O O . ASN A 1 386 ? -5.882 -15.414 -14.665 1.00 95.38 386 ASN A O 1
ATOM 3141 N N . LEU A 1 387 ? -4.412 -13.764 -14.199 1.00 94.44 387 LEU A N 1
ATOM 3142 C CA . LEU A 1 387 ? -4.516 -13.767 -12.752 1.00 94.44 387 LEU A CA 1
ATOM 3143 C C . LEU A 1 387 ? -5.350 -12.553 -12.307 1.00 94.44 387 LEU A C 1
ATOM 3145 O O . LEU A 1 387 ? -4.853 -11.426 -12.376 1.00 94.44 387 LEU A O 1
ATOM 3149 N N . PRO A 1 388 ? -6.592 -12.752 -11.833 1.00 90.31 388 PRO A N 1
ATOM 3150 C CA . PRO A 1 388 ? -7.423 -11.663 -11.330 1.00 90.31 388 PRO A CA 1
ATOM 3151 C C . PRO A 1 388 ? -6.773 -10.958 -10.132 1.00 90.31 388 PRO A C 1
ATOM 3153 O O . PRO A 1 388 ? -6.328 -11.609 -9.184 1.00 90.31 388 PRO A O 1
ATOM 3156 N N . ALA A 1 389 ? -6.745 -9.626 -10.153 1.00 83.81 389 ALA A N 1
ATOM 3157 C CA . ALA A 1 389 ? -6.353 -8.828 -9.003 1.00 83.81 389 ALA A CA 1
ATOM 3158 C C . ALA A 1 389 ? -7.427 -8.913 -7.924 1.00 83.81 389 ALA A C 1
ATOM 3160 O O . ALA A 1 389 ? -8.613 -9.146 -8.167 1.00 83.81 389 ALA A O 1
ATOM 3161 N N . HIS A 1 390 ? -6.989 -8.659 -6.702 1.00 76.88 390 HIS A N 1
ATOM 3162 C CA . HIS A 1 390 ? -7.910 -8.411 -5.620 1.00 76.88 390 HIS A CA 1
ATOM 3163 C C . HIS A 1 390 ? -8.425 -6.960 -5.738 1.00 76.88 390 HIS A C 1
ATOM 3165 O O . HIS A 1 390 ? -7.596 -6.049 -5.702 1.00 76.88 390 HIS A O 1
ATOM 3171 N N . PRO A 1 391 ? -9.746 -6.702 -5.825 1.00 68.88 391 PRO A N 1
ATOM 3172 C CA . PRO A 1 391 ? -10.303 -5.358 -6.057 1.00 68.88 391 PRO A CA 1
ATOM 3173 C C . PRO A 1 391 ? -9.808 -4.292 -5.073 1.00 68.88 391 PRO A C 1
ATOM 3175 O O . PRO A 1 391 ? -9.636 -3.123 -5.405 1.00 68.88 391 PRO A O 1
ATOM 3178 N N . SER A 1 392 ? -9.554 -4.719 -3.839 1.00 70.69 392 SER A N 1
ATOM 3179 C CA . SER A 1 392 ? -9.111 -3.876 -2.726 1.00 70.69 392 SER A CA 1
ATOM 3180 C C . SER A 1 392 ? -7.609 -3.584 -2.728 1.00 70.69 392 SER A C 1
ATOM 3182 O O . SER A 1 392 ? -7.173 -2.616 -2.113 1.00 70.69 392 SER A O 1
ATOM 3184 N N . PHE A 1 393 ? -6.818 -4.429 -3.395 1.00 77.19 393 PHE A N 1
ATOM 3185 C CA . PHE A 1 393 ? -5.356 -4.376 -3.401 1.00 77.19 393 PHE A CA 1
ATOM 3186 C C . PHE A 1 393 ? -4.864 -4.509 -4.843 1.00 77.19 393 PHE A C 1
ATOM 3188 O O . PHE A 1 393 ? -4.429 -5.592 -5.248 1.00 77.19 393 PHE A O 1
ATOM 3195 N N . PRO A 1 394 ? -4.968 -3.427 -5.635 1.00 82.62 394 PRO A N 1
ATOM 3196 C CA . PRO A 1 394 ? -4.538 -3.450 -7.020 1.00 82.62 394 PRO A CA 1
ATOM 3197 C C . PRO A 1 394 ? -3.052 -3.796 -7.103 1.00 82.62 394 PRO A C 1
ATOM 3199 O O . PRO A 1 394 ? -2.229 -3.341 -6.298 1.00 82.62 394 PRO A O 1
ATOM 3202 N N . ILE A 1 395 ? -2.724 -4.612 -8.096 1.00 91.31 395 ILE A N 1
ATOM 3203 C CA . ILE A 1 395 ? -1.355 -5.030 -8.371 1.00 91.31 395 ILE A CA 1
ATOM 3204 C C . ILE A 1 395 ? -0.605 -3.807 -8.899 1.00 91.31 395 ILE A C 1
ATOM 3206 O O . ILE A 1 395 ? -1.027 -3.189 -9.872 1.00 91.31 395 ILE A O 1
ATOM 3210 N N . LYS A 1 396 ? 0.487 -3.429 -8.229 1.00 90.00 396 LYS A N 1
ATOM 3211 C CA . LYS A 1 396 ? 1.254 -2.221 -8.561 1.00 90.00 396 LYS A CA 1
ATOM 3212 C C . LYS A 1 396 ? 2.206 -2.459 -9.731 1.00 90.00 396 LYS A C 1
ATOM 3214 O O . LYS A 1 396 ? 2.362 -1.582 -10.574 1.00 90.00 396 LYS A O 1
ATOM 3219 N N . ASP A 1 397 ? 2.845 -3.625 -9.768 1.00 90.75 397 ASP A N 1
ATOM 3220 C CA . ASP A 1 397 ? 3.835 -3.987 -10.783 1.00 90.75 397 ASP A CA 1
ATOM 3221 C C . ASP A 1 397 ? 3.951 -5.523 -10.897 1.00 90.75 397 ASP A C 1
ATOM 3223 O O . ASP A 1 397 ? 3.640 -6.250 -9.945 1.00 90.75 397 ASP A O 1
ATOM 3227 N N . SER A 1 398 ? 4.422 -5.994 -12.055 1.00 94.75 398 SER A N 1
ATOM 3228 C CA . SER A 1 398 ? 4.756 -7.384 -12.357 1.00 94.75 398 SER A CA 1
ATOM 3229 C C . SER A 1 398 ? 6.025 -7.506 -13.215 1.00 94.75 398 SER A C 1
ATOM 3231 O O . SER A 1 398 ? 6.222 -6.772 -14.189 1.00 94.75 398 SER A O 1
ATOM 3233 N N . GLN A 1 399 ? 6.853 -8.503 -12.901 1.00 93.69 399 GLN A N 1
ATOM 3234 C CA . GLN A 1 399 ? 8.051 -8.892 -13.648 1.00 93.69 399 GLN A CA 1
ATOM 3235 C C . GLN A 1 399 ? 7.942 -10.331 -14.145 1.00 93.69 399 GLN A C 1
ATOM 3237 O O . GLN A 1 399 ? 7.353 -11.190 -13.489 1.00 93.69 399 GLN A O 1
ATOM 3242 N N . ILE A 1 400 ? 8.535 -10.587 -15.309 1.00 94.50 400 ILE A N 1
ATOM 3243 C CA . ILE A 1 400 ? 8.602 -11.912 -15.924 1.00 94.50 400 ILE A CA 1
ATOM 3244 C C . ILE A 1 400 ? 9.976 -12.496 -15.622 1.00 94.50 400 ILE A C 1
ATOM 3246 O O . ILE A 1 400 ? 10.996 -11.853 -15.862 1.00 94.50 400 ILE A O 1
ATOM 3250 N N . VAL A 1 401 ? 10.008 -13.725 -15.117 1.00 93.31 401 VAL A N 1
ATOM 3251 C CA . VAL A 1 401 ? 11.243 -14.437 -14.803 1.00 93.31 401 VAL A CA 1
ATOM 3252 C C . VAL A 1 401 ? 11.204 -15.818 -15.438 1.00 93.31 401 VAL A C 1
ATOM 3254 O O . VAL A 1 401 ? 10.269 -16.575 -15.211 1.00 93.31 401 VAL A O 1
ATOM 3257 N N . THR A 1 402 ? 12.235 -16.181 -16.204 1.00 91.75 402 THR A N 1
ATOM 3258 C CA . THR A 1 402 ? 12.378 -17.549 -16.725 1.00 91.75 402 THR A CA 1
ATOM 3259 C C . THR A 1 402 ? 13.428 -18.301 -15.920 1.00 91.75 402 THR A C 1
ATOM 3261 O O . THR A 1 402 ? 14.614 -17.992 -15.990 1.00 91.75 402 THR A O 1
ATOM 3264 N N . SER A 1 403 ? 13.002 -19.301 -15.154 1.00 90.88 403 SER A N 1
ATOM 3265 C CA . SER A 1 403 ? 13.862 -20.103 -14.285 1.00 90.88 403 SER A CA 1
ATOM 3266 C C . SER A 1 403 ? 13.631 -21.585 -14.546 1.00 90.88 403 SER A C 1
ATOM 3268 O O . SER A 1 403 ? 12.499 -22.058 -14.564 1.00 90.88 403 SER A O 1
ATOM 3270 N N . ARG A 1 404 ? 14.723 -22.337 -14.747 1.00 90.44 404 ARG A N 1
ATOM 3271 C CA . ARG A 1 404 ? 14.699 -23.806 -14.907 1.00 90.44 404 ARG A CA 1
ATOM 3272 C C . ARG A 1 404 ? 13.694 -24.282 -15.976 1.00 90.44 404 ARG A C 1
ATOM 3274 O O . ARG A 1 404 ? 13.054 -25.314 -15.807 1.00 90.44 404 ARG A O 1
ATOM 3281 N N . GLY A 1 405 ? 13.568 -23.522 -17.067 1.00 86.62 405 GLY A N 1
ATOM 3282 C CA . GLY A 1 405 ? 12.664 -23.821 -18.184 1.00 86.62 405 GLY A CA 1
ATOM 3283 C C . GLY A 1 405 ? 11.193 -23.465 -17.949 1.00 86.62 405 GLY A C 1
ATOM 3284 O O . GLY A 1 405 ? 10.372 -23.802 -18.789 1.00 86.62 405 GLY A O 1
ATOM 3285 N N . LYS A 1 406 ? 10.862 -22.798 -16.838 1.00 89.81 406 LYS A N 1
ATOM 3286 C CA . LYS A 1 406 ? 9.516 -22.309 -16.531 1.00 89.81 406 LYS A CA 1
ATOM 3287 C C . LYS A 1 406 ? 9.474 -20.789 -16.497 1.00 89.81 406 LYS A C 1
ATOM 3289 O O . LYS A 1 406 ? 10.408 -20.156 -15.997 1.00 89.81 406 LYS A O 1
ATOM 3294 N N . THR A 1 407 ? 8.370 -20.219 -16.957 1.00 93.31 407 THR A N 1
ATOM 3295 C CA . THR A 1 407 ? 8.088 -18.791 -16.823 1.00 93.31 407 THR A CA 1
ATOM 3296 C C . THR A 1 407 ? 7.273 -18.549 -15.561 1.00 93.31 407 THR A C 1
ATOM 3298 O O . THR A 1 407 ? 6.190 -19.092 -15.399 1.00 93.31 407 THR A O 1
ATOM 3301 N N . ILE A 1 408 ? 7.794 -17.717 -14.667 1.00 95.69 408 ILE A N 1
ATOM 3302 C CA . ILE A 1 408 ? 7.145 -17.310 -13.426 1.00 95.69 408 ILE A CA 1
ATOM 3303 C C . ILE A 1 408 ? 6.912 -15.805 -13.482 1.00 95.69 408 ILE A C 1
ATOM 3305 O O . ILE A 1 408 ? 7.829 -15.027 -13.755 1.00 95.69 408 ILE A O 1
ATOM 3309 N N . ILE A 1 409 ? 5.682 -15.393 -13.205 1.00 96.94 409 ILE A N 1
ATOM 3310 C CA . ILE A 1 409 ? 5.311 -13.988 -13.079 1.00 96.94 409 ILE A CA 1
ATOM 3311 C C . ILE A 1 409 ? 5.381 -13.625 -11.602 1.00 96.94 409 ILE A C 1
ATOM 3313 O O . ILE A 1 409 ? 4.770 -14.290 -10.769 1.00 96.94 409 ILE A O 1
ATOM 3317 N N . ILE A 1 410 ? 6.146 -12.590 -11.270 1.00 97.75 410 ILE A N 1
ATOM 3318 C CA . ILE A 1 410 ? 6.331 -12.112 -9.899 1.00 97.75 410 ILE A CA 1
ATOM 3319 C C . ILE A 1 410 ? 5.726 -10.723 -9.809 1.00 97.75 410 ILE A C 1
ATOM 3321 O O . ILE A 1 410 ? 6.125 -9.824 -10.545 1.00 97.75 410 ILE A O 1
ATOM 3325 N N . SER A 1 411 ? 4.789 -10.544 -8.891 1.00 96.56 411 SER A N 1
ATOM 3326 C CA . SER A 1 411 ? 4.008 -9.319 -8.769 1.00 96.56 411 SER A CA 1
ATOM 3327 C C . SER A 1 411 ? 3.911 -8.881 -7.315 1.00 96.56 411 SER A C 1
ATOM 3329 O O . SER A 1 411 ? 4.160 -9.655 -6.382 1.00 96.56 411 SER A O 1
ATOM 3331 N N . PHE A 1 412 ? 3.537 -7.622 -7.108 1.00 95.44 412 PHE A N 1
ATOM 3332 C CA . PHE A 1 412 ? 3.263 -7.113 -5.771 1.00 95.44 412 PHE A CA 1
ATOM 3333 C C . PHE A 1 412 ? 2.089 -6.139 -5.739 1.00 95.44 412 PHE A C 1
ATOM 3335 O O . PHE A 1 412 ? 1.828 -5.399 -6.687 1.00 95.44 412 PHE A O 1
ATOM 3342 N N . ASP A 1 413 ? 1.406 -6.125 -4.601 1.00 91.56 413 ASP A N 1
ATOM 3343 C CA . ASP A 1 413 ? 0.469 -5.077 -4.205 1.00 91.56 413 ASP A CA 1
ATOM 3344 C C . ASP A 1 413 ? 1.071 -4.272 -3.033 1.00 91.56 413 ASP A C 1
ATOM 3346 O O . ASP A 1 413 ? 2.235 -4.435 -2.668 1.00 91.56 413 ASP A O 1
ATOM 3350 N N . ALA A 1 414 ? 0.309 -3.368 -2.415 1.00 88.62 414 ALA A N 1
ATOM 3351 C CA . ALA A 1 414 ? 0.824 -2.573 -1.296 1.00 88.62 414 ALA A CA 1
ATOM 3352 C C . ALA A 1 414 ? 1.299 -3.413 -0.086 1.00 88.62 414 ALA A C 1
ATOM 3354 O O . ALA A 1 414 ? 2.112 -2.926 0.697 1.00 88.62 414 ALA A O 1
ATOM 3355 N N . ARG A 1 415 ? 0.807 -4.646 0.084 1.00 86.81 415 ARG A N 1
ATOM 3356 C CA . ARG A 1 415 ? 0.932 -5.465 1.300 1.00 86.81 415 ARG A CA 1
ATOM 3357 C C . ARG A 1 415 ? 1.693 -6.762 1.100 1.00 86.81 415 ARG A C 1
ATOM 3359 O O . ARG A 1 415 ? 2.181 -7.315 2.084 1.00 86.81 415 ARG A O 1
ATOM 3366 N N . ARG A 1 416 ? 1.778 -7.292 -0.115 1.00 92.69 416 ARG A N 1
ATOM 3367 C CA . ARG A 1 416 ? 2.414 -8.587 -0.357 1.00 92.69 416 ARG A CA 1
ATOM 3368 C C . ARG A 1 416 ? 3.102 -8.689 -1.707 1.00 92.69 416 ARG A C 1
ATOM 3370 O O . ARG A 1 416 ? 2.678 -8.083 -2.686 1.00 92.69 416 ARG A O 1
ATOM 3377 N N . CYS A 1 417 ? 4.121 -9.540 -1.738 1.00 97.12 417 CYS A N 1
ATOM 3378 C CA . CYS A 1 417 ? 4.728 -10.033 -2.966 1.00 97.12 417 CYS A CA 1
ATOM 3379 C C . CYS A 1 417 ? 4.318 -11.488 -3.175 1.00 97.12 417 CYS A C 1
ATOM 3381 O O . CYS A 1 417 ? 4.305 -12.297 -2.235 1.00 97.12 417 CYS A O 1
ATOM 3383 N N . PHE A 1 418 ? 3.996 -11.825 -4.413 1.00 96.31 418 PHE A N 1
ATOM 3384 C CA . PHE A 1 418 ? 3.544 -13.150 -4.799 1.00 96.31 418 PHE A CA 1
ATOM 3385 C C . PHE A 1 418 ? 4.081 -13.525 -6.175 1.00 96.31 418 PHE A C 1
ATOM 3387 O O . PHE A 1 418 ? 4.556 -12.676 -6.926 1.00 96.31 418 PHE A O 1
ATOM 3394 N N . TYR A 1 419 ? 4.022 -14.813 -6.483 1.00 96.94 419 TYR A N 1
ATOM 3395 C CA . TYR A 1 419 ? 4.376 -15.340 -7.790 1.00 96.94 419 TYR A CA 1
ATOM 3396 C C . TYR A 1 419 ? 3.275 -16.252 -8.328 1.00 96.94 419 TYR A C 1
ATOM 3398 O O . TYR A 1 419 ? 2.461 -16.780 -7.565 1.00 96.94 419 TYR A O 1
ATOM 3406 N N . TRP A 1 420 ? 3.257 -16.409 -9.645 1.00 96.31 420 TRP A N 1
ATOM 3407 C CA . TRP A 1 420 ? 2.257 -17.163 -10.384 1.00 96.31 420 TRP A CA 1
ATOM 3408 C C . TRP A 1 420 ? 2.892 -17.832 -11.609 1.00 96.31 420 TRP A C 1
ATOM 3410 O O . TRP A 1 420 ? 3.542 -17.161 -12.415 1.00 96.31 420 TRP A O 1
ATOM 3420 N N . ASP A 1 421 ? 2.725 -19.149 -11.729 1.00 95.00 421 ASP A N 1
ATOM 3421 C CA . ASP A 1 421 ? 3.015 -19.927 -12.937 1.00 95.00 421 ASP A CA 1
ATOM 3422 C C . ASP A 1 421 ? 1.759 -19.937 -13.843 1.00 95.00 421 ASP A C 1
ATOM 3424 O O . ASP A 1 421 ? 0.776 -20.608 -13.508 1.00 95.00 421 ASP A O 1
ATOM 3428 N N . PRO A 1 422 ? 1.748 -19.210 -14.980 1.00 96.12 422 PRO A N 1
ATOM 3429 C CA . PRO A 1 422 ? 0.576 -19.101 -15.850 1.00 96.12 422 PRO A CA 1
ATOM 3430 C C . PRO A 1 422 ? 0.159 -20.420 -16.512 1.00 96.12 422 PRO A C 1
ATOM 3432 O O . PRO A 1 422 ? -0.919 -20.469 -17.106 1.00 96.12 422 PRO A O 1
ATOM 3435 N N . GLU A 1 423 ? 0.975 -21.473 -16.423 1.00 94.06 423 GLU A N 1
ATOM 3436 C CA . GLU A 1 423 ? 0.670 -22.788 -16.988 1.00 94.06 423 GLU A CA 1
ATOM 3437 C C . GLU A 1 423 ? 0.099 -23.773 -15.957 1.00 94.06 423 GLU A C 1
ATOM 3439 O O . GLU A 1 423 ? -0.492 -24.786 -16.331 1.00 94.06 423 GLU A O 1
ATOM 3444 N N . GLN A 1 424 ? 0.269 -23.509 -14.656 1.00 91.19 424 GLN A N 1
ATOM 3445 C CA . GLN A 1 424 ? -0.019 -24.488 -13.592 1.00 91.19 424 GLN A CA 1
ATOM 3446 C C . GLN A 1 424 ? -0.845 -23.930 -12.434 1.00 91.19 424 GLN A C 1
ATOM 3448 O O . GLN A 1 424 ? -1.662 -24.652 -11.854 1.00 91.19 424 GLN A O 1
ATOM 3453 N N . ASP A 1 425 ? -0.653 -22.662 -12.085 1.00 89.88 425 ASP A N 1
ATOM 3454 C CA . ASP A 1 425 ? -1.190 -22.107 -10.853 1.00 89.88 425 ASP A CA 1
ATOM 3455 C C . ASP A 1 425 ? -2.581 -21.506 -11.085 1.00 89.88 425 ASP A C 1
ATOM 3457 O O . ASP A 1 425 ? -2.746 -20.465 -11.717 1.00 89.88 425 ASP A O 1
ATOM 3461 N N . LEU A 1 426 ? -3.610 -22.117 -10.496 1.00 86.81 426 LEU A N 1
ATOM 3462 C CA . LEU A 1 426 ? -4.956 -21.525 -10.442 1.00 86.81 426 LEU A CA 1
ATOM 3463 C C . LEU A 1 426 ? -5.055 -20.373 -9.431 1.00 86.81 426 LEU A C 1
ATOM 3465 O O . LEU A 1 426 ? -6.057 -19.660 -9.394 1.00 86.81 426 LEU A O 1
ATOM 3469 N N . VAL A 1 427 ? -4.050 -20.225 -8.568 1.00 86.44 427 VAL A N 1
ATOM 3470 C CA . VAL A 1 427 ? -3.997 -19.252 -7.478 1.00 86.44 427 VAL A CA 1
ATOM 3471 C C . VAL A 1 427 ? -2.538 -18.860 -7.260 1.00 86.44 427 VAL A C 1
ATOM 3473 O O . VAL A 1 427 ? -1.672 -19.727 -7.214 1.00 86.44 427 VAL A O 1
ATOM 3476 N N . GLU A 1 428 ? -2.255 -17.574 -7.074 1.00 92.31 428 GLU A N 1
ATOM 3477 C CA . GLU A 1 428 ? -0.900 -17.094 -6.812 1.00 92.31 428 GLU A CA 1
ATOM 3478 C C . GLU A 1 428 ? -0.391 -17.459 -5.410 1.00 92.31 428 GLU A C 1
ATOM 3480 O O . GLU A 1 428 ? -1.137 -17.470 -4.421 1.00 92.31 428 GLU A O 1
ATOM 3485 N N . SER A 1 429 ? 0.919 -17.677 -5.316 1.00 92.94 429 SER A N 1
ATOM 3486 C CA . SER A 1 429 ? 1.617 -18.025 -4.082 1.00 92.94 429 SER A CA 1
ATOM 3487 C C . SER A 1 429 ? 2.303 -16.802 -3.482 1.00 92.94 429 SER A C 1
ATOM 3489 O O . SER A 1 429 ? 3.205 -16.207 -4.067 1.00 92.94 429 SER A O 1
ATOM 3491 N N . THR A 1 430 ? 1.881 -16.407 -2.280 1.00 94.69 430 THR A N 1
ATOM 3492 C CA . THR A 1 430 ? 2.485 -15.282 -1.550 1.00 94.69 430 THR A CA 1
ATOM 3493 C C . THR A 1 430 ? 3.767 -15.721 -0.848 1.00 94.69 430 THR A C 1
ATOM 3495 O O . THR A 1 430 ? 3.737 -16.673 -0.072 1.00 94.69 430 THR A O 1
ATOM 3498 N N . PHE A 1 431 ? 4.868 -14.996 -1.058 1.00 96.81 431 PHE A N 1
ATOM 3499 C CA . PHE A 1 431 ? 6.155 -15.282 -0.407 1.00 96.81 431 PHE A CA 1
ATOM 3500 C C . PHE A 1 431 ? 6.604 -14.206 0.586 1.00 96.81 431 PHE A C 1
ATOM 3502 O O . PHE A 1 431 ? 7.468 -14.457 1.423 1.00 96.81 431 PHE A O 1
ATOM 3509 N N . PHE A 1 432 ? 6.005 -13.017 0.528 1.00 96.38 432 PHE A N 1
ATOM 3510 C CA . PHE A 1 432 ? 6.287 -11.942 1.470 1.00 96.38 432 PHE A CA 1
ATOM 3511 C C . PHE A 1 432 ? 5.026 -11.133 1.772 1.00 96.38 432 PHE A C 1
ATOM 3513 O O . PHE A 1 432 ? 4.229 -10.865 0.874 1.00 96.38 432 PHE A O 1
ATOM 3520 N N . LYS A 1 433 ? 4.855 -10.736 3.037 1.00 92.94 433 LYS A N 1
ATOM 3521 C CA . LYS A 1 433 ? 3.808 -9.819 3.505 1.00 92.94 433 LYS A CA 1
ATOM 3522 C C . LYS A 1 433 ? 4.453 -8.731 4.356 1.00 92.94 433 LYS A C 1
ATOM 3524 O O . LYS A 1 433 ? 5.312 -9.040 5.182 1.00 92.94 433 LYS A O 1
ATOM 3529 N N . THR A 1 434 ? 4.040 -7.483 4.173 1.00 90.06 434 THR A N 1
ATOM 3530 C CA . THR A 1 434 ? 4.596 -6.364 4.933 1.00 90.06 434 THR A CA 1
ATOM 3531 C C . THR A 1 434 ? 4.151 -6.394 6.395 1.00 90.06 434 THR A C 1
ATOM 3533 O O . THR A 1 434 ? 3.033 -6.827 6.705 1.00 90.06 434 THR A O 1
ATOM 3536 N N . PRO A 1 435 ? 4.987 -5.882 7.314 1.00 84.94 435 PRO A N 1
ATOM 3537 C CA . PRO A 1 435 ? 4.538 -5.496 8.646 1.00 84.94 435 PRO A CA 1
ATOM 3538 C C . PRO A 1 435 ? 3.379 -4.481 8.597 1.00 84.94 435 PRO A C 1
ATOM 3540 O O . PRO A 1 435 ? 3.098 -3.849 7.574 1.00 84.94 435 PRO A O 1
ATOM 3543 N N . ALA A 1 436 ? 2.664 -4.310 9.711 1.00 74.56 436 ALA A N 1
ATOM 3544 C CA . ALA A 1 436 ? 1.621 -3.287 9.813 1.00 74.56 436 ALA A CA 1
ATOM 3545 C C . ALA A 1 436 ? 2.217 -1.874 9.651 1.00 74.56 436 ALA A C 1
ATOM 3547 O O . ALA A 1 436 ? 3.249 -1.573 10.246 1.00 74.56 436 ALA A O 1
ATOM 3548 N N . GLY A 1 437 ? 1.561 -1.021 8.858 1.00 78.94 437 GLY A N 1
ATOM 3549 C CA . GLY A 1 437 ? 2.005 0.352 8.591 1.00 78.94 437 GLY A CA 1
ATOM 3550 C C . GLY A 1 437 ? 3.109 0.499 7.535 1.00 78.94 437 GLY A C 1
ATOM 3551 O O . GLY A 1 437 ? 3.485 1.625 7.220 1.00 78.94 437 GLY A O 1
ATOM 3552 N N . GLU A 1 438 ? 3.607 -0.599 6.958 1.00 87.19 438 GLU A N 1
ATOM 3553 C CA . GLU A 1 438 ? 4.582 -0.568 5.862 1.00 87.19 438 GLU A CA 1
ATOM 3554 C C . GLU A 1 438 ? 3.963 -1.001 4.529 1.00 87.19 438 GLU A C 1
ATOM 3556 O O . GLU A 1 438 ? 3.069 -1.855 4.476 1.00 87.19 438 GLU A O 1
ATOM 3561 N N . GLU A 1 439 ? 4.477 -0.424 3.442 1.00 91.19 439 GLU A N 1
ATOM 3562 C CA . GLU A 1 439 ? 4.049 -0.708 2.074 1.00 91.19 439 GLU A CA 1
ATOM 3563 C C . GLU A 1 439 ? 5.232 -1.106 1.194 1.00 91.19 439 GLU A C 1
ATOM 3565 O O . GLU A 1 439 ? 6.317 -0.520 1.289 1.00 91.19 439 GLU A O 1
ATOM 3570 N N . ILE A 1 440 ? 5.000 -2.060 0.289 1.00 94.81 440 ILE A N 1
ATOM 3571 C CA . ILE A 1 440 ? 5.970 -2.383 -0.759 1.00 94.81 440 ILE A CA 1
ATOM 3572 C C . ILE A 1 440 ? 6.033 -1.217 -1.742 1.00 94.81 440 ILE A C 1
ATOM 3574 O O . ILE A 1 440 ? 5.011 -0.709 -2.228 1.00 94.81 440 ILE A O 1
ATOM 3578 N N . ARG A 1 441 ? 7.265 -0.773 -1.988 1.00 93.69 441 ARG A N 1
ATOM 3579 C CA . ARG A 1 441 ? 7.609 0.295 -2.922 1.00 93.69 441 ARG A CA 1
ATOM 3580 C C . ARG A 1 441 ? 7.988 -0.267 -4.282 1.00 93.69 441 ARG A C 1
ATOM 3582 O O . ARG A 1 441 ? 7.532 0.285 -5.275 1.00 93.69 441 ARG A O 1
ATOM 3589 N N . ASP A 1 442 ? 8.793 -1.326 -4.301 1.00 94.38 442 ASP A N 1
ATOM 3590 C CA . ASP A 1 442 ? 9.288 -1.931 -5.536 1.00 94.38 442 ASP A CA 1
ATOM 3591 C C . ASP A 1 442 ? 9.741 -3.384 -5.322 1.00 94.38 442 ASP A C 1
ATOM 3593 O O . ASP A 1 442 ? 9.992 -3.810 -4.185 1.00 94.38 442 ASP A O 1
ATOM 3597 N N . ILE A 1 443 ? 9.883 -4.125 -6.420 1.00 96.12 443 ILE A N 1
ATOM 3598 C CA . ILE A 1 443 ? 10.530 -5.438 -6.461 1.00 96.12 443 ILE A CA 1
ATOM 3599 C C . ILE A 1 443 ? 11.567 -5.471 -7.583 1.00 96.12 443 ILE A C 1
ATOM 3601 O O . ILE A 1 443 ? 11.383 -4.870 -8.632 1.00 96.12 443 ILE A O 1
ATOM 3605 N N . PHE A 1 444 ? 12.647 -6.224 -7.407 1.00 94.56 444 PHE A N 1
ATOM 3606 C CA . PHE A 1 444 ? 13.642 -6.454 -8.458 1.00 94.56 444 PHE A CA 1
ATOM 3607 C C . PHE A 1 444 ? 13.930 -7.940 -8.540 1.00 94.56 444 PHE A C 1
ATOM 3609 O O . PHE A 1 444 ? 14.254 -8.539 -7.515 1.00 94.56 444 PHE A O 1
ATOM 3616 N N . CYS A 1 445 ? 13.805 -8.537 -9.721 1.00 94.00 445 CYS A N 1
ATOM 3617 C CA . CYS A 1 445 ? 14.015 -9.968 -9.892 1.00 94.00 445 CYS A CA 1
ATOM 3618 C C . CYS A 1 445 ? 15.097 -10.255 -10.935 1.00 94.00 445 CYS A C 1
ATOM 3620 O O . CYS A 1 445 ? 15.120 -9.651 -12.003 1.00 94.00 445 CYS A O 1
ATOM 3622 N N . ASP A 1 446 ? 15.981 -11.200 -10.626 1.00 90.94 446 ASP A N 1
ATOM 3623 C CA . ASP A 1 446 ? 16.958 -11.751 -11.563 1.00 90.94 446 ASP A CA 1
ATOM 3624 C C . ASP A 1 446 ? 17.113 -13.265 -11.369 1.00 90.94 446 ASP A C 1
ATOM 3626 O O . ASP A 1 446 ? 16.657 -13.837 -10.375 1.00 90.94 446 ASP A O 1
ATOM 3630 N N . VAL A 1 447 ? 17.713 -13.936 -12.355 1.00 92.38 447 VAL A N 1
ATOM 3631 C CA . VAL A 1 447 ? 17.953 -15.383 -12.319 1.00 92.38 447 VAL A CA 1
ATOM 3632 C C . VAL A 1 447 ? 19.446 -15.638 -12.327 1.00 92.38 447 VAL A C 1
ATOM 3634 O O . VAL A 1 447 ? 20.165 -15.222 -13.233 1.00 92.38 447 VAL A O 1
ATOM 3637 N N . SER A 1 448 ? 19.911 -16.355 -11.312 1.00 91.12 448 SER A N 1
ATOM 3638 C CA . SER A 1 448 ? 21.297 -16.802 -11.208 1.00 91.12 448 SER A CA 1
ATOM 3639 C C . SER A 1 448 ? 21.635 -17.825 -12.295 1.00 91.12 448 SER A C 1
ATOM 3641 O O . SER A 1 448 ? 20.766 -18.543 -12.782 1.00 91.12 448 SER A O 1
ATOM 3643 N N . ALA A 1 449 ? 22.923 -18.001 -12.601 1.00 88.88 449 ALA A N 1
ATOM 3644 C CA . ALA A 1 449 ? 23.386 -18.982 -13.594 1.00 88.88 449 ALA A CA 1
ATOM 3645 C C . ALA A 1 449 ? 22.952 -20.438 -13.303 1.00 88.88 449 ALA A C 1
ATOM 3647 O O . ALA A 1 449 ? 22.827 -21.247 -14.216 1.00 88.88 449 ALA A O 1
ATOM 3648 N N . ASN A 1 450 ? 22.696 -20.781 -12.036 1.00 91.19 450 ASN A N 1
ATOM 3649 C CA . ASN A 1 450 ? 22.166 -22.086 -11.617 1.00 91.19 450 ASN A CA 1
ATOM 3650 C C . ASN A 1 450 ? 20.623 -22.184 -11.695 1.00 91.19 450 ASN A C 1
ATOM 3652 O O . ASN A 1 450 ? 20.035 -23.157 -11.220 1.00 91.19 450 ASN A O 1
ATOM 3656 N N . GLY A 1 451 ? 19.958 -21.162 -12.236 1.00 92.56 451 GLY A N 1
ATOM 3657 C CA . GLY A 1 451 ? 18.508 -21.056 -12.333 1.00 92.56 451 GLY A CA 1
ATOM 3658 C C . GLY A 1 451 ? 17.803 -20.617 -11.048 1.00 92.56 451 GLY A C 1
ATOM 3659 O O . GLY A 1 451 ? 16.580 -20.662 -11.024 1.00 92.56 451 GLY A O 1
ATOM 3660 N N . ALA A 1 452 ? 18.502 -20.238 -9.975 1.00 95.38 452 ALA A N 1
ATOM 3661 C CA . ALA A 1 452 ? 17.849 -19.716 -8.770 1.00 95.38 452 ALA A CA 1
ATOM 3662 C C . ALA A 1 452 ? 17.258 -18.319 -9.016 1.00 95.38 452 ALA A C 1
ATOM 3664 O O . ALA A 1 452 ? 17.924 -17.467 -9.607 1.00 95.38 452 ALA A O 1
ATOM 3665 N N . ILE A 1 453 ? 16.032 -18.085 -8.549 1.00 96.44 453 ILE A N 1
ATOM 3666 C CA . ILE A 1 453 ? 15.354 -16.788 -8.652 1.00 96.44 453 ILE A CA 1
ATOM 3667 C C . ILE A 1 453 ? 15.789 -15.921 -7.471 1.00 96.44 453 ILE A C 1
ATOM 3669 O O . ILE A 1 453 ? 15.507 -16.266 -6.324 1.00 96.44 453 ILE A O 1
ATOM 3673 N N . ASN A 1 454 ? 16.434 -14.787 -7.732 1.00 95.38 454 ASN A N 1
ATOM 3674 C CA . ASN A 1 454 ? 16.697 -13.773 -6.717 1.00 95.38 454 ASN A CA 1
ATOM 3675 C C . ASN A 1 454 ? 15.643 -12.672 -6.822 1.00 95.38 454 ASN A C 1
ATOM 3677 O O . ASN A 1 454 ? 15.548 -12.007 -7.849 1.00 95.38 454 ASN A O 1
ATOM 3681 N N . CYS A 1 455 ? 14.895 -12.438 -5.749 1.00 96.94 455 CYS A N 1
ATOM 3682 C CA . CYS A 1 455 ? 13.976 -11.310 -5.634 1.00 96.94 455 CYS A CA 1
ATOM 3683 C C . CYS A 1 455 ? 14.464 -10.358 -4.548 1.00 96.94 455 CYS A C 1
ATOM 3685 O O . CYS A 1 455 ? 14.837 -10.785 -3.459 1.00 96.94 455 CYS A O 1
ATOM 3687 N N . PHE A 1 456 ? 14.386 -9.063 -4.801 1.00 97.00 456 PHE A N 1
ATOM 3688 C CA . PHE A 1 456 ? 14.673 -8.024 -3.827 1.00 97.00 456 PHE A CA 1
ATOM 3689 C C . PHE A 1 456 ? 13.412 -7.205 -3.620 1.00 97.00 456 PHE A C 1
ATOM 3691 O O . PHE A 1 456 ? 12.939 -6.560 -4.548 1.00 97.00 456 PHE A O 1
ATOM 3698 N N . VAL A 1 457 ? 12.857 -7.253 -2.414 1.00 97.50 457 VAL A N 1
ATOM 3699 C CA . VAL A 1 457 ? 11.648 -6.514 -2.049 1.00 97.50 457 VAL A CA 1
ATOM 3700 C C . VAL A 1 457 ? 12.050 -5.249 -1.311 1.00 97.50 457 VAL A C 1
ATOM 3702 O O . VAL A 1 457 ? 12.727 -5.315 -0.280 1.00 97.50 457 VAL A O 1
ATOM 3705 N N . GLN A 1 458 ? 11.625 -4.104 -1.837 1.00 96.75 458 GLN A N 1
ATOM 3706 C CA . GLN A 1 458 ? 11.889 -2.800 -1.256 1.00 96.75 458 GLN A CA 1
ATOM 3707 C C . GLN A 1 458 ? 10.662 -2.288 -0.490 1.00 96.75 458 GLN A C 1
ATOM 3709 O O . GLN A 1 458 ? 9.599 -2.060 -1.067 1.00 96.75 458 GLN A O 1
ATOM 3714 N N . LEU A 1 459 ? 10.844 -2.027 0.803 1.00 95.81 459 LEU A N 1
ATOM 3715 C CA . LEU A 1 459 ? 9.975 -1.153 1.598 1.00 95.81 459 LEU A CA 1
ATOM 3716 C C . LEU A 1 459 ? 10.584 0.255 1.642 1.00 95.81 459 LEU A C 1
ATOM 3718 O O . LEU A 1 459 ? 11.646 0.514 1.079 1.00 95.81 459 LEU A O 1
ATOM 3722 N N . GLU A 1 460 ? 9.947 1.195 2.337 1.00 91.69 460 GLU A N 1
ATOM 3723 C CA . GLU A 1 460 ? 10.426 2.583 2.365 1.00 91.69 460 GLU A CA 1
ATOM 3724 C C . GLU A 1 460 ? 11.872 2.720 2.860 1.00 91.69 460 GLU A C 1
ATOM 3726 O O . GLU A 1 460 ? 12.651 3.485 2.295 1.00 91.69 460 GLU A O 1
ATOM 3731 N N . ARG A 1 461 ? 12.247 1.966 3.896 1.00 92.38 461 ARG A N 1
ATOM 3732 C CA . ARG A 1 461 ? 13.589 2.012 4.496 1.00 92.38 461 ARG A CA 1
ATOM 3733 C C . ARG A 1 461 ? 14.204 0.634 4.679 1.00 92.38 461 ARG A C 1
ATOM 3735 O O . ARG A 1 461 ? 15.097 0.472 5.504 1.00 92.38 461 ARG A O 1
ATOM 3742 N N . GLN A 1 462 ? 13.753 -0.349 3.915 1.00 94.75 462 GLN A N 1
ATOM 3743 C CA . GLN A 1 462 ? 14.260 -1.710 3.999 1.00 94.75 462 GLN A CA 1
ATOM 3744 C C . GLN A 1 462 ? 14.382 -2.306 2.603 1.00 94.75 462 GLN A C 1
ATOM 3746 O O . GLN A 1 462 ? 13.540 -2.057 1.742 1.00 94.75 462 GLN A O 1
ATOM 3751 N N . LEU A 1 463 ? 15.423 -3.101 2.392 1.00 96.25 463 LEU A N 1
ATOM 3752 C CA . LEU A 1 463 ? 15.603 -3.907 1.194 1.00 96.25 463 LEU A CA 1
ATOM 3753 C C . LEU A 1 463 ? 15.903 -5.340 1.624 1.00 96.25 463 LEU A C 1
ATOM 3755 O O . LEU A 1 463 ? 16.859 -5.582 2.362 1.00 96.25 463 LEU A O 1
ATOM 3759 N N . THR A 1 464 ? 15.070 -6.280 1.192 1.00 96.25 464 THR A N 1
ATOM 3760 C CA . THR A 1 464 ? 15.140 -7.681 1.621 1.00 96.25 464 THR A CA 1
ATOM 3761 C C . THR A 1 464 ? 15.311 -8.591 0.415 1.00 96.25 464 THR A C 1
ATOM 3763 O O . THR A 1 464 ? 14.524 -8.520 -0.525 1.00 96.25 464 THR A O 1
ATOM 3766 N N . GLN A 1 465 ? 16.324 -9.454 0.447 1.00 96.69 465 GLN A N 1
ATOM 3767 C CA . GLN A 1 465 ? 16.568 -10.461 -0.579 1.00 96.69 465 GLN A CA 1
ATOM 3768 C C . GLN A 1 465 ? 15.851 -11.772 -0.246 1.00 96.69 465 GLN A C 1
ATOM 3770 O O . GLN A 1 465 ? 15.849 -12.241 0.896 1.00 96.69 465 GLN A O 1
ATOM 3775 N N . PHE A 1 466 ? 15.318 -12.388 -1.292 1.00 97.62 466 PHE A N 1
ATOM 3776 C CA . PHE A 1 466 ? 14.741 -13.716 -1.318 1.00 97.62 466 PHE A CA 1
ATOM 3777 C C . PHE A 1 466 ? 15.425 -14.523 -2.419 1.00 97.62 466 PHE A C 1
ATOM 3779 O O . PHE A 1 466 ? 15.601 -14.022 -3.525 1.00 97.62 466 PHE A O 1
ATOM 3786 N N . VAL A 1 467 ? 15.786 -15.769 -2.128 1.00 96.94 467 VAL A N 1
ATOM 3787 C CA . VAL A 1 467 ? 16.313 -16.726 -3.109 1.00 96.94 467 VAL A CA 1
ATOM 3788 C C . VAL A 1 467 ? 15.344 -17.894 -3.187 1.00 96.94 467 VAL A C 1
ATOM 3790 O O . VAL A 1 467 ? 15.024 -18.490 -2.158 1.00 96.94 467 VAL A O 1
ATOM 3793 N N . ASP A 1 468 ? 14.835 -18.183 -4.385 1.00 96.31 468 ASP A N 1
ATOM 3794 C CA . ASP A 1 468 ? 13.726 -19.116 -4.617 1.00 96.31 468 ASP A CA 1
ATOM 3795 C C . ASP A 1 468 ? 12.576 -18.862 -3.620 1.00 96.31 468 ASP A C 1
ATOM 3797 O O . ASP A 1 468 ? 12.088 -19.766 -2.937 1.00 96.31 468 ASP A O 1
ATOM 3801 N N . PHE A 1 469 ? 12.205 -17.581 -3.492 1.00 96.94 469 PHE A N 1
ATOM 3802 C CA . PHE A 1 469 ? 11.135 -17.081 -2.620 1.00 96.94 469 PHE A CA 1
ATOM 3803 C C . PHE A 1 469 ? 11.356 -17.281 -1.111 1.00 96.94 469 PHE A C 1
ATOM 3805 O O . PHE A 1 469 ? 10.450 -17.042 -0.313 1.00 96.94 469 PHE A O 1
ATOM 3812 N N . LYS A 1 470 ? 12.566 -17.665 -0.683 1.00 97.31 470 LYS A N 1
ATOM 3813 C CA . LYS A 1 470 ? 12.948 -17.763 0.733 1.00 97.31 470 LYS A CA 1
ATOM 3814 C C . LYS A 1 470 ? 13.828 -16.591 1.128 1.00 97.31 470 LYS A C 1
ATOM 3816 O O . LYS A 1 470 ? 14.844 -16.347 0.487 1.00 97.31 470 LYS A O 1
ATOM 3821 N N . GLN A 1 471 ? 13.459 -15.892 2.197 1.00 96.31 471 GLN A N 1
ATOM 3822 C CA . GLN A 1 471 ? 14.232 -14.758 2.698 1.00 96.31 471 GLN A CA 1
ATOM 3823 C C . GLN A 1 471 ? 15.654 -15.193 3.078 1.00 96.31 471 GLN A C 1
ATOM 3825 O O . GLN A 1 471 ? 15.827 -16.153 3.830 1.00 96.31 471 GLN A O 1
ATOM 3830 N N . THR A 1 472 ? 16.661 -14.470 2.591 1.00 95.31 472 THR A N 1
ATOM 3831 C CA . THR A 1 472 ? 18.079 -14.761 2.860 1.00 95.31 472 THR A CA 1
ATOM 3832 C C . THR A 1 472 ? 18.750 -13.672 3.681 1.00 95.31 472 THR A C 1
ATOM 3834 O O . THR A 1 472 ? 19.410 -13.968 4.674 1.00 95.31 472 THR A O 1
ATOM 3837 N N . GLN A 1 473 ? 18.572 -12.410 3.297 1.00 92.31 473 GLN A N 1
ATOM 3838 C CA . GLN A 1 473 ? 19.186 -11.266 3.967 1.00 92.31 473 GLN A CA 1
ATOM 3839 C C . GLN A 1 473 ? 18.318 -10.012 3.844 1.00 92.31 473 GLN A C 1
ATOM 3841 O O . GLN A 1 473 ? 17.470 -9.908 2.963 1.00 92.31 473 GLN A O 1
ATOM 3846 N N . SER A 1 474 ? 18.514 -9.062 4.755 1.00 93.62 474 SER A N 1
ATOM 3847 C CA . SER A 1 474 ? 17.771 -7.804 4.798 1.00 93.62 474 SER A CA 1
ATOM 3848 C C . SER A 1 474 ? 18.668 -6.679 5.296 1.00 93.62 474 SER A C 1
ATOM 3850 O O . SER A 1 474 ? 19.489 -6.891 6.191 1.00 93.62 474 SER A O 1
ATOM 3852 N N . VAL A 1 475 ? 18.498 -5.485 4.734 1.00 93.19 475 VAL A N 1
ATOM 3853 C CA . VAL A 1 475 ? 19.216 -4.279 5.141 1.00 93.19 475 VAL A CA 1
ATOM 3854 C C . VAL A 1 475 ? 18.249 -3.129 5.393 1.00 93.19 475 VAL A C 1
ATOM 3856 O O . VAL A 1 475 ? 17.297 -2.917 4.642 1.00 93.19 475 VAL A O 1
ATOM 3859 N N . ASN A 1 476 ? 18.533 -2.342 6.430 1.00 93.88 476 ASN A N 1
ATOM 3860 C CA . ASN A 1 476 ? 17.864 -1.068 6.657 1.00 93.88 476 ASN A CA 1
ATOM 3861 C C . ASN A 1 476 ? 18.550 0.033 5.846 1.00 93.88 476 ASN A C 1
ATOM 3863 O O . ASN A 1 476 ? 19.740 0.308 6.010 1.00 93.88 476 ASN A O 1
ATOM 3867 N N . LEU A 1 477 ? 17.778 0.696 4.999 1.00 91.31 477 LEU A N 1
ATOM 3868 C CA . LEU A 1 477 ? 18.203 1.853 4.236 1.00 91.31 477 LEU A CA 1
ATOM 3869 C C . LEU A 1 477 ? 18.121 3.111 5.124 1.00 91.31 477 LEU A C 1
ATOM 3871 O O . LEU A 1 477 ? 17.141 3.326 5.848 1.00 91.31 477 LEU A O 1
ATOM 3875 N N . PRO A 1 478 ? 19.122 4.007 5.075 1.00 87.94 478 PRO A N 1
ATOM 3876 C CA . PRO A 1 478 ? 19.132 5.219 5.893 1.00 87.94 478 PRO A CA 1
ATOM 3877 C C . PRO A 1 478 ? 17.971 6.173 5.583 1.00 87.94 478 PRO A C 1
ATOM 3879 O O . PRO A 1 478 ? 17.652 7.013 6.421 1.00 87.94 478 PRO A O 1
ATOM 3882 N N . LYS A 1 479 ? 17.341 6.051 4.413 1.00 88.94 479 LYS A N 1
ATOM 3883 C CA . LYS A 1 479 ? 16.248 6.891 3.915 1.00 88.94 479 LYS A CA 1
ATOM 3884 C C . LYS A 1 479 ? 15.516 6.173 2.774 1.00 88.94 479 LYS A C 1
ATOM 3886 O O . LYS A 1 479 ? 15.970 5.117 2.337 1.00 88.94 479 LYS A O 1
ATOM 3891 N N . ALA A 1 480 ? 14.441 6.780 2.280 1.00 89.94 480 ALA A N 1
ATOM 3892 C CA . ALA A 1 480 ? 13.761 6.326 1.075 1.00 89.94 480 ALA A CA 1
ATOM 3893 C C . ALA A 1 480 ? 14.607 6.595 -0.177 1.00 89.94 480 ALA A C 1
ATOM 3895 O O . ALA A 1 480 ? 15.065 7.718 -0.398 1.00 89.94 480 ALA A O 1
ATOM 3896 N N . PHE A 1 481 ? 14.788 5.561 -0.996 1.00 92.12 481 PHE A N 1
ATOM 3897 C CA . PHE A 1 481 ? 15.473 5.638 -2.283 1.00 92.12 481 PHE A CA 1
ATOM 3898 C C . PHE A 1 481 ? 14.552 5.180 -3.406 1.00 92.12 481 PHE A C 1
ATOM 3900 O O . PHE A 1 481 ? 13.711 4.307 -3.208 1.00 92.12 481 PHE A O 1
ATOM 3907 N N . VAL A 1 482 ? 14.760 5.724 -4.600 1.00 92.19 482 VAL A N 1
ATOM 3908 C CA . VAL A 1 482 ? 14.314 5.086 -5.843 1.00 92.19 482 VAL A CA 1
ATOM 3909 C C . VAL A 1 482 ? 15.468 4.228 -6.332 1.00 92.19 482 VAL A C 1
ATOM 3911 O O . VAL A 1 482 ? 16.540 4.769 -6.609 1.00 92.19 482 VAL A O 1
ATOM 3914 N N . LEU A 1 483 ? 15.285 2.912 -6.354 1.00 93.19 483 LEU A N 1
ATOM 3915 C CA . LEU A 1 483 ? 16.340 1.970 -6.706 1.00 93.19 483 LEU A CA 1
ATOM 3916 C C . LEU A 1 483 ? 16.242 1.560 -8.178 1.00 93.19 483 LEU A C 1
ATOM 3918 O O . LEU A 1 483 ? 15.157 1.453 -8.735 1.00 93.19 483 LEU A O 1
ATOM 3922 N N . SER A 1 484 ? 17.395 1.306 -8.786 1.00 91.19 484 SER A N 1
ATOM 3923 C CA . SER A 1 484 ? 17.528 0.606 -10.063 1.00 91.19 484 SER A CA 1
ATOM 3924 C C . SER A 1 484 ? 18.516 -0.539 -9.880 1.00 91.19 484 SER A C 1
ATOM 3926 O O . SER A 1 484 ? 19.584 -0.352 -9.281 1.00 91.19 484 SER A O 1
ATOM 3928 N N . ARG A 1 485 ? 18.171 -1.733 -10.372 1.00 89.56 485 ARG A N 1
ATOM 3929 C CA . ARG A 1 485 ? 19.048 -2.911 -10.312 1.00 89.56 485 ARG A CA 1
ATOM 3930 C C . ARG A 1 485 ? 20.284 -2.671 -11.180 1.00 89.56 485 ARG A C 1
ATOM 3932 O O . ARG A 1 485 ? 20.153 -2.264 -12.322 1.00 89.56 485 ARG A O 1
ATOM 3939 N N . HIS A 1 486 ? 21.474 -2.900 -10.644 1.00 88.44 486 HIS A N 1
ATOM 3940 C CA . HIS A 1 486 ? 22.772 -2.765 -11.324 1.00 88.44 486 HIS A CA 1
ATOM 3941 C C . HIS A 1 486 ? 23.507 -4.110 -11.248 1.00 88.44 486 HIS A C 1
ATOM 3943 O O . HIS A 1 486 ? 23.303 -4.823 -10.276 1.00 88.44 486 HIS A O 1
ATOM 3949 N N . GLN A 1 487 ? 24.390 -4.475 -12.181 1.00 84.69 487 GLN A N 1
ATOM 3950 C CA . GLN A 1 487 ? 25.033 -5.801 -12.223 1.00 84.69 487 GLN A CA 1
ATOM 3951 C C . GLN A 1 487 ? 25.632 -6.215 -10.867 1.00 84.69 487 GLN A C 1
ATOM 3953 O O . GLN A 1 487 ? 25.373 -7.311 -10.385 1.00 84.69 487 GLN A O 1
ATOM 3958 N N . ASN A 1 488 ? 26.328 -5.289 -10.201 1.00 86.62 488 ASN A N 1
ATOM 3959 C CA . ASN A 1 488 ? 26.975 -5.506 -8.896 1.00 86.62 488 ASN A CA 1
ATOM 3960 C C . ASN A 1 488 ? 26.173 -4.980 -7.680 1.00 86.62 488 ASN A C 1
ATOM 3962 O O . ASN A 1 488 ? 26.768 -4.618 -6.662 1.00 86.62 488 ASN A O 1
ATOM 3966 N N . GLY A 1 489 ? 24.847 -4.846 -7.795 1.00 91.25 489 GLY A N 1
ATOM 3967 C CA . GLY A 1 489 ? 23.970 -4.431 -6.692 1.00 91.25 489 GLY A CA 1
ATOM 3968 C C . GLY A 1 489 ? 22.840 -3.496 -7.133 1.00 91.25 489 GLY A C 1
ATOM 3969 O O . GLY A 1 489 ? 22.026 -3.855 -7.983 1.00 91.25 489 GLY A O 1
ATOM 3970 N N . PHE A 1 490 ? 22.771 -2.295 -6.562 1.00 93.31 490 PHE A N 1
ATOM 3971 C CA . PHE A 1 490 ? 21.761 -1.283 -6.879 1.00 93.31 490 PHE A CA 1
ATOM 3972 C C . PHE A 1 490 ? 22.367 0.107 -6.983 1.00 93.31 490 PHE A C 1
ATOM 3974 O O . PHE A 1 490 ? 23.322 0.454 -6.284 1.00 93.31 490 PHE A O 1
ATOM 3981 N N . VAL A 1 491 ? 21.735 0.941 -7.797 1.00 92.94 491 VAL A N 1
ATOM 3982 C CA . VAL A 1 491 ? 21.928 2.386 -7.765 1.00 92.94 491 VAL A CA 1
ATOM 3983 C C . VAL A 1 491 ? 20.685 3.018 -7.160 1.00 92.94 491 VAL A C 1
ATOM 3985 O O . VAL A 1 491 ? 19.569 2.758 -7.600 1.00 92.94 491 VAL A O 1
ATOM 3988 N N . GLY A 1 492 ? 20.880 3.816 -6.114 1.00 92.75 492 GLY A N 1
ATOM 3989 C CA . GLY A 1 492 ? 19.812 4.467 -5.370 1.00 92.75 492 GLY A CA 1
ATOM 3990 C C . GLY A 1 492 ? 19.810 5.971 -5.572 1.00 92.75 492 GLY A C 1
ATOM 3991 O O . GLY A 1 492 ? 20.837 6.633 -5.422 1.00 92.75 492 GLY A O 1
ATOM 3992 N N . LEU A 1 493 ? 18.639 6.518 -5.875 1.00 92.31 493 LEU A N 1
ATOM 3993 C CA . LEU A 1 493 ? 18.414 7.944 -6.048 1.00 92.31 493 LEU A CA 1
ATOM 3994 C C . LEU A 1 493 ? 17.640 8.507 -4.854 1.00 92.31 493 LEU A C 1
ATOM 3996 O O . LEU A 1 493 ? 16.544 8.049 -4.529 1.00 92.31 493 LEU A O 1
ATOM 4000 N N . ASP A 1 494 ? 18.200 9.532 -4.216 1.00 91.19 494 ASP A N 1
ATOM 4001 C CA . ASP A 1 494 ? 17.564 10.292 -3.140 1.00 91.19 494 ASP A CA 1
ATOM 4002 C C . ASP A 1 494 ? 16.927 11.574 -3.695 1.00 91.19 494 ASP A C 1
ATOM 4004 O O . ASP A 1 494 ? 17.594 12.595 -3.885 1.00 91.19 494 ASP A O 1
ATOM 4008 N N . ARG A 1 495 ? 15.607 11.542 -3.915 1.00 86.94 495 ARG A N 1
ATOM 4009 C CA . ARG A 1 495 ? 14.840 12.703 -4.411 1.00 86.94 495 ARG A CA 1
ATOM 4010 C C . ARG A 1 495 ? 14.796 13.867 -3.416 1.00 86.94 495 ARG A C 1
ATOM 4012 O O . ARG A 1 495 ? 14.533 14.999 -3.813 1.00 86.94 495 ARG A O 1
ATOM 4019 N N . SER A 1 496 ? 15.054 13.606 -2.134 1.00 87.44 496 SER A N 1
ATOM 4020 C CA . SER A 1 496 ? 15.014 14.609 -1.067 1.00 87.44 496 SER A CA 1
ATOM 4021 C C . SER A 1 496 ? 16.366 15.285 -0.812 1.00 87.44 496 SER A C 1
ATOM 4023 O O . SER A 1 496 ? 16.419 16.298 -0.110 1.00 87.44 496 SER A O 1
ATOM 4025 N N . ALA A 1 497 ? 17.454 14.773 -1.402 1.00 88.44 497 ALA A N 1
ATOM 4026 C CA . ALA A 1 497 ? 18.816 15.230 -1.142 1.00 88.44 497 ALA A CA 1
ATOM 4027 C C . ALA A 1 497 ? 18.957 16.746 -1.333 1.00 88.44 497 ALA A C 1
ATOM 4029 O O . ALA A 1 497 ? 18.651 17.276 -2.402 1.00 88.44 497 ALA A O 1
ATOM 4030 N N . LEU A 1 498 ? 19.462 17.466 -0.327 1.00 90.25 498 LEU A N 1
ATOM 4031 C CA . LEU A 1 498 ? 19.828 18.888 -0.431 1.00 90.25 498 LEU A CA 1
ATOM 4032 C C . LEU A 1 498 ? 21.056 19.092 -1.350 1.00 90.25 498 LEU A C 1
ATOM 4034 O O . LEU A 1 498 ? 21.760 18.129 -1.636 1.00 90.25 498 LEU A O 1
ATOM 4038 N N . PRO A 1 499 ? 21.363 20.320 -1.827 1.00 90.56 499 PRO A N 1
ATOM 4039 C CA . PRO A 1 499 ? 22.442 20.574 -2.794 1.00 90.56 499 PRO A CA 1
ATOM 4040 C C . PRO A 1 499 ? 23.778 19.868 -2.522 1.00 90.56 499 PRO A C 1
ATOM 4042 O O . PRO A 1 499 ? 24.345 19.257 -3.422 1.00 90.56 499 PRO A O 1
ATOM 4045 N N . LYS A 1 500 ? 24.258 19.917 -1.276 1.00 92.75 500 LYS A N 1
ATOM 4046 C CA . LYS A 1 500 ? 25.540 19.322 -0.862 1.00 92.75 500 LYS A CA 1
ATOM 4047 C C . LYS A 1 500 ? 25.426 17.868 -0.393 1.00 92.75 500 LYS A C 1
ATOM 4049 O O . LYS A 1 500 ? 26.421 17.293 0.028 1.00 92.75 500 LYS A O 1
ATOM 4054 N N . GLN A 1 501 ? 24.226 17.294 -0.401 1.00 92.81 501 GLN A N 1
ATOM 4055 C CA . GLN A 1 501 ? 23.998 15.915 0.018 1.00 92.81 501 GLN A CA 1
ATOM 4056 C C . GLN A 1 501 ? 24.107 14.959 -1.178 1.00 92.81 501 GLN A C 1
ATOM 4058 O O . GLN A 1 501 ? 23.868 15.377 -2.318 1.00 92.81 501 GLN A O 1
ATOM 4063 N N . PRO A 1 502 ? 24.458 13.683 -0.939 1.00 91.81 502 PRO A N 1
ATOM 4064 C CA . PRO A 1 502 ? 24.538 12.687 -1.996 1.00 91.81 502 PRO A CA 1
ATOM 4065 C C . PRO A 1 502 ? 23.148 12.407 -2.569 1.00 91.81 502 PRO A C 1
ATOM 4067 O O . PRO A 1 502 ? 22.233 12.005 -1.849 1.00 91.81 502 PRO A O 1
ATOM 4070 N N . PHE A 1 503 ? 23.025 12.643 -3.867 1.00 91.12 503 PHE A N 1
ATOM 4071 C CA . PHE A 1 503 ? 21.856 12.389 -4.695 1.00 91.12 503 PHE A CA 1
ATOM 4072 C C . PHE A 1 503 ? 21.841 10.949 -5.199 1.00 91.12 503 PHE A C 1
ATOM 4074 O O . PHE A 1 503 ? 20.810 10.287 -5.138 1.00 91.12 503 PHE A O 1
ATOM 4081 N N . LEU A 1 504 ? 22.997 10.469 -5.664 1.00 93.38 504 LEU A N 1
ATOM 4082 C CA . LEU A 1 504 ? 23.187 9.124 -6.186 1.00 93.38 504 LEU A CA 1
ATOM 4083 C C . LEU A 1 504 ? 24.024 8.296 -5.210 1.00 93.38 504 LEU A C 1
ATOM 4085 O O . LEU A 1 504 ? 25.049 8.760 -4.696 1.00 93.38 504 LEU A O 1
ATOM 4089 N N . TRP A 1 505 ? 23.583 7.068 -4.986 1.00 93.62 505 TRP A N 1
ATOM 4090 C CA . TRP A 1 505 ? 24.190 6.092 -4.097 1.00 93.62 505 TRP A CA 1
ATOM 4091 C C . TRP A 1 505 ? 24.398 4.780 -4.840 1.00 93.62 505 TRP A C 1
ATOM 4093 O O . TRP A 1 505 ? 23.618 4.429 -5.720 1.00 93.62 505 TRP A O 1
ATOM 4103 N N . PHE A 1 506 ? 25.429 4.045 -4.453 1.00 93.62 506 PHE A N 1
ATOM 4104 C CA . PHE A 1 506 ? 25.674 2.681 -4.885 1.00 93.62 506 PHE A CA 1
ATOM 4105 C C . PHE A 1 506 ? 25.494 1.754 -3.686 1.00 93.62 506 PHE A C 1
ATOM 4107 O O . PHE A 1 506 ? 26.026 2.029 -2.611 1.00 93.62 506 PHE A O 1
ATOM 4114 N N . ILE A 1 507 ? 24.726 0.688 -3.855 1.00 93.12 507 ILE A N 1
ATOM 4115 C CA . ILE A 1 507 ? 24.486 -0.338 -2.844 1.00 93.12 507 ILE A CA 1
ATOM 4116 C C . ILE A 1 507 ? 25.053 -1.626 -3.423 1.00 93.12 507 ILE A C 1
ATOM 4118 O O . ILE A 1 507 ? 24.521 -2.120 -4.410 1.00 93.12 507 ILE A O 1
ATOM 4122 N N . ASP A 1 508 ? 26.147 -2.138 -2.866 1.00 91.12 508 ASP A N 1
ATOM 4123 C CA . ASP A 1 508 ? 26.746 -3.374 -3.382 1.00 91.12 508 ASP A CA 1
ATOM 4124 C C . ASP A 1 508 ? 25.939 -4.629 -2.994 1.00 91.12 508 ASP A C 1
ATOM 4126 O O . ASP A 1 508 ? 24.973 -4.560 -2.234 1.00 91.12 508 ASP A O 1
ATOM 4130 N N . GLU A 1 509 ? 26.327 -5.794 -3.514 1.00 88.81 509 GLU A N 1
ATOM 4131 C CA . GLU A 1 509 ? 25.665 -7.084 -3.234 1.00 88.81 509 GLU A CA 1
ATOM 4132 C C . GLU A 1 509 ? 25.710 -7.495 -1.751 1.00 88.81 509 GLU A C 1
ATOM 4134 O O . GLU A 1 509 ? 24.903 -8.304 -1.297 1.00 88.81 509 GLU A O 1
ATOM 4139 N N . SER A 1 510 ? 26.643 -6.922 -0.982 1.00 88.94 510 SER A N 1
ATOM 4140 C CA . SER A 1 510 ? 26.716 -7.065 0.478 1.00 88.94 510 SER A CA 1
ATOM 4141 C C . SER A 1 510 ? 25.898 -5.997 1.214 1.00 88.94 510 SER A C 1
ATOM 4143 O O . SER A 1 510 ? 26.061 -5.819 2.423 1.00 88.94 510 SER A O 1
ATOM 4145 N N . PHE A 1 511 ? 25.057 -5.254 0.492 1.00 89.44 511 PHE A N 1
ATOM 4146 C CA . PHE A 1 511 ? 24.224 -4.161 0.978 1.00 89.44 511 PHE A CA 1
ATOM 4147 C C . PHE A 1 511 ? 24.980 -2.998 1.632 1.00 89.44 511 PHE A C 1
ATOM 4149 O O . PHE A 1 511 ? 24.411 -2.245 2.429 1.00 89.44 511 PHE A O 1
ATOM 4156 N N . LYS A 1 512 ? 26.258 -2.792 1.294 1.00 91.50 512 LYS A N 1
ATOM 4157 C CA . LYS A 1 512 ? 26.998 -1.619 1.768 1.00 91.50 512 LYS A CA 1
ATOM 4158 C C . LYS A 1 512 ? 26.716 -0.426 0.869 1.00 91.50 512 LYS A C 1
ATOM 4160 O O . LYS A 1 512 ? 26.884 -0.482 -0.347 1.00 91.50 512 LYS A O 1
ATOM 4165 N N . LEU A 1 513 ? 26.325 0.678 1.500 1.00 92.88 513 LEU A N 1
ATOM 4166 C CA . LEU A 1 513 ? 26.013 1.927 0.821 1.00 92.88 513 LEU A CA 1
ATOM 4167 C C . LEU A 1 513 ? 27.269 2.779 0.629 1.00 92.88 513 LEU A C 1
ATOM 4169 O O . LEU A 1 513 ? 28.018 3.033 1.574 1.00 92.88 513 LEU A O 1
ATOM 4173 N N . LYS A 1 514 ? 27.448 3.284 -0.588 1.00 94.19 514 LYS A N 1
ATOM 4174 C CA . LYS A 1 514 ? 28.527 4.184 -0.995 1.00 94.19 514 LYS A CA 1
ATOM 4175 C C . LYS A 1 514 ? 27.920 5.411 -1.664 1.00 94.19 514 LYS A C 1
ATOM 4177 O O . LYS A 1 514 ? 27.016 5.303 -2.489 1.00 94.19 514 LYS A O 1
ATOM 4182 N N . GLN A 1 515 ? 28.388 6.590 -1.278 1.00 94.44 515 GLN A N 1
ATOM 4183 C CA . GLN A 1 515 ? 27.967 7.848 -1.895 1.00 94.44 515 GLN A CA 1
ATOM 4184 C C . GLN A 1 515 ? 28.646 7.971 -3.256 1.00 94.44 515 GLN A C 1
ATOM 4186 O O . GLN A 1 515 ? 29.849 7.749 -3.336 1.00 94.44 515 GLN A O 1
ATOM 4191 N N . VAL A 1 516 ? 27.892 8.322 -4.298 1.00 94.50 516 VAL A N 1
ATOM 4192 C CA . VAL A 1 516 ? 28.429 8.431 -5.664 1.00 94.50 516 VAL A CA 1
ATOM 4193 C C . VAL A 1 516 ? 28.516 9.891 -6.092 1.00 94.50 516 VAL A C 1
ATOM 4195 O O . VAL A 1 516 ? 29.585 10.391 -6.429 1.00 94.50 516 VAL A O 1
ATOM 4198 N N . LEU A 1 517 ? 27.386 10.600 -6.066 1.00 93.75 517 LEU A N 1
ATOM 4199 C CA . LEU A 1 517 ? 27.279 11.941 -6.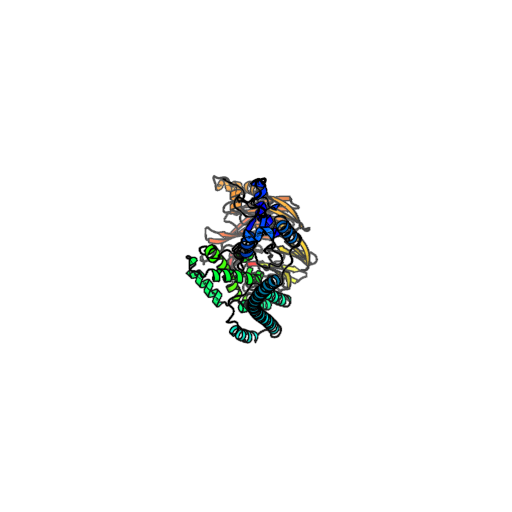639 1.00 93.75 517 LEU A CA 1
ATOM 4200 C C . LEU A 1 517 ? 26.319 12.807 -5.828 1.00 93.75 517 LEU A C 1
ATOM 4202 O O . LEU A 1 517 ? 25.232 12.358 -5.475 1.00 93.75 517 LEU A O 1
ATOM 4206 N N . THR A 1 518 ? 26.681 14.060 -5.555 1.00 94.06 518 THR A N 1
ATOM 4207 C CA . THR A 1 518 ? 25.787 15.050 -4.921 1.00 94.06 518 THR A CA 1
ATOM 4208 C C . THR A 1 518 ? 24.903 15.778 -5.933 1.00 94.06 518 THR A C 1
ATOM 4210 O O . THR A 1 518 ? 25.258 15.903 -7.106 1.00 94.06 518 THR A O 1
ATOM 4213 N N . CYS A 1 519 ? 23.780 16.340 -5.469 1.00 90.19 519 CYS A N 1
ATOM 4214 C CA . CYS A 1 519 ? 22.898 17.181 -6.294 1.00 90.19 519 CYS A CA 1
ATOM 4215 C C . CYS A 1 519 ? 23.665 18.321 -6.989 1.00 90.19 519 CYS A C 1
ATOM 4217 O O . CYS A 1 519 ? 23.467 18.588 -8.172 1.00 90.19 519 CYS A O 1
ATOM 4219 N N . GLN A 1 520 ? 24.556 18.999 -6.259 1.00 93.25 520 GLN A N 1
ATOM 4220 C CA . GLN A 1 520 ? 25.351 20.107 -6.787 1.00 93.25 520 GLN A CA 1
ATOM 4221 C C . GLN A 1 520 ? 26.381 19.641 -7.828 1.00 93.25 520 GLN A C 1
ATOM 4223 O O . GLN A 1 520 ? 26.595 20.343 -8.818 1.00 93.25 520 GLN A O 1
ATOM 4228 N N . GLN A 1 521 ? 27.008 18.476 -7.638 1.00 94.50 521 GLN A N 1
ATOM 4229 C CA . GLN A 1 521 ? 27.936 17.920 -8.628 1.00 94.50 521 GLN A CA 1
ATOM 4230 C C . GLN A 1 521 ? 27.204 17.506 -9.909 1.00 94.50 521 GLN A C 1
ATOM 4232 O O . GLN A 1 521 ? 27.669 17.860 -10.987 1.00 94.50 521 GLN A O 1
ATOM 4237 N N . LEU A 1 522 ? 26.039 16.853 -9.804 1.00 91.81 522 LEU A N 1
ATOM 4238 C CA . LEU A 1 522 ? 25.214 16.507 -10.967 1.00 91.81 522 LEU A CA 1
ATOM 4239 C C . LEU A 1 522 ? 24.817 17.752 -11.765 1.00 91.81 522 LEU A C 1
ATOM 4241 O O . LEU A 1 522 ? 25.031 17.816 -12.970 1.00 91.81 522 LEU A O 1
ATOM 4245 N N . TYR A 1 523 ? 24.317 18.779 -11.080 1.00 91.44 523 TYR A N 1
ATOM 4246 C CA . TYR A 1 523 ? 24.030 20.068 -11.704 1.00 91.44 523 TYR A CA 1
ATOM 4247 C C . TYR A 1 523 ? 25.259 20.661 -12.408 1.00 91.44 523 TYR A C 1
ATOM 4249 O O . TYR A 1 523 ? 25.154 21.106 -13.546 1.00 91.44 523 TYR A O 1
ATOM 4257 N N . THR A 1 524 ? 26.426 20.631 -11.757 1.00 92.56 524 THR A N 1
ATOM 4258 C CA . THR A 1 524 ? 27.682 21.152 -12.326 1.00 92.56 524 THR A CA 1
ATOM 4259 C C . THR A 1 524 ? 28.073 20.400 -13.600 1.00 92.56 524 THR A C 1
ATOM 4261 O O . THR A 1 524 ? 28.475 21.031 -14.572 1.00 92.56 524 THR A O 1
ATOM 4264 N N . ILE A 1 525 ? 27.914 19.073 -13.622 1.00 92.81 525 ILE A N 1
ATOM 4265 C CA . ILE A 1 525 ? 28.140 18.232 -14.807 1.00 92.81 525 ILE A CA 1
ATOM 4266 C C . ILE A 1 525 ? 27.211 18.659 -15.951 1.00 92.81 525 ILE A C 1
ATOM 4268 O O . ILE A 1 525 ? 27.669 18.878 -17.070 1.00 92.81 525 ILE A O 1
ATOM 4272 N N . ILE A 1 526 ? 25.921 18.841 -15.655 1.00 90.00 526 ILE A N 1
ATOM 4273 C CA . ILE A 1 526 ? 24.901 19.213 -16.641 1.00 90.00 526 ILE A CA 1
ATOM 4274 C C . ILE A 1 526 ? 25.212 20.577 -17.263 1.00 90.00 526 ILE A C 1
ATOM 4276 O O . ILE A 1 526 ? 25.325 20.680 -18.483 1.00 90.00 526 ILE A O 1
ATOM 4280 N N . VAL A 1 527 ? 25.381 21.625 -16.449 1.00 88.50 527 VAL A N 1
ATOM 4281 C CA . VAL A 1 527 ? 25.548 23.001 -16.958 1.00 88.50 527 VAL A CA 1
ATOM 4282 C C . VAL A 1 527 ? 26.904 23.258 -17.610 1.00 88.50 527 VAL A C 1
ATOM 4284 O O . VAL A 1 527 ? 27.036 24.215 -18.369 1.00 88.50 527 VAL A O 1
ATOM 4287 N N . ASN A 1 528 ? 27.906 22.420 -17.334 1.00 90.19 528 ASN A N 1
ATOM 4288 C CA . ASN A 1 528 ? 29.214 22.497 -17.985 1.00 90.19 528 ASN A CA 1
ATOM 4289 C C . ASN A 1 528 ? 29.315 21.641 -19.250 1.00 90.19 528 ASN A C 1
ATOM 4291 O O . ASN A 1 528 ? 30.323 21.721 -19.950 1.00 90.19 528 ASN A O 1
ATOM 4295 N N . SER A 1 529 ? 28.298 20.836 -19.563 1.00 90.50 529 SER A N 1
ATOM 4296 C CA . SER A 1 529 ? 28.268 20.090 -20.818 1.00 90.50 529 SER A CA 1
ATOM 4297 C C . SER A 1 529 ? 28.179 21.048 -22.008 1.00 90.50 529 SER A C 1
ATOM 4299 O O . SER A 1 529 ? 27.450 22.044 -21.972 1.00 90.50 529 SER A O 1
ATOM 4301 N N . HIS A 1 530 ? 28.918 20.744 -23.078 1.00 87.44 530 HIS A N 1
ATOM 4302 C CA . HIS A 1 530 ? 28.935 21.569 -24.290 1.00 87.44 530 HIS A CA 1
ATOM 4303 C C . HIS A 1 530 ? 27.518 21.804 -24.835 1.00 87.44 530 HIS A C 1
ATOM 4305 O O . HIS A 1 530 ? 27.159 22.922 -25.196 1.00 87.44 530 HIS A O 1
ATOM 4311 N N . GLU A 1 531 ? 26.694 20.759 -24.835 1.00 83.19 531 GLU A N 1
ATOM 4312 C CA . GLU A 1 531 ? 25.333 20.789 -25.361 1.00 83.19 531 GLU A CA 1
ATOM 4313 C C . GLU A 1 531 ? 24.404 21.721 -24.571 1.00 83.19 531 GLU A C 1
ATOM 4315 O O . GLU A 1 531 ? 23.704 22.550 -25.157 1.00 83.19 531 GLU A O 1
ATOM 4320 N N . VAL A 1 532 ? 24.438 21.660 -23.235 1.00 83.81 532 VAL A N 1
ATOM 4321 C CA . VAL A 1 532 ? 23.627 22.548 -22.389 1.00 83.81 532 VAL A CA 1
ATOM 4322 C C . VAL A 1 532 ? 24.154 23.982 -22.437 1.00 83.81 532 VAL A C 1
ATOM 4324 O O . VAL A 1 532 ? 23.353 24.915 -22.462 1.00 83.81 532 VAL A O 1
ATOM 4327 N N . GLN A 1 533 ? 25.472 24.191 -22.509 1.00 85.56 533 GLN A N 1
ATOM 4328 C CA . GLN A 1 533 ? 26.047 25.533 -22.660 1.00 85.56 533 GLN A CA 1
ATOM 4329 C C . GLN A 1 533 ? 25.672 26.183 -23.990 1.00 85.56 533 GLN A C 1
ATOM 4331 O O . GLN A 1 533 ? 25.349 27.372 -24.025 1.00 85.56 533 GLN A O 1
ATOM 4336 N N . GLN A 1 534 ? 25.719 25.423 -25.085 1.00 83.88 534 GLN A N 1
ATOM 4337 C CA . GLN A 1 534 ? 25.280 25.901 -26.390 1.00 83.88 534 GLN A CA 1
ATOM 4338 C C . GLN A 1 534 ? 23.801 26.290 -26.340 1.00 83.88 534 GLN A C 1
ATOM 4340 O O . GLN A 1 534 ? 23.433 27.386 -26.759 1.00 83.88 534 GLN A O 1
ATOM 4345 N N . TRP A 1 535 ? 22.967 25.446 -25.735 1.00 80.88 535 TRP A N 1
ATOM 4346 C CA . TRP A 1 535 ? 21.545 25.727 -25.606 1.00 80.88 535 TRP A CA 1
ATOM 4347 C C . TRP A 1 535 ? 21.229 26.944 -24.730 1.00 80.88 535 TRP A C 1
ATOM 4349 O O . TRP A 1 535 ? 20.363 27.753 -25.072 1.00 80.88 535 TRP A O 1
ATOM 4359 N N . HIS A 1 536 ? 21.938 27.093 -23.610 1.00 80.25 536 HIS A N 1
ATOM 4360 C CA . HIS A 1 536 ? 21.803 28.243 -22.718 1.00 80.25 536 HIS A CA 1
ATOM 4361 C C . HIS A 1 536 ? 22.012 29.552 -23.492 1.00 80.25 536 HIS A C 1
ATOM 4363 O O . HIS A 1 536 ? 21.151 30.434 -23.443 1.00 80.25 536 HIS A O 1
ATOM 4369 N N . LYS A 1 537 ? 23.080 29.617 -24.305 1.00 80.81 537 LYS A N 1
ATOM 4370 C CA . LYS A 1 537 ? 23.385 30.763 -25.180 1.00 80.81 537 LYS A CA 1
ATOM 4371 C C . LYS A 1 537 ? 22.281 31.052 -26.202 1.00 80.81 537 LYS A C 1
ATOM 4373 O O . LYS A 1 537 ? 22.072 32.210 -26.545 1.00 80.81 537 LYS A O 1
ATOM 4378 N N . GLU A 1 538 ? 21.593 30.024 -26.699 1.00 78.00 538 GLU A N 1
ATOM 4379 C CA . GLU A 1 538 ? 20.535 30.155 -27.711 1.00 78.00 538 GLU A CA 1
ATOM 4380 C C . GLU A 1 538 ? 19.203 30.671 -27.145 1.00 78.00 538 GLU A C 1
ATOM 4382 O O . GLU A 1 538 ? 18.433 31.293 -27.879 1.00 78.00 538 GLU A O 1
ATOM 4387 N N . LYS A 1 539 ? 18.884 30.389 -25.873 1.00 70.94 539 LYS A N 1
ATOM 4388 C CA . LYS A 1 539 ? 17.531 30.616 -25.333 1.00 70.94 539 LYS A CA 1
A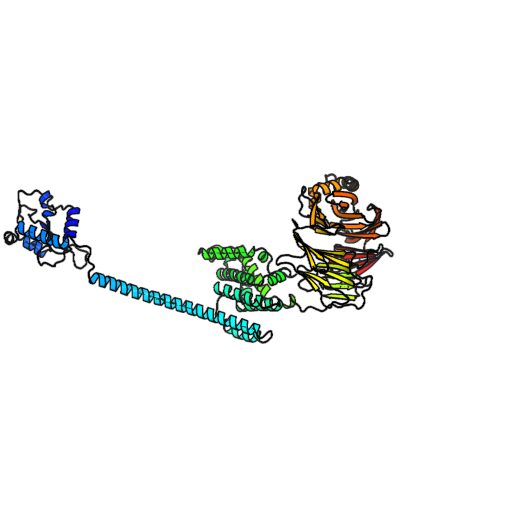TOM 4389 C C . LYS A 1 539 ? 17.388 31.770 -24.349 1.00 70.94 539 LYS A C 1
ATOM 4391 O O . LYS A 1 539 ? 16.290 32.324 -24.294 1.00 70.94 539 LYS A O 1
ATOM 4396 N N . LEU A 1 540 ? 18.399 32.121 -23.548 1.00 65.38 540 LEU A N 1
ATOM 4397 C CA . LEU A 1 540 ? 18.175 33.017 -22.402 1.00 65.38 540 LEU A CA 1
ATOM 4398 C C . LEU A 1 540 ? 19.325 33.984 -22.098 1.00 65.38 540 LEU A C 1
ATOM 4400 O O . LEU A 1 540 ? 20.500 33.660 -22.211 1.00 65.38 540 LEU A O 1
ATOM 4404 N N . ALA A 1 541 ? 18.949 35.174 -21.614 1.00 60.66 541 ALA A N 1
ATOM 4405 C CA . ALA A 1 541 ? 19.868 36.205 -21.126 1.00 60.66 541 ALA A CA 1
ATOM 4406 C C . ALA A 1 541 ? 20.254 36.040 -19.638 1.00 60.66 541 ALA A C 1
ATOM 4408 O O . ALA A 1 541 ? 21.185 36.695 -19.176 1.00 60.66 541 ALA A O 1
ATOM 4409 N N . GLN A 1 542 ? 19.545 35.194 -18.874 1.00 69.25 542 GLN A N 1
ATOM 4410 C CA . GLN A 1 542 ? 19.796 34.975 -17.442 1.00 69.25 542 GLN A CA 1
ATOM 4411 C C . GLN A 1 542 ? 20.442 33.607 -17.152 1.00 69.25 542 GLN A C 1
ATOM 4413 O O . GLN A 1 542 ? 20.145 32.624 -17.839 1.00 69.25 542 GLN A O 1
ATOM 4418 N N . PRO A 1 543 ? 21.313 33.511 -16.128 1.00 73.88 543 PRO A N 1
ATOM 4419 C CA . PRO A 1 543 ? 21.994 32.267 -15.778 1.00 73.88 543 PRO A CA 1
ATOM 4420 C C . PRO A 1 543 ? 21.011 31.206 -15.262 1.00 73.88 543 PRO A C 1
ATOM 4422 O O . PRO A 1 543 ? 20.227 31.470 -14.349 1.00 73.88 543 PRO A O 1
ATOM 4425 N N . TYR A 1 544 ? 21.083 29.985 -15.804 1.00 83.06 544 TYR A N 1
ATOM 4426 C CA . TYR A 1 544 ? 20.432 28.827 -15.185 1.00 83.06 544 TYR A CA 1
ATOM 4427 C C . TYR A 1 544 ? 21.144 28.540 -13.870 1.00 83.06 544 TYR A C 1
ATOM 4429 O O . TYR A 1 544 ? 22.367 28.429 -13.863 1.00 83.06 544 TYR A O 1
ATOM 4437 N N . THR A 1 545 ? 20.412 28.469 -12.759 1.00 87.94 545 THR A N 1
ATOM 4438 C CA . THR A 1 545 ? 21.016 28.221 -11.440 1.00 87.94 545 THR A CA 1
ATOM 4439 C C . THR A 1 545 ? 20.593 26.864 -10.901 1.00 87.94 545 THR A C 1
ATOM 4441 O O . THR A 1 545 ? 19.577 26.304 -11.311 1.00 87.94 545 THR A O 1
ATOM 4444 N N . LEU A 1 546 ? 21.330 26.364 -9.908 1.00 86.81 546 LEU A N 1
ATOM 4445 C CA . LEU A 1 546 ? 20.980 25.128 -9.210 1.00 86.81 546 LEU A CA 1
ATOM 4446 C C . LEU A 1 546 ? 19.559 25.166 -8.628 1.00 86.81 546 LEU A C 1
ATOM 4448 O O . LEU A 1 546 ? 18.883 24.142 -8.595 1.00 86.81 546 LEU A O 1
ATOM 4452 N N . LEU A 1 547 ? 19.100 26.337 -8.177 1.00 86.62 547 LEU A N 1
ATOM 4453 C CA . LEU A 1 547 ? 17.750 26.492 -7.640 1.00 86.62 547 LEU A CA 1
ATOM 4454 C C . LEU A 1 547 ? 16.687 26.344 -8.736 1.00 86.62 547 LEU A C 1
ATOM 4456 O O . LEU A 1 547 ? 15.704 25.644 -8.512 1.00 86.62 547 LEU A O 1
ATOM 4460 N N . HIS A 1 548 ? 16.910 26.928 -9.920 1.00 86.38 548 HIS A N 1
ATOM 4461 C CA . HIS A 1 548 ? 16.028 26.729 -11.076 1.00 86.38 548 HIS A CA 1
ATOM 4462 C C . HIS A 1 548 ? 15.942 25.244 -11.438 1.00 86.38 548 HIS A C 1
ATOM 4464 O O . HIS A 1 548 ? 14.850 24.687 -11.487 1.00 86.38 548 HIS A O 1
ATOM 4470 N N . TRP A 1 549 ? 17.095 24.579 -11.567 1.00 85.06 549 TRP A N 1
ATOM 4471 C CA . TRP A 1 549 ? 17.149 23.149 -11.869 1.00 85.06 549 TRP A CA 1
ATOM 4472 C C . TRP A 1 549 ? 16.386 22.304 -10.851 1.00 85.06 549 TRP A C 1
ATOM 4474 O O . TRP A 1 549 ? 15.588 21.452 -11.233 1.00 85.06 549 TRP A O 1
ATOM 4484 N N . ARG A 1 550 ? 16.554 22.560 -9.550 1.00 82.88 550 ARG A N 1
ATOM 4485 C CA . ARG A 1 550 ? 15.814 21.833 -8.509 1.00 82.88 550 ARG A CA 1
ATOM 4486 C C . ARG A 1 550 ? 14.308 22.057 -8.565 1.00 82.88 550 ARG A C 1
ATOM 4488 O O . ARG A 1 550 ? 13.565 21.105 -8.352 1.00 82.88 550 ARG A O 1
ATOM 4495 N N . ASN A 1 551 ? 13.876 23.284 -8.837 1.00 81.25 551 ASN A N 1
ATOM 4496 C CA . ASN A 1 551 ? 12.458 23.617 -8.951 1.00 81.25 551 ASN A CA 1
ATOM 4497 C C . ASN A 1 551 ? 11.822 23.039 -10.223 1.00 81.25 551 ASN A C 1
ATOM 4499 O O . ASN A 1 551 ? 10.609 22.959 -10.301 1.00 81.25 551 ASN A O 1
ATOM 4503 N N . GLU A 1 552 ? 12.601 22.630 -11.222 1.00 77.62 552 GLU A N 1
ATOM 4504 C CA . GLU A 1 552 ? 12.079 21.982 -12.435 1.00 77.62 552 GLU A CA 1
ATOM 4505 C C . GLU A 1 552 ? 12.151 20.442 -12.356 1.00 77.62 552 GLU A C 1
ATOM 4507 O O . GLU A 1 552 ? 11.423 19.735 -13.059 1.00 77.62 552 GLU A O 1
ATOM 4512 N N . ASN A 1 553 ? 12.998 19.898 -11.474 1.00 73.75 553 ASN A N 1
ATOM 4513 C CA . ASN A 1 553 ? 13.308 18.468 -11.374 1.00 73.75 553 ASN A CA 1
ATOM 4514 C C . ASN A 1 553 ? 12.642 17.759 -10.197 1.00 73.75 553 ASN A C 1
ATOM 4516 O O . ASN A 1 553 ? 13.304 17.146 -9.361 1.00 73.75 553 ASN A O 1
ATOM 4520 N N . TYR A 1 554 ? 11.313 17.764 -10.170 1.00 61.34 554 TYR A N 1
ATOM 4521 C CA . TYR A 1 554 ? 10.560 17.051 -9.133 1.00 61.34 554 TYR A CA 1
ATOM 4522 C C . TYR A 1 554 ? 10.601 15.518 -9.260 1.00 61.34 554 TYR A C 1
ATOM 4524 O O . TYR A 1 554 ? 10.279 14.822 -8.300 1.00 61.34 554 TYR A O 1
ATOM 4532 N N . ASN A 1 555 ? 10.987 14.968 -10.421 1.00 69.94 555 ASN A N 1
ATOM 4533 C CA . ASN A 1 555 ? 10.925 13.524 -10.665 1.00 69.94 555 ASN A CA 1
ATOM 4534 C C . ASN A 1 555 ? 12.036 13.020 -11.612 1.00 69.94 555 ASN A C 1
ATOM 4536 O O . ASN A 1 555 ? 11.753 12.680 -12.769 1.00 69.94 555 ASN A O 1
ATOM 4540 N N . PRO A 1 556 ? 13.310 13.022 -11.173 1.00 78.19 556 PRO A N 1
ATOM 4541 C CA . PRO A 1 556 ? 14.385 12.402 -11.936 1.00 78.19 556 PRO A CA 1
ATOM 4542 C C . PRO A 1 556 ? 14.173 10.884 -12.009 1.00 78.19 556 PRO A C 1
ATOM 4544 O O . PRO A 1 556 ? 13.687 10.258 -11.058 1.00 78.19 556 PRO A O 1
ATOM 4547 N N . HIS A 1 557 ? 14.534 10.313 -13.153 1.00 83.44 557 HIS A N 1
ATOM 4548 C CA . HIS A 1 557 ? 14.446 8.879 -13.414 1.00 83.44 557 HIS A CA 1
ATOM 4549 C C . HIS A 1 557 ? 15.851 8.303 -13.587 1.00 83.44 557 HIS A C 1
ATOM 4551 O O . HIS A 1 557 ? 16.721 8.968 -14.153 1.00 83.44 557 HIS A O 1
ATOM 4557 N N . VAL A 1 558 ? 16.052 7.093 -13.071 1.00 85.62 558 VAL A N 1
ATOM 4558 C CA . VAL A 1 558 ? 17.304 6.349 -13.150 1.00 85.62 558 VAL A CA 1
ATOM 4559 C C . VAL A 1 558 ? 17.000 4.951 -13.676 1.00 85.62 558 VAL A C 1
ATOM 4561 O O . VAL A 1 558 ? 16.093 4.298 -13.166 1.00 85.62 558 VAL A O 1
ATOM 4564 N N . GLN A 1 559 ? 17.745 4.522 -14.688 1.00 86.75 559 GLN A N 1
ATOM 4565 C CA . GLN A 1 559 ? 17.646 3.198 -15.295 1.00 86.75 559 GLN A CA 1
ATOM 4566 C C . GLN A 1 559 ? 19.057 2.652 -15.494 1.00 86.75 559 GLN A C 1
ATOM 4568 O O . GLN A 1 559 ? 19.957 3.399 -15.881 1.00 86.75 559 GLN A O 1
ATOM 4573 N N . SER A 1 560 ? 19.258 1.366 -15.231 1.00 84.88 560 SER A N 1
ATOM 4574 C CA . SER A 1 560 ? 20.515 0.691 -15.557 1.00 84.88 560 SER A CA 1
ATOM 4575 C C . SER A 1 560 ? 20.418 0.058 -16.937 1.00 84.88 560 SER A C 1
ATOM 4577 O O . SER A 1 560 ? 19.413 -0.567 -17.267 1.00 84.88 560 SER A O 1
ATOM 4579 N N . LEU A 1 561 ? 21.471 0.217 -17.724 1.00 83.25 561 LEU A N 1
ATOM 4580 C CA . LEU A 1 561 ? 21.608 -0.277 -19.082 1.00 83.25 561 LEU A CA 1
ATOM 4581 C C . LEU A 1 561 ? 22.831 -1.186 -19.132 1.00 83.25 561 LEU A C 1
ATOM 4583 O O . LEU A 1 561 ? 23.949 -0.728 -18.899 1.00 83.25 561 LEU A O 1
ATOM 4587 N N . ASN A 1 562 ? 22.621 -2.460 -19.455 1.00 75.94 562 ASN A N 1
ATOM 4588 C CA . ASN A 1 562 ? 23.708 -3.400 -19.693 1.00 75.94 562 ASN A CA 1
ATOM 4589 C C . ASN A 1 562 ? 23.819 -3.662 -21.196 1.00 75.94 562 ASN A C 1
ATOM 4591 O O . ASN A 1 562 ? 22.900 -4.217 -21.794 1.00 75.94 562 ASN A O 1
ATOM 4595 N N . HIS A 1 563 ? 24.927 -3.242 -21.806 1.00 77.44 563 HIS A N 1
ATOM 4596 C CA . HIS A 1 563 ? 25.187 -3.469 -23.229 1.00 77.44 563 HIS A CA 1
ATOM 4597 C C . HIS A 1 563 ? 26.667 -3.752 -23.464 1.00 77.44 563 HIS A C 1
ATOM 4599 O O . HIS A 1 563 ? 27.517 -3.002 -22.985 1.00 77.44 563 HIS A O 1
ATOM 4605 N N . LEU A 1 564 ? 26.989 -4.829 -24.190 1.00 73.00 564 LEU A N 1
ATOM 4606 C CA . LEU A 1 564 ? 28.371 -5.248 -24.485 1.00 73.00 564 LEU A CA 1
ATOM 4607 C C . LEU A 1 564 ? 29.284 -5.271 -23.237 1.00 73.00 564 LEU A C 1
ATOM 4609 O O . LEU A 1 564 ? 30.416 -4.787 -23.263 1.00 73.00 564 LEU A O 1
ATOM 4613 N N . ALA A 1 565 ? 28.771 -5.802 -22.119 1.00 69.81 565 ALA A N 1
ATOM 4614 C CA . ALA A 1 565 ? 29.439 -5.842 -20.810 1.00 69.81 565 ALA A CA 1
ATOM 4615 C C . ALA A 1 565 ? 29.799 -4.465 -20.204 1.00 69.81 565 ALA A C 1
ATOM 4617 O O . ALA A 1 565 ? 30.610 -4.379 -19.277 1.00 69.81 565 ALA A O 1
ATOM 4618 N N . LYS A 1 566 ? 29.191 -3.379 -20.696 1.00 75.88 566 LYS A N 1
ATOM 4619 C CA . LYS A 1 566 ? 29.217 -2.058 -20.064 1.00 75.88 566 LYS A CA 1
ATOM 4620 C C . LYS A 1 566 ? 27.926 -1.876 -19.269 1.00 75.88 566 LYS A C 1
ATOM 4622 O O . LYS A 1 566 ? 26.843 -1.912 -19.844 1.00 75.88 566 LYS A O 1
ATOM 4627 N N . ASP A 1 567 ? 28.063 -1.670 -17.962 1.00 80.81 567 ASP A N 1
ATOM 4628 C CA . ASP A 1 567 ? 26.955 -1.296 -17.080 1.00 80.81 567 ASP A CA 1
ATOM 4629 C C . ASP A 1 567 ? 26.926 0.229 -16.934 1.00 80.81 567 ASP A C 1
ATOM 4631 O O . ASP A 1 567 ? 27.888 0.851 -16.460 1.00 80.81 567 ASP A O 1
ATOM 4635 N N . VAL A 1 568 ? 25.858 0.836 -17.439 1.00 87.62 568 VAL A N 1
ATOM 4636 C CA . VAL A 1 568 ? 25.704 2.283 -17.560 1.00 87.62 568 VAL A CA 1
ATOM 4637 C C . VAL A 1 568 ? 24.384 2.708 -16.954 1.00 87.62 568 VAL A C 1
ATOM 4639 O O . VAL A 1 568 ? 23.325 2.178 -17.255 1.00 87.62 568 VAL A O 1
ATOM 4642 N N . ILE A 1 569 ? 24.442 3.732 -16.120 1.00 89.25 569 ILE A N 1
ATOM 4643 C CA . ILE A 1 569 ? 23.284 4.368 -15.527 1.00 89.25 569 ILE A CA 1
ATOM 4644 C C . ILE A 1 569 ? 22.843 5.522 -16.412 1.00 89.25 569 ILE A C 1
ATOM 4646 O O . ILE A 1 569 ? 23.584 6.486 -16.614 1.00 89.25 569 ILE A O 1
ATOM 4650 N N . LEU A 1 570 ? 21.610 5.442 -16.891 1.00 87.94 570 LEU A N 1
ATOM 4651 C CA . LEU A 1 570 ? 20.914 6.532 -17.543 1.00 87.94 570 LEU A CA 1
ATOM 4652 C C . LEU A 1 570 ? 20.161 7.352 -16.494 1.00 87.94 570 LEU A C 1
ATOM 4654 O O . LEU A 1 570 ? 19.240 6.858 -15.845 1.00 87.94 570 LEU A O 1
ATOM 4658 N N . ILE A 1 571 ? 20.523 8.625 -16.354 1.00 87.12 571 ILE A N 1
ATOM 4659 C CA . ILE A 1 571 ? 19.753 9.603 -15.583 1.00 87.12 571 ILE A CA 1
ATOM 4660 C C . ILE A 1 571 ? 19.008 10.508 -16.555 1.00 87.12 571 ILE A C 1
ATOM 4662 O O . ILE A 1 571 ? 19.623 11.245 -17.327 1.00 87.12 571 ILE A O 1
ATOM 4666 N N . ARG A 1 572 ? 17.678 10.513 -16.460 1.00 88.62 572 ARG A N 1
ATOM 4667 C CA . ARG A 1 572 ? 16.832 11.509 -17.123 1.00 88.62 572 ARG A CA 1
ATOM 4668 C C . ARG A 1 572 ? 16.500 12.627 -16.144 1.00 88.62 572 ARG A C 1
ATOM 4670 O O . ARG A 1 572 ? 15.883 12.407 -15.098 1.00 88.62 572 ARG A O 1
ATOM 4677 N N . THR A 1 573 ? 16.850 13.844 -16.531 1.00 85.88 573 THR A N 1
ATOM 4678 C CA . THR A 1 573 ? 16.534 15.089 -15.825 1.00 85.88 573 THR A CA 1
ATOM 4679 C C . THR A 1 573 ? 15.922 16.097 -16.799 1.00 85.88 573 THR A C 1
ATOM 4681 O O . THR A 1 573 ? 15.768 15.824 -17.990 1.00 85.88 573 THR A O 1
ATOM 4684 N N . LYS A 1 574 ? 15.518 17.255 -16.292 1.00 83.94 574 LYS A N 1
ATOM 4685 C CA . LYS A 1 574 ? 15.020 18.390 -17.055 1.00 83.94 574 LYS A CA 1
ATOM 4686 C C . LYS A 1 574 ? 16.000 19.540 -16.919 1.00 83.94 574 LYS A C 1
ATOM 4688 O O . LYS A 1 574 ? 16.547 19.781 -15.845 1.00 83.94 574 LYS A O 1
ATOM 4693 N N . VAL A 1 575 ? 16.199 20.257 -18.004 1.00 81.12 575 VAL A N 1
ATOM 4694 C CA . VAL A 1 575 ? 16.814 21.578 -17.985 1.00 81.12 575 VAL A CA 1
ATOM 4695 C C . VAL A 1 575 ? 15.853 22.454 -18.764 1.00 81.12 575 VAL A C 1
ATOM 4697 O O . VAL A 1 575 ? 15.548 22.116 -19.901 1.00 81.12 575 VAL A O 1
ATOM 4700 N N . TYR A 1 576 ? 15.297 23.505 -18.164 1.00 79.12 576 TYR A N 1
ATOM 4701 C CA . TYR A 1 576 ? 14.205 24.277 -18.762 1.00 79.12 576 TYR A CA 1
ATOM 4702 C C . TYR A 1 576 ? 13.031 23.372 -19.202 1.00 79.12 576 TYR A C 1
ATOM 4704 O O . TYR A 1 576 ? 12.504 22.582 -18.420 1.00 79.12 576 TYR A O 1
ATOM 4712 N N . PHE A 1 577 ? 12.636 23.458 -20.476 1.00 75.44 577 PHE A N 1
ATOM 4713 C CA . PHE A 1 577 ? 11.527 22.714 -21.081 1.00 75.44 577 PHE A CA 1
ATOM 4714 C C . PHE A 1 577 ? 11.981 21.503 -21.916 1.00 75.44 577 PHE A C 1
ATOM 4716 O O . PHE A 1 577 ? 11.213 21.023 -22.745 1.00 75.44 577 PHE A O 1
ATOM 4723 N N . CYS A 1 578 ? 13.208 21.004 -21.721 1.00 79.81 578 CYS A N 1
ATOM 4724 C CA . CYS A 1 578 ? 13.701 19.811 -22.417 1.00 79.81 578 CYS A CA 1
ATOM 4725 C C . CYS A 1 578 ? 14.265 18.785 -21.439 1.00 79.81 578 CYS A C 1
ATOM 4727 O O . CYS A 1 578 ? 14.824 19.116 -20.389 1.00 79.81 578 CYS A O 1
ATOM 4729 N N . SER A 1 579 ? 14.153 17.517 -21.820 1.00 87.12 579 SER A N 1
ATOM 4730 C CA . SER A 1 579 ? 14.822 16.433 -21.113 1.00 87.12 579 SER A CA 1
ATOM 4731 C C . SER A 1 579 ? 16.299 16.340 -21.493 1.00 87.12 579 SER A C 1
ATOM 4733 O O . SER A 1 579 ? 16.668 16.475 -22.658 1.00 87.12 579 SER A O 1
ATOM 4735 N N . VAL A 1 580 ? 17.134 16.084 -20.489 1.00 89.12 580 VAL A N 1
ATOM 4736 C CA . VAL A 1 580 ? 18.561 15.791 -20.632 1.00 89.12 580 VAL A CA 1
ATOM 4737 C C . VAL A 1 580 ? 18.803 14.380 -20.116 1.00 89.12 580 VAL A C 1
ATOM 4739 O O . VAL A 1 580 ? 18.349 14.022 -19.026 1.00 89.12 580 VAL A O 1
ATOM 4742 N N . LEU A 1 581 ? 19.497 13.593 -20.924 1.00 90.56 581 LEU A N 1
ATOM 4743 C CA . LEU A 1 581 ? 19.901 12.223 -20.668 1.00 90.56 581 LEU A CA 1
ATOM 4744 C C . LEU A 1 581 ? 21.390 12.208 -20.336 1.00 90.56 581 LEU A C 1
ATOM 4746 O O . LEU A 1 581 ? 22.198 12.808 -21.041 1.00 90.56 581 LEU A O 1
ATOM 4750 N N . ILE A 1 582 ? 21.749 11.553 -19.241 1.00 91.69 582 ILE A N 1
ATOM 4751 C CA . ILE A 1 582 ? 23.117 11.512 -18.730 1.00 91.69 582 ILE A CA 1
ATOM 4752 C C . ILE A 1 582 ? 23.493 10.049 -18.568 1.00 91.69 582 ILE A C 1
ATOM 4754 O O . ILE A 1 582 ? 22.865 9.340 -17.785 1.00 91.69 582 ILE A O 1
ATOM 4758 N N . PHE A 1 583 ? 24.520 9.619 -19.290 1.00 92.19 583 PHE A N 1
ATOM 4759 C CA . PHE A 1 583 ? 25.049 8.264 -19.236 1.00 92.19 583 PHE A CA 1
ATOM 4760 C C . PHE A 1 583 ? 26.265 8.249 -18.316 1.00 92.19 583 PHE A C 1
ATOM 4762 O O . PHE A 1 583 ? 27.277 8.897 -18.597 1.00 92.19 583 PHE A O 1
ATOM 4769 N N . LEU A 1 584 ? 26.156 7.532 -17.202 1.00 92.56 584 LEU A N 1
ATOM 4770 C CA . LEU A 1 584 ? 27.205 7.405 -16.199 1.00 92.56 584 LEU A CA 1
ATOM 4771 C C . LEU A 1 584 ? 27.638 5.952 -16.075 1.00 92.56 584 LEU A C 1
ATOM 4773 O O . LEU A 1 584 ? 26.808 5.080 -15.850 1.00 92.56 584 LEU A O 1
ATOM 4777 N N . LYS A 1 585 ? 28.937 5.687 -16.093 1.00 91.81 585 LYS A N 1
ATOM 4778 C CA . LYS A 1 585 ? 29.454 4.440 -15.531 1.00 91.81 585 LYS A CA 1
ATOM 4779 C C . LYS A 1 585 ? 29.549 4.611 -14.022 1.00 91.81 585 LYS A C 1
ATOM 4781 O O . LYS A 1 585 ? 30.129 5.597 -13.572 1.00 91.81 585 LYS A O 1
ATOM 4786 N N . VAL A 1 586 ? 29.001 3.681 -13.244 1.00 89.44 586 VAL A N 1
ATOM 4787 C CA . VAL A 1 586 ? 29.079 3.706 -11.776 1.00 89.44 586 VAL A CA 1
ATOM 4788 C C . VAL A 1 586 ? 29.795 2.451 -11.299 1.00 89.44 586 VAL A C 1
ATOM 4790 O O . VAL A 1 586 ? 29.428 1.339 -11.658 1.00 89.44 586 VAL A O 1
ATOM 4793 N N . SER A 1 587 ? 30.834 2.614 -10.486 1.00 83.00 587 SER A N 1
ATOM 4794 C CA . SER A 1 587 ? 31.559 1.483 -9.907 1.00 83.00 587 SER A CA 1
ATOM 4795 C C . SER A 1 587 ? 32.130 1.861 -8.550 1.00 83.00 587 SER A C 1
ATOM 4797 O O . SER A 1 587 ? 32.938 2.780 -8.457 1.00 83.00 587 SER A O 1
ATOM 4799 N N . ASP A 1 588 ? 31.730 1.137 -7.507 1.00 78.56 588 ASP A N 1
ATOM 4800 C CA . ASP A 1 588 ? 32.319 1.234 -6.167 1.00 78.56 588 ASP A CA 1
ATOM 4801 C C . ASP A 1 588 ? 32.360 2.660 -5.572 1.00 78.56 588 ASP A C 1
ATOM 4803 O O . ASP A 1 588 ? 33.363 3.110 -5.028 1.00 78.56 588 ASP A O 1
ATOM 4807 N N . GLY A 1 589 ? 31.262 3.414 -5.702 1.00 82.69 589 GLY A N 1
ATOM 4808 C CA . GLY A 1 589 ? 31.188 4.807 -5.229 1.00 82.69 589 GLY A CA 1
ATOM 4809 C C . GLY A 1 589 ? 31.837 5.835 -6.165 1.00 82.69 589 GLY A C 1
ATOM 4810 O O . GLY A 1 589 ? 31.689 7.034 -5.948 1.00 82.69 589 GLY A O 1
ATOM 4811 N N . MET A 1 590 ? 32.504 5.391 -7.229 1.00 89.69 590 MET A N 1
ATOM 4812 C CA . MET A 1 590 ? 33.042 6.251 -8.280 1.00 89.69 590 MET A CA 1
ATOM 4813 C C . MET A 1 590 ? 32.068 6.335 -9.455 1.00 89.69 590 MET A C 1
ATOM 4815 O O . MET A 1 590 ? 31.275 5.418 -9.691 1.00 89.69 590 MET A O 1
ATOM 4819 N N . TYR A 1 591 ? 32.149 7.430 -10.208 1.00 92.88 591 TYR A N 1
ATOM 4820 C CA . TYR A 1 591 ? 31.413 7.592 -11.454 1.00 92.88 591 TYR A CA 1
ATOM 4821 C C . TYR A 1 591 ? 32.290 8.189 -12.553 1.00 92.88 591 TYR A C 1
ATOM 4823 O O . TYR A 1 591 ? 33.208 8.966 -12.287 1.00 92.88 591 TYR A O 1
ATOM 4831 N N . GLU A 1 592 ? 31.958 7.855 -13.793 1.00 93.56 592 GLU A N 1
ATOM 4832 C CA . GLU A 1 592 ? 32.524 8.440 -15.004 1.00 93.56 592 GLU A CA 1
ATOM 4833 C C . GLU A 1 592 ? 31.375 8.881 -15.913 1.00 93.56 592 GLU A C 1
ATOM 4835 O O . GLU A 1 592 ? 30.441 8.117 -16.156 1.00 93.56 592 GLU A O 1
ATOM 4840 N N . VAL A 1 593 ? 31.420 10.125 -16.396 1.00 93.25 593 VAL A N 1
ATOM 4841 C CA . VAL A 1 593 ? 30.428 10.638 -17.348 1.00 93.25 593 VAL A CA 1
ATOM 4842 C C . VAL A 1 593 ? 30.814 10.158 -18.741 1.00 93.25 593 VAL A C 1
ATOM 4844 O O . VAL A 1 593 ? 31.828 10.594 -19.277 1.00 93.25 593 VAL A O 1
ATOM 4847 N N . ILE A 1 594 ? 30.000 9.281 -19.324 1.00 91.50 594 ILE A N 1
ATOM 4848 C CA . ILE A 1 594 ? 30.221 8.743 -20.671 1.00 91.50 594 ILE A CA 1
ATOM 4849 C C . ILE A 1 594 ? 29.732 9.747 -21.708 1.00 91.50 594 ILE A C 1
ATOM 4851 O O . ILE A 1 594 ? 30.455 10.105 -22.638 1.00 91.50 594 ILE A O 1
ATOM 4855 N N . ASN A 1 595 ? 28.490 10.204 -21.543 1.00 90.69 595 ASN A N 1
ATOM 4856 C CA . ASN A 1 595 ? 27.870 11.140 -22.461 1.00 90.69 595 ASN A CA 1
ATOM 4857 C C . ASN A 1 595 ? 26.725 11.911 -21.795 1.00 90.69 595 ASN A C 1
ATOM 4859 O O . ASN A 1 595 ? 26.103 11.442 -20.840 1.00 90.69 595 ASN A O 1
ATOM 4863 N N . ILE A 1 596 ? 26.441 13.096 -22.326 1.00 90.88 596 ILE A N 1
ATOM 4864 C CA . ILE A 1 596 ? 25.270 13.904 -21.989 1.00 90.88 596 ILE A CA 1
ATOM 4865 C C . ILE A 1 596 ? 24.607 14.252 -23.308 1.00 90.88 596 ILE A C 1
ATOM 4867 O O . ILE A 1 596 ? 25.293 14.658 -24.241 1.00 90.88 596 ILE A O 1
ATOM 4871 N N . PHE A 1 597 ? 23.299 14.042 -23.366 1.00 85.69 597 PHE A N 1
ATOM 4872 C CA . PHE A 1 597 ? 22.503 14.207 -24.568 1.00 85.69 597 PHE A CA 1
ATOM 4873 C C . PHE A 1 597 ? 21.194 14.949 -24.261 1.00 85.69 597 PHE A C 1
ATOM 4875 O O . PHE A 1 597 ? 20.512 14.625 -23.285 1.00 85.69 597 PHE A O 1
ATOM 4882 N N . ARG A 1 598 ? 20.803 15.937 -25.073 1.00 86.19 598 ARG A N 1
ATOM 4883 C CA . ARG A 1 598 ? 19.565 16.717 -24.905 1.00 86.19 598 ARG A CA 1
ATOM 4884 C C . ARG A 1 598 ? 18.508 16.308 -25.931 1.00 86.19 598 ARG A C 1
ATOM 4886 O O . ARG A 1 598 ? 18.732 16.360 -27.137 1.00 86.19 598 ARG A O 1
ATOM 4893 N N . LEU A 1 599 ? 17.284 16.073 -25.461 1.00 81.94 599 LEU A N 1
ATOM 4894 C CA . LEU A 1 599 ? 16.121 15.914 -26.336 1.00 81.94 599 LEU A CA 1
ATOM 4895 C C . LEU A 1 599 ? 15.646 17.270 -26.877 1.00 81.94 599 LEU A C 1
ATOM 4897 O O . LEU A 1 599 ? 15.452 18.232 -26.134 1.00 81.94 599 LEU A O 1
ATOM 4901 N N . HIS A 1 600 ? 15.468 17.359 -28.196 1.00 72.12 600 HIS A N 1
ATOM 4902 C CA . HIS A 1 600 ? 15.223 18.632 -28.883 1.00 72.12 600 HIS A CA 1
ATOM 4903 C C . HIS A 1 600 ? 13.764 19.099 -28.839 1.00 72.12 600 HIS A C 1
ATOM 4905 O O . HIS A 1 600 ? 13.518 20.303 -28.904 1.00 72.12 600 HIS A O 1
ATOM 4911 N N . LYS A 1 601 ? 12.802 18.170 -28.784 1.00 66.12 601 LYS A N 1
ATOM 4912 C CA . LYS A 1 601 ? 11.391 18.477 -29.063 1.00 66.12 601 LYS A CA 1
ATOM 4913 C C . LYS A 1 601 ? 10.500 18.566 -27.829 1.00 66.12 601 LYS A C 1
ATOM 4915 O O . LYS A 1 601 ? 9.495 19.269 -27.896 1.00 66.12 601 LYS A O 1
ATOM 4920 N N . ALA A 1 602 ? 10.843 17.904 -26.723 1.00 67.50 602 ALA A N 1
ATOM 4921 C CA . ALA A 1 602 ? 9.970 17.868 -25.554 1.00 67.50 602 ALA A CA 1
ATOM 4922 C C . ALA A 1 602 ? 10.660 17.413 -24.260 1.00 67.50 602 ALA A C 1
ATOM 4924 O O . ALA A 1 602 ? 11.838 17.044 -24.210 1.00 67.50 602 ALA A O 1
ATOM 4925 N N . VAL A 1 603 ? 9.860 17.417 -23.197 1.00 72.50 603 VAL A N 1
ATOM 4926 C CA . VAL A 1 603 ? 10.147 16.755 -21.931 1.00 72.50 603 VAL A CA 1
ATOM 4927 C C . VAL A 1 603 ? 9.674 15.304 -22.026 1.00 72.50 603 VAL A C 1
ATOM 4929 O O . VAL A 1 603 ? 8.475 15.045 -21.980 1.00 72.50 603 VAL A O 1
ATOM 4932 N N . SER A 1 604 ? 10.614 14.363 -22.111 1.00 77.81 604 SER A N 1
ATOM 4933 C CA . SER A 1 604 ? 10.306 12.932 -22.022 1.00 77.81 604 SER A CA 1
ATOM 4934 C C . SER A 1 604 ? 9.842 12.578 -20.624 1.00 77.81 604 SER A C 1
ATOM 4936 O O . SER A 1 604 ? 10.447 13.017 -19.639 1.00 77.81 604 SER A O 1
ATOM 4938 N N . ILE A 1 605 ? 8.786 11.778 -20.530 1.00 75.69 605 ILE A N 1
ATOM 4939 C CA . ILE A 1 605 ? 8.234 11.306 -19.253 1.00 75.69 605 ILE A CA 1
ATOM 4940 C C . ILE A 1 605 ? 8.730 9.893 -18.975 1.00 75.69 605 ILE A C 1
ATOM 4942 O O . ILE A 1 605 ? 9.206 9.620 -17.872 1.00 75.69 605 ILE A O 1
ATOM 4946 N N . SER A 1 606 ? 8.721 9.057 -20.007 1.00 83.38 606 SER A N 1
ATOM 4947 C CA . SER A 1 606 ? 9.196 7.681 -19.995 1.00 83.38 606 SER A CA 1
ATOM 4948 C C . SER A 1 606 ? 10.350 7.508 -20.976 1.00 83.38 606 SER A C 1
ATOM 4950 O O . SER A 1 606 ? 10.460 8.235 -21.967 1.00 83.38 606 SER A O 1
ATOM 4952 N N . VAL A 1 607 ? 11.253 6.591 -20.649 1.00 86.25 607 VAL A N 1
ATOM 4953 C CA . VAL A 1 607 ? 12.381 6.197 -21.490 1.00 86.25 607 VAL A CA 1
ATOM 4954 C C . VAL A 1 607 ? 12.551 4.698 -21.323 1.00 86.25 607 VAL A C 1
ATOM 4956 O O . VAL A 1 607 ? 12.417 4.199 -20.209 1.00 86.25 607 VAL A O 1
ATOM 4959 N N . ASP A 1 608 ? 12.830 4.015 -22.421 1.00 86.88 608 ASP A N 1
ATOM 4960 C CA . ASP A 1 608 ? 13.277 2.631 -22.410 1.00 86.88 608 ASP A CA 1
ATOM 4961 C C . ASP A 1 608 ? 14.470 2.469 -23.351 1.00 86.88 608 ASP A C 1
ATOM 4963 O O . ASP A 1 608 ? 14.649 3.268 -24.278 1.00 86.88 608 ASP A O 1
ATOM 4967 N N . ALA A 1 609 ? 15.295 1.455 -23.108 1.00 84.44 609 ALA A N 1
ATOM 4968 C CA . ALA A 1 609 ? 16.423 1.141 -23.968 1.00 84.44 609 ALA A CA 1
ATOM 4969 C C . ALA A 1 609 ? 16.602 -0.367 -24.105 1.00 84.44 609 ALA A C 1
ATOM 4971 O O . ALA A 1 609 ? 16.573 -1.097 -23.117 1.00 84.44 609 ALA A O 1
ATOM 4972 N N . THR A 1 610 ? 16.878 -0.809 -25.328 1.00 81.69 610 THR A N 1
ATOM 4973 C CA . THR A 1 610 ? 17.211 -2.200 -25.631 1.00 81.69 610 THR A CA 1
ATOM 4974 C C . THR A 1 610 ? 18.505 -2.273 -26.442 1.00 81.69 610 THR A C 1
ATOM 4976 O O . THR A 1 610 ? 18.735 -1.423 -27.310 1.00 81.69 610 THR A O 1
ATOM 4979 N N . PRO A 1 611 ? 19.357 -3.284 -26.208 1.00 78.44 611 PRO A N 1
ATOM 4980 C CA . PRO A 1 611 ? 20.412 -3.647 -27.145 1.00 78.44 611 PRO A CA 1
ATOM 4981 C C . PRO A 1 611 ? 19.856 -3.879 -28.556 1.00 78.44 611 PRO A C 1
ATOM 4983 O O . PRO A 1 611 ? 18.780 -4.460 -28.722 1.00 78.44 611 PRO A O 1
ATOM 4986 N N . HIS A 1 612 ? 20.597 -3.447 -29.573 1.00 78.25 612 HIS A N 1
ATOM 4987 C CA . HIS A 1 612 ? 20.302 -3.715 -30.976 1.00 78.25 612 HIS A CA 1
ATOM 4988 C C . HIS A 1 612 ? 21.601 -3.874 -31.774 1.00 78.25 612 HIS A C 1
ATOM 4990 O O . HIS A 1 612 ? 22.260 -2.892 -32.113 1.00 78.25 612 HIS A O 1
ATOM 4996 N N . HIS A 1 613 ? 21.968 -5.121 -32.084 1.00 79.31 613 HIS A N 1
ATOM 4997 C CA . HIS A 1 613 ? 23.283 -5.457 -32.647 1.00 79.31 613 HIS A CA 1
ATOM 4998 C C . HIS A 1 613 ? 24.422 -4.890 -31.773 1.00 79.31 613 HIS A C 1
ATOM 5000 O O . HIS A 1 613 ? 24.439 -5.136 -30.567 1.00 79.31 613 HIS A O 1
ATOM 5006 N N . ASP A 1 614 ? 25.349 -4.126 -32.358 1.00 82.06 614 ASP A N 1
ATOM 5007 C CA . ASP A 1 614 ? 26.432 -3.449 -31.635 1.00 82.06 614 ASP A CA 1
ATOM 5008 C C . ASP A 1 614 ? 25.982 -2.114 -30.997 1.00 82.06 614 ASP A C 1
ATOM 5010 O O . ASP A 1 614 ? 26.690 -1.550 -30.158 1.00 82.06 614 ASP A O 1
ATOM 5014 N N . ASN A 1 615 ? 24.775 -1.639 -31.320 1.00 86.62 615 ASN A N 1
ATOM 5015 C CA . ASN A 1 615 ? 24.213 -0.360 -30.885 1.00 86.62 615 ASN A CA 1
ATOM 5016 C C . ASN A 1 615 ? 23.178 -0.530 -29.760 1.00 86.62 615 ASN A C 1
ATOM 5018 O O . ASN A 1 615 ? 22.770 -1.636 -29.404 1.00 86.62 615 ASN A O 1
ATOM 5022 N N . ILE A 1 616 ? 22.738 0.591 -29.190 1.00 87.38 616 ILE A N 1
ATOM 5023 C CA . ILE A 1 616 ? 21.622 0.653 -28.238 1.00 87.38 616 ILE A CA 1
ATOM 5024 C C . ILE A 1 616 ? 20.501 1.456 -28.883 1.00 87.38 616 ILE A C 1
ATOM 5026 O O . ILE A 1 616 ? 20.717 2.590 -29.308 1.00 87.38 616 ILE A O 1
ATOM 5030 N N . MET A 1 617 ? 19.298 0.895 -28.907 1.00 87.31 617 MET A N 1
ATOM 5031 C CA . MET A 1 617 ? 18.098 1.630 -29.282 1.00 87.31 617 MET A CA 1
ATOM 5032 C C . MET A 1 617 ? 17.441 2.185 -28.032 1.00 87.31 617 MET A C 1
ATOM 5034 O O . MET A 1 617 ? 17.059 1.438 -27.136 1.00 87.31 617 MET A O 1
ATOM 5038 N N . LEU A 1 618 ? 17.300 3.502 -27.986 1.00 88.69 618 LEU A N 1
ATOM 5039 C CA . LEU A 1 618 ? 16.598 4.223 -26.939 1.00 88.69 618 LEU A CA 1
ATOM 5040 C C . LEU A 1 618 ? 15.279 4.761 -27.501 1.00 88.69 618 LEU A C 1
ATOM 5042 O O . LEU A 1 618 ? 15.255 5.319 -28.598 1.00 88.69 618 LEU A O 1
ATOM 5046 N N . CYS A 1 619 ? 14.196 4.648 -26.739 1.00 88.12 619 CYS A N 1
ATOM 5047 C CA . CYS A 1 619 ? 12.910 5.240 -27.084 1.00 88.12 619 CYS A CA 1
ATOM 5048 C C . CYS A 1 619 ? 12.434 6.155 -25.956 1.00 88.12 619 CYS A C 1
ATOM 5050 O O . CYS A 1 619 ? 12.303 5.740 -24.805 1.00 88.12 619 CYS A O 1
ATOM 5052 N N . CYS A 1 620 ? 12.179 7.416 -26.295 1.00 87.75 620 CYS A N 1
ATOM 5053 C CA . CYS A 1 620 ? 11.762 8.462 -25.367 1.00 87.75 620 CYS A CA 1
ATOM 5054 C C . CYS A 1 620 ? 10.320 8.881 -25.666 1.00 87.75 620 CYS A C 1
ATOM 5056 O O . CYS A 1 620 ? 10.067 9.497 -26.701 1.00 87.75 620 CYS A O 1
ATOM 5058 N N . GLY A 1 621 ? 9.389 8.567 -24.764 1.00 85.44 621 GLY A N 1
ATOM 5059 C CA . GLY A 1 621 ? 7.963 8.861 -24.912 1.00 85.44 621 GLY A CA 1
ATOM 5060 C C . GLY A 1 621 ? 7.570 10.187 -24.266 1.00 85.44 621 GLY A C 1
ATOM 5061 O O . GLY A 1 621 ? 7.925 10.470 -23.112 1.00 85.44 621 GLY A O 1
ATOM 5062 N N . TYR A 1 622 ? 6.818 11.007 -25.000 1.00 81.94 622 TYR A N 1
ATOM 5063 C CA . TYR A 1 622 ? 6.359 12.308 -24.523 1.00 81.94 622 TYR A CA 1
ATOM 5064 C C . TYR A 1 622 ? 5.042 12.762 -25.151 1.00 81.94 622 TYR A C 1
ATOM 5066 O O . TYR A 1 622 ? 4.695 12.401 -26.276 1.00 81.94 622 TYR A O 1
ATOM 5074 N N . LEU A 1 623 ? 4.344 13.638 -24.429 1.00 77.94 623 LEU A N 1
ATOM 5075 C CA . LEU A 1 623 ? 3.262 14.442 -24.979 1.00 77.94 623 LEU A CA 1
ATOM 5076 C C . LEU A 1 623 ? 3.849 15.716 -25.595 1.00 77.94 623 LEU A C 1
ATOM 5078 O O . LEU A 1 623 ? 4.492 16.520 -24.913 1.00 77.94 623 LEU A O 1
ATOM 5082 N N . ASN A 1 624 ? 3.659 15.907 -26.899 1.00 73.56 624 ASN A N 1
ATOM 5083 C CA . ASN A 1 624 ? 4.093 17.131 -27.555 1.00 73.56 624 ASN A CA 1
ATOM 5084 C C . ASN A 1 624 ? 3.061 18.238 -27.320 1.00 73.56 624 ASN A C 1
ATOM 5086 O O . ASN A 1 624 ? 2.011 18.278 -27.949 1.00 73.56 624 ASN A O 1
ATOM 5090 N N . MET A 1 625 ? 3.387 19.184 -26.441 1.00 69.75 625 MET A N 1
ATOM 5091 C CA . MET A 1 625 ? 2.478 20.276 -26.071 1.00 69.75 625 MET A CA 1
ATOM 5092 C C . MET A 1 625 ? 2.122 21.221 -27.233 1.00 69.75 625 MET A C 1
ATOM 5094 O O . MET A 1 625 ? 1.156 21.969 -27.122 1.00 69.75 625 MET A O 1
ATOM 5098 N N . ASN A 1 626 ? 2.889 21.222 -28.331 1.00 69.88 626 ASN A N 1
ATOM 5099 C CA . ASN A 1 626 ? 2.635 22.120 -29.464 1.00 69.88 626 ASN A CA 1
ATOM 5100 C C . ASN A 1 626 ? 1.488 21.640 -30.362 1.00 69.88 626 ASN A C 1
ATOM 5102 O O . ASN A 1 626 ? 0.753 22.463 -30.901 1.00 69.88 626 ASN A O 1
ATOM 5106 N N . ASP A 1 627 ? 1.361 20.327 -30.555 1.00 69.69 627 ASP A N 1
ATOM 5107 C CA . ASP A 1 627 ? 0.351 19.705 -31.425 1.00 69.69 627 ASP A CA 1
ATOM 5108 C C . ASP A 1 627 ? -0.580 18.742 -30.668 1.00 69.69 627 ASP A C 1
ATOM 5110 O O . ASP A 1 627 ? -1.485 18.164 -31.264 1.00 69.69 627 ASP A O 1
ATOM 5114 N N . ASN A 1 628 ? -0.383 18.628 -29.353 1.00 71.19 628 ASN A N 1
ATOM 5115 C CA . ASN A 1 628 ? -1.109 17.780 -28.420 1.00 71.19 628 ASN A CA 1
ATOM 5116 C C . ASN A 1 628 ? -1.082 16.287 -28.780 1.00 71.19 628 ASN A C 1
ATOM 5118 O O . ASN A 1 628 ? -1.989 15.571 -28.384 1.00 71.19 628 ASN A O 1
ATOM 5122 N N . ASN A 1 629 ? -0.069 15.811 -29.514 1.00 72.88 629 ASN A N 1
ATOM 5123 C CA . ASN A 1 629 ? 0.037 14.409 -29.922 1.00 72.88 629 ASN A CA 1
ATOM 5124 C C . ASN A 1 629 ? 1.023 13.623 -29.057 1.00 72.88 629 ASN A C 1
ATOM 5126 O O . ASN A 1 629 ? 2.091 14.124 -28.679 1.00 72.88 629 ASN A O 1
ATOM 5130 N N . VAL A 1 630 ? 0.717 12.344 -28.840 1.00 75.62 630 VAL A N 1
ATOM 5131 C CA . VAL A 1 630 ? 1.699 11.393 -28.320 1.00 75.62 630 VAL A CA 1
ATOM 5132 C C . VAL A 1 630 ? 2.781 11.153 -29.360 1.00 75.62 630 VAL A C 1
ATOM 5134 O O . VAL A 1 630 ? 2.528 10.856 -30.529 1.00 75.62 630 VAL A O 1
ATOM 5137 N N . SER A 1 631 ? 4.013 11.370 -28.918 1.00 79.62 631 SER A N 1
ATOM 5138 C CA . SER A 1 631 ? 5.205 11.360 -29.747 1.00 79.62 631 SER A CA 1
ATOM 5139 C C . SER A 1 631 ? 6.287 10.515 -29.090 1.00 79.62 631 SER A C 1
ATOM 5141 O O . SER A 1 631 ? 6.341 10.384 -27.865 1.00 79.62 631 SER A O 1
ATOM 5143 N N . CYS A 1 632 ? 7.155 9.942 -29.914 1.00 84.31 632 CYS A N 1
ATOM 5144 C CA . CYS A 1 632 ? 8.304 9.170 -29.466 1.00 84.31 632 CYS A CA 1
ATOM 5145 C C . CYS A 1 632 ? 9.541 9.546 -30.272 1.00 84.31 632 CYS A C 1
ATOM 5147 O O . CYS A 1 632 ? 9.482 9.627 -31.499 1.00 84.31 632 CYS A O 1
ATOM 5149 N N . ASP A 1 633 ? 10.658 9.748 -29.578 1.00 85.94 633 ASP A N 1
ATOM 5150 C CA . ASP A 1 633 ? 11.975 9.875 -30.198 1.00 85.94 633 ASP A CA 1
ATOM 5151 C C . ASP A 1 633 ? 12.707 8.532 -30.105 1.00 85.94 633 ASP A C 1
ATOM 5153 O O . ASP A 1 633 ? 12.995 8.049 -29.009 1.00 85.94 633 ASP A O 1
ATOM 5157 N N . PHE A 1 634 ? 13.022 7.959 -31.264 1.00 86.19 634 PHE A N 1
ATOM 5158 C CA . PHE A 1 634 ? 13.889 6.800 -31.440 1.00 86.19 634 PHE A CA 1
ATOM 5159 C C . PHE A 1 634 ? 15.313 7.272 -31.639 1.00 86.19 634 PHE A C 1
ATOM 5161 O O . PHE A 1 634 ? 15.592 8.020 -32.577 1.00 86.19 634 PHE A O 1
ATOM 5168 N N . ILE A 1 635 ? 16.212 6.849 -30.764 1.00 88.00 635 ILE A N 1
ATOM 5169 C CA . ILE A 1 635 ? 17.600 7.283 -30.772 1.00 88.00 635 ILE A CA 1
ATOM 5170 C C . ILE A 1 635 ? 18.477 6.041 -30.828 1.00 88.00 635 ILE A C 1
ATOM 5172 O O . ILE A 1 635 ? 18.492 5.239 -29.897 1.00 88.00 635 ILE A O 1
ATOM 5176 N N . GLU A 1 636 ? 19.209 5.898 -31.923 1.00 89.38 636 GLU A N 1
ATOM 5177 C CA . GLU A 1 636 ? 20.234 4.874 -32.063 1.00 89.38 636 GLU A CA 1
ATOM 5178 C C . GLU A 1 636 ? 21.543 5.412 -31.489 1.00 89.38 636 GLU A C 1
ATOM 5180 O O . GLU A 1 636 ? 21.996 6.504 -31.856 1.00 89.38 636 GLU A O 1
ATOM 5185 N N . LEU A 1 637 ? 22.128 4.658 -30.563 1.00 89.38 637 LEU A N 1
ATOM 5186 C CA . LEU A 1 637 ? 23.356 5.010 -29.871 1.00 89.38 637 LEU A CA 1
ATOM 5187 C C . LEU A 1 637 ? 24.475 4.032 -30.246 1.00 89.38 637 LEU A C 1
ATOM 5189 O O . LEU A 1 637 ? 24.368 2.838 -29.970 1.00 89.38 637 LEU A O 1
ATOM 5193 N N . GLU A 1 638 ? 25.583 4.555 -30.762 1.00 89.94 638 GLU A N 1
ATOM 5194 C CA . GLU A 1 638 ? 26.855 3.835 -30.879 1.00 89.94 638 GLU A CA 1
ATOM 5195 C C . GLU A 1 638 ? 27.755 4.284 -29.719 1.00 89.94 638 GLU A C 1
ATOM 5197 O O . GLU A 1 638 ? 27.997 5.478 -29.536 1.00 89.94 638 GLU A O 1
ATOM 5202 N N . ASP A 1 639 ? 28.192 3.350 -28.870 1.00 86.69 639 ASP A N 1
ATOM 5203 C CA . ASP A 1 639 ? 28.959 3.646 -27.645 1.00 86.69 639 ASP A CA 1
ATOM 5204 C C . ASP A 1 639 ? 28.341 4.772 -26.780 1.00 86.69 639 ASP A C 1
ATOM 5206 O O . ASP A 1 639 ? 29.013 5.708 -26.340 1.00 86.69 639 ASP A O 1
ATOM 5210 N N . PHE A 1 640 ? 27.021 4.698 -26.561 1.00 88.31 640 PHE A N 1
ATOM 5211 C CA . PHE A 1 640 ? 26.224 5.685 -25.811 1.00 88.31 640 PHE A CA 1
ATOM 5212 C C . PHE A 1 640 ? 26.208 7.099 -26.422 1.00 88.31 640 PHE A C 1
ATOM 5214 O O . PHE A 1 640 ? 25.841 8.070 -25.749 1.00 88.31 640 PHE A O 1
ATOM 5221 N N . ARG A 1 641 ? 26.575 7.241 -27.702 1.00 88.31 641 ARG A N 1
ATOM 5222 C CA . ARG A 1 641 ? 26.494 8.494 -28.463 1.00 88.31 641 ARG A CA 1
ATOM 5223 C C . ARG A 1 641 ? 25.441 8.391 -29.563 1.00 88.31 641 ARG A C 1
ATOM 5225 O O . ARG A 1 641 ? 25.455 7.415 -30.302 1.00 88.31 641 ARG A O 1
ATOM 5232 N N . PRO A 1 642 ? 24.551 9.387 -29.703 1.00 87.88 642 PRO A N 1
ATOM 5233 C CA . PRO A 1 642 ? 23.520 9.364 -30.733 1.00 87.88 642 PRO A CA 1
ATOM 5234 C C . PRO A 1 642 ? 24.141 9.438 -32.125 1.00 87.88 642 PRO A C 1
ATOM 5236 O O . PRO A 1 642 ? 24.853 10.391 -32.440 1.00 87.88 642 PRO A O 1
ATOM 5239 N N . ILE A 1 643 ? 23.834 8.442 -32.953 1.00 90.81 643 ILE A N 1
ATOM 5240 C CA . ILE A 1 643 ? 24.198 8.405 -34.376 1.00 90.81 643 ILE A CA 1
ATOM 5241 C C . ILE A 1 643 ? 22.991 8.680 -35.274 1.00 90.81 643 ILE A C 1
ATOM 5243 O O . ILE A 1 643 ? 23.146 9.245 -36.356 1.00 90.81 643 ILE A O 1
ATOM 5247 N N . ASN A 1 644 ? 21.784 8.352 -34.807 1.00 85.81 644 ASN A N 1
ATOM 5248 C CA . ASN A 1 644 ? 20.542 8.613 -35.520 1.00 85.81 644 ASN A CA 1
ATOM 5249 C C . ASN A 1 644 ? 19.417 8.960 -34.538 1.00 85.81 644 ASN A C 1
ATOM 5251 O O . ASN A 1 644 ? 19.330 8.380 -33.458 1.00 85.81 644 ASN A O 1
ATOM 5255 N N . ILE A 1 645 ? 18.558 9.911 -34.913 1.00 86.50 645 ILE A N 1
ATOM 5256 C CA . ILE A 1 645 ? 17.393 10.326 -34.124 1.00 86.50 645 ILE A CA 1
ATOM 5257 C C . ILE A 1 645 ? 16.198 10.454 -35.063 1.00 86.50 645 ILE A C 1
ATOM 5259 O O . ILE A 1 645 ? 16.184 11.308 -35.950 1.00 86.50 645 ILE A O 1
ATOM 5263 N N . THR A 1 646 ? 15.172 9.642 -34.834 1.00 84.31 646 THR A N 1
ATOM 5264 C CA . THR A 1 646 ? 13.919 9.668 -35.589 1.00 84.31 646 THR A CA 1
ATOM 5265 C C . THR A 1 646 ? 12.764 9.973 -34.648 1.00 84.31 646 THR A C 1
ATOM 5267 O O . THR A 1 646 ? 12.536 9.245 -33.691 1.00 84.31 646 THR A O 1
ATOM 5270 N N . SER A 1 647 ? 12.012 11.039 -34.921 1.00 82.75 647 SER A N 1
ATOM 5271 C CA . SER A 1 647 ? 10.793 11.344 -34.164 1.00 82.75 647 SER A CA 1
ATOM 5272 C C . SER A 1 647 ? 9.573 10.830 -34.904 1.00 82.75 647 SER A C 1
ATOM 5274 O O . SER A 1 647 ? 9.388 11.147 -36.081 1.00 82.75 647 SER A O 1
ATOM 5276 N N . VAL A 1 648 ? 8.700 10.138 -34.188 1.00 78.25 648 VAL A N 1
ATOM 5277 C CA . VAL A 1 648 ? 7.432 9.635 -34.707 1.00 78.25 648 VAL A CA 1
ATOM 5278 C C . VAL A 1 648 ? 6.297 10.242 -33.891 1.00 78.25 648 VAL A C 1
ATOM 5280 O O . VAL A 1 648 ? 6.422 10.445 -32.684 1.00 78.25 648 VAL A O 1
ATOM 5283 N N . GLN A 1 649 ? 5.198 10.578 -34.561 1.00 75.25 649 GLN A N 1
ATOM 5284 C CA . GLN A 1 649 ? 4.011 11.154 -33.941 1.00 75.25 649 GLN A CA 1
ATOM 5285 C C . GLN A 1 649 ? 2.799 10.301 -34.288 1.00 75.25 649 GLN A C 1
ATOM 5287 O O . GLN A 1 649 ? 2.532 10.078 -35.473 1.00 75.25 649 GLN A O 1
ATOM 5292 N N . ASN A 1 650 ? 2.043 9.880 -33.274 1.00 70.12 650 ASN A N 1
ATOM 5293 C CA . ASN A 1 650 ? 0.727 9.312 -33.514 1.00 70.12 650 ASN A CA 1
ATOM 5294 C C . ASN A 1 650 ? -0.235 10.453 -33.871 1.00 70.12 650 ASN A C 1
ATOM 5296 O O . ASN A 1 650 ? -0.510 11.328 -33.051 1.00 70.12 650 ASN A O 1
ATOM 5300 N N . ARG A 1 651 ? -0.751 10.459 -35.103 1.00 60.41 651 ARG A N 1
ATOM 5301 C CA . ARG A 1 651 ? -1.798 11.395 -35.535 1.00 60.41 651 ARG A CA 1
ATOM 5302 C C . ARG A 1 651 ? -3.167 10.796 -35.219 1.00 60.41 651 ARG A C 1
ATOM 5304 O O . ARG A 1 651 ? -3.914 10.451 -36.134 1.00 60.41 651 ARG A O 1
ATOM 5311 N N . SER A 1 652 ? -3.490 10.650 -33.936 1.00 56.47 652 SER A N 1
ATOM 5312 C CA . SER A 1 652 ? -4.829 10.208 -33.543 1.00 56.47 652 SER A CA 1
ATOM 5313 C C . SER A 1 652 ? -5.861 11.270 -33.948 1.00 56.47 652 SER A C 1
ATOM 5315 O O . SER A 1 652 ? -5.676 12.466 -33.722 1.00 56.47 652 SER A O 1
ATOM 5317 N N . SER A 1 653 ? -6.958 10.849 -34.582 1.00 46.72 653 SER A N 1
ATOM 5318 C CA . SER A 1 653 ? -8.022 11.744 -35.073 1.00 46.72 653 SER A CA 1
ATOM 5319 C C . SER A 1 653 ? -9.009 12.185 -33.980 1.00 46.72 653 SER A C 1
ATOM 5321 O O . SER A 1 653 ? -9.825 13.077 -34.217 1.00 46.72 653 SER A O 1
ATOM 5323 N N . ASN A 1 654 ? -8.916 11.615 -32.770 1.00 50.47 654 ASN A N 1
ATOM 5324 C CA . ASN A 1 654 ? -9.796 11.900 -31.633 1.00 50.47 654 ASN A CA 1
ATOM 5325 C C . ASN A 1 654 ? -9.076 12.721 -30.546 1.00 50.47 654 ASN A C 1
ATOM 5327 O O . ASN A 1 654 ? -8.582 12.203 -29.548 1.00 50.47 654 ASN A O 1
ATOM 5331 N N . ILE A 1 655 ? -9.083 14.043 -30.731 1.00 49.50 655 ILE A N 1
ATOM 5332 C CA . ILE A 1 655 ? -8.374 15.064 -29.928 1.00 49.50 655 ILE A CA 1
ATOM 5333 C C . ILE A 1 655 ? -8.858 15.160 -28.459 1.00 49.50 655 ILE A C 1
ATOM 5335 O O . ILE A 1 655 ? -8.242 15.829 -27.633 1.00 49.50 655 ILE A O 1
ATOM 5339 N N . THR A 1 656 ? -9.966 14.518 -28.079 1.00 47.97 656 THR A N 1
ATOM 5340 C CA . THR A 1 656 ? -10.691 14.890 -26.850 1.00 47.97 656 THR A CA 1
ATOM 5341 C C . THR A 1 656 ? -10.129 14.345 -25.532 1.00 47.97 656 THR A C 1
ATOM 5343 O O . THR A 1 656 ? -10.568 14.816 -24.485 1.00 47.97 656 THR A O 1
ATOM 5346 N N . LYS A 1 657 ? -9.184 13.392 -25.533 1.00 54.75 657 LYS A N 1
ATOM 5347 C CA . LYS A 1 657 ? -8.541 12.858 -24.310 1.00 54.75 657 LYS A CA 1
ATOM 5348 C C . LYS A 1 657 ? -7.151 12.285 -24.614 1.00 54.75 657 LYS A C 1
ATOM 5350 O O . LYS A 1 657 ? -7.001 11.068 -24.698 1.00 54.75 657 LYS A O 1
ATOM 5355 N N . ILE A 1 658 ? -6.163 13.152 -24.819 1.00 57.62 658 ILE A N 1
ATOM 5356 C CA . ILE A 1 658 ? -4.756 12.741 -24.926 1.00 57.62 658 ILE A CA 1
ATOM 5357 C C . ILE A 1 658 ? -4.102 12.976 -23.564 1.00 57.62 658 ILE A C 1
ATOM 5359 O O . ILE A 1 658 ? -4.310 14.020 -22.943 1.00 57.62 658 ILE A O 1
ATOM 5363 N N . SER A 1 659 ? -3.372 11.979 -23.079 1.00 64.94 659 SER A N 1
ATOM 5364 C CA . SER A 1 659 ? -2.696 11.984 -21.783 1.00 64.94 659 SER A CA 1
ATOM 5365 C C . SER A 1 659 ? -1.237 11.571 -21.931 1.00 64.94 659 SER A C 1
ATOM 5367 O O . SER A 1 659 ? -0.846 11.020 -22.955 1.00 64.94 659 SER A O 1
ATOM 5369 N N . ASP A 1 660 ? -0.430 11.865 -20.913 1.00 72.19 660 ASP A N 1
ATOM 5370 C CA . ASP A 1 660 ? 1.007 11.601 -20.922 1.00 72.19 660 ASP A CA 1
ATOM 5371 C C . ASP A 1 660 ? 1.352 10.122 -21.194 1.00 72.19 660 ASP A C 1
ATOM 5373 O O . ASP A 1 660 ? 0.605 9.207 -20.833 1.00 72.19 660 ASP A O 1
ATOM 5377 N N . VAL A 1 661 ? 2.522 9.895 -21.805 1.00 78.69 661 VAL A N 1
ATOM 5378 C CA . VAL A 1 661 ? 3.090 8.555 -22.033 1.00 78.69 661 VAL A CA 1
ATOM 5379 C C . VAL A 1 661 ? 3.798 8.090 -20.761 1.00 78.69 661 VAL A C 1
ATOM 5381 O O . VAL A 1 661 ? 4.961 8.434 -20.513 1.00 78.69 661 VAL A O 1
ATOM 5384 N N . HIS A 1 662 ? 3.098 7.313 -19.939 1.00 81.31 662 HIS A N 1
ATOM 5385 C CA . HIS A 1 662 ? 3.594 6.845 -18.642 1.00 81.31 662 HIS A CA 1
ATOM 5386 C C . HIS A 1 662 ? 4.702 5.808 -18.764 1.00 81.31 662 HIS A C 1
ATOM 5388 O O . HIS A 1 662 ? 5.606 5.773 -17.928 1.00 81.31 662 HIS A O 1
ATOM 5394 N N . GLN A 1 663 ? 4.645 4.989 -19.810 1.00 86.88 663 GLN A N 1
ATOM 5395 C CA . GLN A 1 663 ? 5.632 3.957 -20.070 1.00 86.88 663 GLN A CA 1
ATOM 5396 C C . GLN A 1 663 ? 5.838 3.794 -21.572 1.00 86.88 663 GLN A C 1
ATOM 5398 O O . GLN A 1 663 ? 4.887 3.820 -22.350 1.00 86.88 663 GLN A O 1
ATOM 5403 N N . VAL A 1 664 ? 7.094 3.590 -21.943 1.00 87.69 664 VAL A N 1
ATOM 5404 C CA . VAL A 1 664 ? 7.520 3.099 -23.249 1.00 87.69 664 VAL A CA 1
ATOM 5405 C C . VAL A 1 664 ? 8.121 1.725 -23.015 1.00 87.69 664 VAL A C 1
ATOM 5407 O O . VAL A 1 664 ? 8.800 1.533 -22.006 1.00 87.69 664 VAL A O 1
ATOM 5410 N N . GLN A 1 665 ? 7.882 0.791 -23.928 1.00 88.00 665 GLN A N 1
ATOM 5411 C CA . GLN A 1 665 ? 8.606 -0.467 -23.950 1.00 88.00 665 GLN A CA 1
ATOM 5412 C C . GLN A 1 665 ? 8.989 -0.864 -25.374 1.00 88.00 665 GLN A C 1
ATOM 5414 O O . GLN A 1 665 ? 8.128 -0.975 -26.250 1.00 88.00 665 GLN A O 1
ATOM 5419 N N . LEU A 1 666 ? 10.285 -1.071 -25.599 1.00 84.75 666 LEU A N 1
ATOM 5420 C CA . LEU A 1 666 ? 10.836 -1.555 -26.863 1.00 84.75 666 LEU A CA 1
ATOM 5421 C C . LEU A 1 666 ? 10.749 -3.083 -26.907 1.00 84.75 666 LEU A C 1
ATOM 5423 O O . LEU A 1 666 ? 11.304 -3.762 -26.048 1.00 84.75 666 LEU A O 1
ATOM 5427 N N . ALA A 1 667 ? 10.076 -3.629 -27.919 1.00 79.38 667 ALA A N 1
ATOM 5428 C CA . ALA A 1 667 ? 10.050 -5.077 -28.142 1.00 79.38 667 ALA A CA 1
ATOM 5429 C C . ALA A 1 667 ? 11.249 -5.560 -28.941 1.00 79.38 667 ALA A C 1
ATOM 5431 O O . ALA A 1 667 ? 11.830 -6.603 -28.658 1.00 79.38 667 ALA A O 1
ATOM 5432 N N . ASN A 1 668 ? 11.604 -4.782 -29.951 1.00 72.62 668 ASN A N 1
ATOM 5433 C CA . ASN A 1 668 ? 12.769 -4.954 -30.797 1.00 72.62 668 ASN A CA 1
ATOM 5434 C C . ASN A 1 668 ? 13.070 -3.591 -31.444 1.00 72.62 668 ASN A C 1
ATOM 5436 O O . ASN A 1 668 ? 12.463 -2.579 -31.089 1.00 72.62 668 ASN A O 1
ATOM 5440 N N . SER A 1 669 ? 13.989 -3.538 -32.408 1.00 68.56 669 SER A N 1
ATOM 5441 C CA . SER A 1 669 ? 14.318 -2.287 -33.113 1.00 68.56 669 SER A CA 1
ATOM 5442 C C . SER A 1 669 ? 13.161 -1.676 -33.900 1.00 68.56 669 SER A C 1
ATOM 5444 O O . SER A 1 669 ? 13.213 -0.499 -34.253 1.00 68.56 669 SER A O 1
ATOM 5446 N N . ASN A 1 670 ? 12.134 -2.471 -34.193 1.00 74.62 670 ASN A N 1
ATOM 5447 C CA . ASN A 1 670 ? 11.075 -2.131 -35.125 1.00 74.62 670 ASN A CA 1
ATOM 5448 C C . ASN A 1 670 ? 9.696 -2.037 -34.467 1.00 74.62 670 ASN A C 1
ATOM 5450 O O . ASN A 1 670 ? 8.748 -1.686 -35.161 1.00 74.62 670 ASN A O 1
ATOM 5454 N N . GLU A 1 671 ? 9.550 -2.340 -33.177 1.00 83.88 671 GLU A N 1
ATOM 5455 C CA . GLU A 1 671 ? 8.253 -2.320 -32.501 1.00 83.88 671 GLU A CA 1
ATOM 5456 C C . GLU A 1 671 ? 8.330 -1.739 -31.090 1.00 83.88 671 GLU A C 1
ATOM 5458 O O . GLU A 1 671 ? 9.183 -2.117 -30.281 1.00 83.88 671 GLU A O 1
ATOM 5463 N N . VAL A 1 672 ? 7.386 -0.844 -30.790 1.00 86.69 672 VAL A N 1
ATOM 5464 C CA . VAL A 1 672 ? 7.261 -0.160 -29.499 1.00 86.69 672 VAL A CA 1
ATOM 5465 C C . VAL A 1 672 ? 5.838 -0.205 -28.984 1.00 86.69 672 VAL A C 1
ATOM 5467 O O . VAL A 1 672 ? 4.882 -0.050 -29.742 1.00 86.69 672 VAL A O 1
ATOM 5470 N N . TYR A 1 673 ? 5.720 -0.345 -27.670 1.00 88.62 673 TYR A N 1
ATOM 5471 C CA . TYR A 1 673 ? 4.477 -0.261 -26.924 1.00 88.62 673 TYR A CA 1
ATOM 5472 C C . TYR A 1 673 ? 4.489 0.993 -26.047 1.00 88.62 673 TYR A C 1
ATOM 5474 O O . TYR A 1 673 ? 5.449 1.245 -25.317 1.00 88.62 673 TYR A O 1
ATOM 5482 N N . LEU A 1 674 ? 3.425 1.787 -26.123 1.00 87.38 674 LEU A N 1
ATOM 5483 C CA . LEU A 1 674 ? 3.239 3.018 -25.360 1.00 87.38 674 LEU A CA 1
ATOM 5484 C C . LEU A 1 674 ? 2.025 2.861 -24.446 1.00 87.38 674 LEU A C 1
ATOM 5486 O O . LEU A 1 674 ? 0.928 2.565 -24.921 1.00 87.38 674 LEU A O 1
ATOM 5490 N N . ASN A 1 675 ? 2.222 3.082 -23.148 1.00 86.75 675 ASN A N 1
ATOM 5491 C CA . ASN A 1 675 ? 1.140 3.194 -22.174 1.00 86.75 675 ASN A CA 1
ATOM 5492 C C . ASN A 1 675 ? 0.720 4.666 -22.055 1.00 86.75 675 ASN A C 1
ATOM 5494 O O . ASN A 1 675 ? 1.452 5.471 -21.464 1.00 86.75 675 ASN A O 1
ATOM 5498 N N . GLU A 1 676 ? -0.441 5.015 -22.605 1.00 77.62 676 GLU A N 1
ATOM 5499 C CA . GLU A 1 676 ? -1.084 6.306 -22.361 1.00 77.62 676 GLU A CA 1
ATOM 5500 C C . GLU A 1 676 ? -1.994 6.206 -21.130 1.00 77.62 676 GLU A C 1
ATOM 5502 O O . GLU A 1 676 ? -2.716 5.225 -20.939 1.00 77.62 676 GLU A O 1
ATOM 5507 N N . MET A 1 677 ? -2.010 7.252 -20.300 1.00 64.31 677 MET A N 1
ATOM 5508 C CA . MET A 1 677 ? -2.916 7.315 -19.147 1.00 64.31 677 MET A CA 1
ATOM 5509 C C . MET A 1 677 ? -4.390 7.038 -19.555 1.00 64.31 677 MET A C 1
ATOM 5511 O O . MET A 1 677 ? -4.835 7.421 -20.634 1.00 64.31 677 MET A O 1
ATOM 5515 N N . ASN A 1 678 ? -5.196 6.438 -18.671 1.00 64.00 678 ASN A N 1
ATOM 5516 C CA . ASN A 1 678 ? -6.623 6.126 -18.905 1.00 64.00 678 ASN A CA 1
ATOM 5517 C C . ASN A 1 678 ? -6.919 4.956 -19.875 1.00 64.00 678 ASN A C 1
ATOM 5519 O O . ASN A 1 678 ? -7.886 5.028 -20.637 1.00 64.00 678 ASN A O 1
ATOM 5523 N N . ASN A 1 679 ? -6.153 3.861 -19.774 1.00 73.31 679 ASN A N 1
ATOM 5524 C CA . ASN A 1 679 ? -6.504 2.527 -20.302 1.00 73.31 679 ASN A CA 1
ATOM 5525 C C . ASN A 1 679 ? -6.174 2.296 -21.785 1.00 73.31 679 ASN A C 1
ATOM 5527 O O . ASN A 1 679 ? -6.787 1.441 -22.432 1.00 73.31 679 ASN A O 1
ATOM 5531 N N . LYS A 1 680 ? -5.226 3.056 -22.338 1.00 82.69 680 LYS A N 1
ATOM 5532 C CA . LYS A 1 680 ? -4.844 2.957 -23.747 1.00 82.69 680 LYS A CA 1
ATOM 5533 C C . LYS A 1 680 ? -3.440 2.398 -23.910 1.00 82.69 680 LYS A C 1
ATOM 5535 O O . LYS A 1 680 ? -2.479 2.898 -23.329 1.00 82.69 680 LYS A O 1
ATOM 5540 N N . LEU A 1 681 ? -3.334 1.393 -24.768 1.00 87.75 681 LEU A N 1
ATOM 5541 C CA . LEU A 1 681 ? -2.075 0.833 -25.231 1.00 87.75 681 LEU A CA 1
ATOM 5542 C C . LEU A 1 681 ? -1.919 1.141 -26.713 1.00 87.75 681 LEU A C 1
ATOM 5544 O O . LEU A 1 681 ? -2.797 0.822 -27.510 1.00 87.75 681 LEU A O 1
ATOM 5548 N N . ILE A 1 682 ? -0.786 1.713 -27.096 1.00 87.19 682 ILE A N 1
ATOM 5549 C CA . ILE A 1 682 ? -0.471 1.972 -28.499 1.00 87.19 682 ILE A CA 1
ATOM 5550 C C . ILE A 1 682 ? 0.711 1.113 -28.892 1.00 87.19 682 ILE A C 1
ATOM 5552 O O . ILE A 1 682 ? 1.785 1.227 -28.308 1.00 87.19 682 ILE A O 1
ATOM 5556 N N . ARG A 1 683 ? 0.523 0.278 -29.908 1.00 88.12 683 ARG A N 1
ATOM 5557 C CA . ARG A 1 683 ? 1.612 -0.422 -30.579 1.00 88.12 683 ARG A CA 1
ATOM 5558 C C . ARG A 1 683 ? 2.006 0.367 -31.820 1.00 88.12 683 ARG A C 1
ATOM 5560 O O . ARG A 1 683 ? 1.156 0.663 -32.657 1.00 88.12 683 ARG A O 1
ATOM 5567 N N . TYR A 1 684 ? 3.284 0.683 -31.943 1.00 85.25 684 TYR A N 1
ATOM 5568 C CA . TYR A 1 684 ? 3.859 1.343 -33.106 1.00 85.25 684 TYR A CA 1
ATOM 5569 C C . TYR A 1 684 ? 4.866 0.418 -33.788 1.00 85.25 684 TYR A C 1
ATOM 5571 O O . TYR A 1 684 ? 5.781 -0.084 -33.132 1.00 85.25 684 TYR A O 1
ATOM 5579 N N . ASN A 1 685 ? 4.700 0.202 -35.094 1.00 84.75 685 ASN A N 1
ATOM 5580 C CA . ASN A 1 685 ? 5.650 -0.534 -35.919 1.00 84.75 685 ASN A CA 1
ATOM 5581 C C . ASN A 1 685 ? 6.480 0.451 -36.758 1.00 84.75 685 ASN A C 1
ATOM 5583 O O . ASN A 1 685 ? 5.971 1.162 -37.624 1.00 84.75 685 ASN A O 1
ATOM 5587 N N . CYS A 1 686 ? 7.784 0.493 -36.494 1.00 77.12 686 CYS A N 1
ATOM 5588 C CA . CYS A 1 686 ? 8.732 1.395 -37.135 1.00 77.12 686 CYS A CA 1
ATOM 5589 C C . CYS A 1 686 ? 8.999 1.045 -38.605 1.00 77.12 686 CYS A C 1
ATOM 5591 O O . CYS A 1 686 ? 9.439 1.916 -39.352 1.00 77.12 686 CYS A O 1
ATOM 5593 N N . SER A 1 687 ? 8.787 -0.210 -39.023 1.00 79.44 687 SER A N 1
ATOM 5594 C CA . SER A 1 687 ? 9.123 -0.663 -40.384 1.00 79.44 687 SER A CA 1
ATOM 5595 C C . SER A 1 687 ? 8.131 -0.156 -41.425 1.00 79.44 687 SER A C 1
ATOM 5597 O O . SER A 1 687 ? 8.530 0.202 -42.531 1.00 79.44 687 SER A O 1
ATOM 5599 N N . ASP A 1 688 ? 6.846 -0.114 -41.075 1.00 82.81 688 ASP A N 1
ATOM 5600 C CA . ASP A 1 688 ? 5.771 0.350 -41.956 1.00 82.81 688 ASP A CA 1
ATOM 5601 C C . ASP A 1 688 ? 5.105 1.652 -41.476 1.00 82.81 688 ASP A C 1
ATOM 5603 O O . ASP A 1 688 ? 4.220 2.177 -42.157 1.00 82.81 688 ASP A O 1
ATOM 5607 N N . ASN A 1 689 ? 5.577 2.212 -40.355 1.00 81.00 689 ASN A N 1
ATOM 5608 C CA . ASN A 1 689 ? 5.084 3.444 -39.740 1.00 81.00 689 ASN A CA 1
ATOM 5609 C C . ASN A 1 689 ? 3.584 3.364 -39.388 1.00 81.00 689 ASN A C 1
ATOM 5611 O O . ASN A 1 689 ? 2.831 4.325 -39.581 1.00 81.00 689 ASN A O 1
ATOM 5615 N N . THR A 1 690 ? 3.140 2.202 -38.895 1.00 83.44 690 THR A N 1
ATOM 5616 C CA . THR A 1 690 ? 1.747 1.958 -38.501 1.00 83.44 690 THR A CA 1
ATOM 5617 C C . THR A 1 690 ? 1.543 2.047 -36.990 1.00 83.44 690 THR A C 1
ATOM 5619 O O . THR A 1 690 ? 2.382 1.628 -36.193 1.00 83.44 690 THR A O 1
ATOM 5622 N N . PHE A 1 691 ? 0.389 2.590 -36.596 1.00 84.31 691 PHE A N 1
ATOM 5623 C CA . PHE A 1 691 ? -0.073 2.648 -35.212 1.00 84.31 691 PHE A CA 1
ATOM 5624 C C . PHE A 1 691 ? -1.310 1.771 -35.047 1.00 84.31 691 PHE A C 1
ATOM 5626 O O . PHE A 1 691 ? -2.248 1.858 -35.842 1.00 84.31 691 PHE A O 1
ATOM 5633 N N . VAL A 1 692 ? -1.323 0.959 -33.995 1.00 86.50 692 VAL A N 1
ATOM 5634 C CA . VAL A 1 692 ? -2.486 0.182 -33.567 1.00 86.50 692 VAL A CA 1
ATOM 5635 C C . VAL A 1 692 ? -2.810 0.572 -32.133 1.00 86.50 692 VAL A C 1
ATOM 5637 O O . VAL A 1 692 ? -1.985 0.401 -31.238 1.00 86.50 692 VAL A O 1
ATOM 5640 N N . GLU A 1 693 ? -4.003 1.121 -31.927 1.00 86.69 693 GLU A N 1
ATOM 5641 C CA . GLU A 1 693 ? -4.499 1.518 -30.611 1.00 86.69 693 GLU A CA 1
ATOM 5642 C C . GLU A 1 693 ? -5.401 0.417 -30.040 1.00 86.69 693 GLU A C 1
ATOM 5644 O O . GLU A 1 693 ? -6.335 -0.034 -30.702 1.00 86.69 693 GLU A O 1
ATOM 5649 N N . TYR A 1 694 ? -5.146 0.032 -28.794 1.00 86.62 694 TYR A N 1
ATOM 5650 C CA . TYR A 1 694 ? -5.987 -0.848 -27.990 1.00 86.62 694 TYR A CA 1
ATOM 5651 C C . TYR A 1 694 ? -6.549 -0.045 -26.819 1.00 86.62 694 TYR A C 1
ATOM 5653 O O . TYR A 1 694 ? -5.825 0.710 -26.165 1.00 86.62 694 TYR A O 1
ATOM 5661 N N . SER A 1 695 ? -7.846 -0.186 -26.560 1.00 83.38 695 SER A N 1
ATOM 5662 C CA . SER A 1 695 ? -8.525 0.464 -25.437 1.00 83.38 695 SER A CA 1
ATOM 5663 C C . SER A 1 695 ? -9.162 -0.599 -24.559 1.00 83.38 695 SER A C 1
ATOM 5665 O O . SER A 1 695 ? -9.985 -1.376 -25.037 1.00 83.38 695 SER A O 1
ATOM 5667 N N . PHE A 1 696 ? -8.800 -0.616 -23.280 1.00 81.38 696 PHE A N 1
ATOM 5668 C CA . PHE A 1 696 ? -9.328 -1.586 -22.328 1.00 81.38 696 PHE A CA 1
ATOM 5669 C C . PHE A 1 696 ? -10.480 -0.956 -21.537 1.00 81.38 696 PHE A C 1
ATOM 5671 O O . PHE A 1 696 ? -10.293 -0.068 -20.697 1.00 81.38 696 PHE A O 1
ATOM 5678 N N . GLU A 1 697 ? -11.708 -1.375 -21.846 1.00 73.19 697 GLU A N 1
ATOM 5679 C CA . GLU A 1 697 ? -12.888 -0.941 -21.098 1.00 73.19 697 GLU A CA 1
ATOM 5680 C C . GLU A 1 697 ? -12.795 -1.457 -19.656 1.00 73.19 697 GLU A C 1
ATOM 5682 O O . GLU A 1 697 ? -12.549 -2.635 -19.427 1.00 73.19 697 GLU A O 1
ATOM 5687 N N . HIS A 1 698 ? -12.987 -0.568 -18.678 1.00 74.00 698 HIS A N 1
ATOM 5688 C CA . HIS A 1 698 ? -12.981 -0.880 -17.239 1.00 74.00 698 HIS A CA 1
ATOM 5689 C C . HIS A 1 698 ? -11.637 -1.317 -16.609 1.00 74.00 698 HIS A C 1
ATOM 5691 O O . HIS A 1 698 ? -11.600 -1.495 -15.396 1.00 74.00 698 HIS A O 1
ATOM 5697 N N . GLU A 1 699 ? -10.531 -1.386 -17.358 1.00 79.38 699 GLU A N 1
ATOM 5698 C CA . GLU A 1 699 ? -9.200 -1.753 -16.833 1.00 79.38 699 GLU A CA 1
ATOM 5699 C C . GLU A 1 699 ? -8.223 -0.566 -16.840 1.00 79.38 699 GLU A C 1
ATOM 5701 O O . GLU A 1 699 ? -7.790 -0.128 -17.904 1.00 79.38 699 GLU A O 1
ATOM 5706 N N . GLU A 1 700 ? -7.801 -0.062 -15.676 1.00 83.94 700 GLU A N 1
ATOM 5707 C CA . GLU A 1 700 ? -6.701 0.917 -15.613 1.00 83.94 700 GLU A CA 1
ATOM 5708 C C . GLU A 1 700 ? -5.360 0.224 -15.882 1.00 83.94 700 GLU A C 1
ATOM 5710 O O . GLU A 1 700 ? -4.917 -0.599 -15.084 1.00 83.94 700 GLU A O 1
ATOM 5715 N N . LEU A 1 701 ? -4.702 0.554 -17.000 1.00 85.62 701 LEU A N 1
ATOM 5716 C CA . LEU A 1 701 ? -3.401 -0.011 -17.373 1.00 85.62 701 LEU A CA 1
ATOM 5717 C C . LEU A 1 701 ? -2.262 0.644 -16.576 1.00 85.62 701 LEU A C 1
ATOM 5719 O O . LEU A 1 701 ? -1.945 1.819 -16.770 1.00 85.62 701 LEU A O 1
ATOM 5723 N N . TYR A 1 702 ? -1.605 -0.132 -15.714 1.00 85.94 702 TYR A N 1
ATOM 5724 C CA . TYR A 1 702 ? -0.499 0.348 -14.882 1.00 85.94 702 TYR A CA 1
ATOM 5725 C C . TYR A 1 702 ? 0.864 0.082 -15.508 1.00 85.94 702 TYR A C 1
ATOM 5727 O O . TYR A 1 702 ? 1.709 0.978 -15.521 1.00 85.94 702 TYR A O 1
ATOM 5735 N N . LYS A 1 703 ? 1.079 -1.124 -16.046 1.00 88.50 703 LYS A N 1
ATOM 5736 C CA . LYS A 1 703 ? 2.376 -1.513 -16.606 1.00 88.50 703 LYS A CA 1
ATOM 5737 C C . LYS A 1 703 ? 2.259 -2.497 -17.760 1.00 88.50 703 LYS A C 1
ATOM 5739 O O . LYS A 1 703 ? 1.418 -3.395 -17.748 1.00 88.50 703 LYS A O 1
ATOM 5744 N N . ILE A 1 704 ? 3.172 -2.339 -18.707 1.00 90.81 704 ILE A N 1
ATOM 5745 C CA . ILE A 1 704 ? 3.458 -3.255 -19.803 1.00 90.81 704 ILE A CA 1
ATOM 5746 C C . ILE A 1 704 ? 4.806 -3.927 -19.511 1.00 90.81 704 ILE A C 1
ATOM 5748 O O . ILE A 1 704 ? 5.763 -3.245 -19.132 1.00 90.81 704 ILE A O 1
ATOM 5752 N N . THR A 1 705 ? 4.882 -5.247 -19.669 1.00 90.75 705 THR A N 1
ATOM 5753 C CA . THR A 1 705 ? 6.145 -5.993 -19.632 1.00 90.75 705 THR A CA 1
ATOM 5754 C C . THR A 1 705 ? 6.182 -6.986 -20.795 1.00 90.75 705 THR A C 1
ATOM 5756 O O . THR A 1 705 ? 5.278 -7.801 -20.947 1.00 90.75 705 THR A O 1
ATOM 5759 N N . LEU A 1 706 ? 7.226 -6.949 -21.617 1.00 88.69 706 LEU A N 1
ATOM 5760 C CA . LEU A 1 706 ? 7.454 -7.904 -22.698 1.00 88.69 706 LEU A CA 1
ATOM 5761 C C . LEU A 1 706 ? 8.244 -9.110 -22.196 1.00 88.69 706 LEU A C 1
ATOM 5763 O O . LEU A 1 706 ? 9.150 -8.962 -21.378 1.00 88.69 706 LEU A O 1
ATOM 5767 N N . SER A 1 707 ? 7.904 -10.301 -22.691 1.00 84.44 707 SER A N 1
ATOM 5768 C CA . SER A 1 707 ? 8.567 -11.551 -22.297 1.00 84.44 707 SER A CA 1
ATOM 5769 C C . SER A 1 707 ? 9.940 -11.769 -22.923 1.00 84.44 707 SER A C 1
ATOM 5771 O O . SER A 1 707 ? 10.563 -12.791 -22.636 1.00 84.44 707 SER A O 1
ATOM 5773 N N . THR A 1 708 ? 10.384 -10.866 -23.803 1.00 66.62 708 THR A N 1
ATOM 5774 C CA . THR A 1 708 ? 11.530 -11.092 -24.681 1.00 66.62 708 THR A CA 1
ATOM 5775 C C . THR A 1 708 ? 12.755 -11.522 -23.881 1.00 66.62 708 THR A C 1
ATOM 5777 O O . THR A 1 708 ? 13.196 -10.866 -22.935 1.00 66.62 708 THR A O 1
ATOM 5780 N N . HIS A 1 709 ? 13.292 -12.684 -24.250 1.00 49.50 709 HIS A N 1
ATOM 5781 C CA . HIS A 1 709 ? 14.566 -13.142 -23.728 1.00 49.50 709 HIS A CA 1
ATOM 5782 C C . HIS A 1 709 ? 15.653 -12.148 -24.152 1.00 49.50 709 HIS A C 1
ATOM 5784 O O . HIS A 1 709 ? 15.602 -11.660 -25.283 1.00 49.50 709 HIS A O 1
ATOM 5790 N N . PRO A 1 710 ? 16.661 -11.866 -23.309 1.00 36.44 710 PRO A N 1
ATOM 5791 C CA . PRO A 1 710 ? 17.909 -11.344 -23.836 1.00 36.44 710 PRO A CA 1
ATOM 5792 C C . PRO A 1 710 ? 18.430 -12.391 -24.828 1.00 36.44 710 PRO A C 1
ATOM 5794 O O . PRO A 1 710 ? 18.822 -13.488 -24.426 1.00 36.44 710 PRO A O 1
ATOM 5797 N N . THR A 1 711 ? 18.302 -12.088 -26.119 1.00 27.77 711 THR A N 1
ATOM 5798 C CA . THR A 1 711 ? 18.896 -12.855 -27.219 1.00 27.77 711 THR A CA 1
ATOM 5799 C C . THR A 1 711 ? 20.406 -12.842 -27.127 1.00 27.77 711 THR A C 1
ATOM 5801 O O . THR A 1 711 ? 20.946 -11.737 -26.878 1.00 27.77 711 THR A O 1
#

Sequence (711 aa):
MSKARVYKPSHLKMLFARSGNQCAMPECKNNLINEHNDTVVGKICHIEAANSKGPRYNANMSDEQRRDITNLILLCSDHHDEIDNKANVKVYTVKRLKDIKEAHEAKHGNYPYVIKKHHLDQLQQGLDELHENLDNTKKIVTQSQEVLDEVHKNTAECLERVEELATLLTNNGGANAQQEIDSYKAQFGMFDWLTGRQINTFAQIIKEHCDHVENKRKSFIFTQNLILAVFKLTKLGEIITSWNQNSKSPERLDHLQFIQCGIMAHGCLEQIPKDILEDVRLFKQIFIHPLYFNGYLRTFVLELQEAKALGIDLIEHYQQDAYLFEN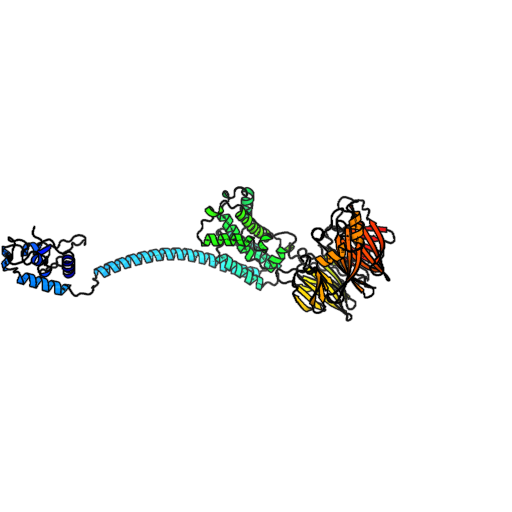LTRIFSSLKRFLEINVEDIYPDKKAAHIVENLPQEFLLLTTSEGVSVRHLHECDKVFANLPAHPSFPIKDSQIVTSRGKTIIISFDARRCFYWDPEQDLVESTFFKTPAGEEIRDIFCDVSANGAINCFVQLERQLTQFVDFKQTQSVNLPKAFVLSRHQNGFVGLDRSALPKQPFLWFIDESFKLKQVLTCQQLYTIIVNSHEVQQWHKEKLAQPYTLLHWRNENYNPHVQSLNHLAKDVILIRTKVYFCSVLIFLKVSDGMYEVINIFRLHKAVSISVDATPHHDNIMLCCGYLNMNDNNVSCDFIELEDFRPINITSVQNRSSNITKISDVHQVQLANSNEVYLNEMNNKLIRYNCSDNTFVEYSFEHEELYKITLSTHPT

Radius of gyration: 49.15 Å; Cα contacts (8 Å, |Δi|>4): 1192; chains: 1; bounding box: 69×79×158 Å

Nearest PDB structures (foldseek):
  7z8b-assembly1_F  TM=5.856E-01  e=3.403E-05  Homo sapiens
  8ffe-assembly1_A  TM=6.370E-01  e=4.253E-04  Homo sapiens
  3hfq-assembly2_B  TM=4.606E-01  e=6.117E-03  Lactiplantibacillus plantarum
  7drq-assembly2_B  TM=4.217E-01  e=1.559E-02  Catenovulum maritimum
  7phv-assembly1_A  TM=3.605E-01  e=1.279E-01  Plasmodium falciparum 3D7

Foldseek 3Di:
DQCLPVADPVLVVVQCQLQLQFFLAPPGRDGQADPVNPDGQKDKAFLADSDPVWQNHDPPDGSCRSNGSLRIGIHGPVVRVVCRPNVCCVVSDSVNVSVSRVVSSVVRVDDDDDQDVVNVVVVVVVVVVVVVVVVVVVVVVVVVVVVVVVVVVVVVCVLVVVVVLLVCCVVPPDDCSVVVLVVVLVVPPPDDADDPVSLVSLLVSLVVSVVVDPDPLSSLVVLLSSVCSGDPLVLLVVQLVVCVVQLVQLLPHPQVSLLRLLLVLLSSVVSRPLVVVLLQVQFPDNLADPCVVVCNLVVLNVVSVVCVVVVHPRCVVCSPPSVSSVSSNSRSSSSSSSSVDPSCLSVPDAAFKFAAQDQDLWWKWFFWLQFIFTAHPVHRVHTRITGGDRNSWGWQDWDWAQFPNFIKIWTDTQFFIWIDGRNDGRHIGTLDGDDRPKGWDDKDWDADPNRWIWIWTDIQFKIWIDTNSHTDDMDGHPGGWDWEAFPFGIKTADLPADQAGQGIWDQGPVRDIAGAHGLVRVVVVQCPDPVNVVVCVVPDPDDDDSVNQNVQFNDKDWYWDAAPNQTWIWIWGDDPFWIKIWTWRDDDSYIDTQDIDIDDQGHFQEKDWDDDPQWIWIKTWWQRPVVRWTKIWIFIGHSNHGPDIDIATDPDPDNPDWATFNYWDDPHSFWIWTDTFQAKIWIAGNVVRDIDIDGDPPIGTNDMDISDDPD

Organism: NCBI:txid1859457

Solvent-accessible surface area (backbone atoms only — not comparable to full-atom values): 39389 Å² total; per-residue (Å²): 131,87,51,27,82,66,63,50,69,70,44,52,54,50,54,53,59,28,36,66,53,33,21,35,53,85,95,48,78,50,52,24,42,44,97,84,71,82,47,79,60,39,40,83,38,52,50,43,27,71,42,88,90,40,47,67,43,56,89,88,61,51,46,67,58,35,36,30,61,91,29,47,42,52,23,29,59,70,60,47,54,53,58,56,34,69,89,37,38,86,77,52,33,60,66,56,50,49,54,37,41,52,56,38,31,63,74,41,64,76,68,80,90,76,85,47,70,67,58,52,48,52,50,46,49,52,45,49,52,47,45,50,50,46,50,49,48,42,46,50,47,47,51,50,42,46,50,49,45,48,47,44,45,55,50,45,51,47,47,54,48,50,50,48,48,53,53,49,57,70,71,49,74,88,75,62,58,62,64,53,51,54,58,47,56,69,68,61,78,78,70,87,76,83,52,74,67,54,52,53,52,52,42,50,53,47,50,59,50,46,78,71,44,94,47,64,64,60,40,50,53,50,53,42,52,56,50,49,75,75,48,56,68,67,61,53,50,51,54,54,50,50,44,73,76,30,64,94,46,44,69,77,51,65,53,67,62,51,53,52,47,22,47,50,29,45,56,55,57,71,53,51,55,67,70,58,51,51,52,50,68,62,26,91,61,84,40,55,53,72,51,52,82,76,48,58,53,51,52,60,44,50,52,53,52,49,38,53,75,72,6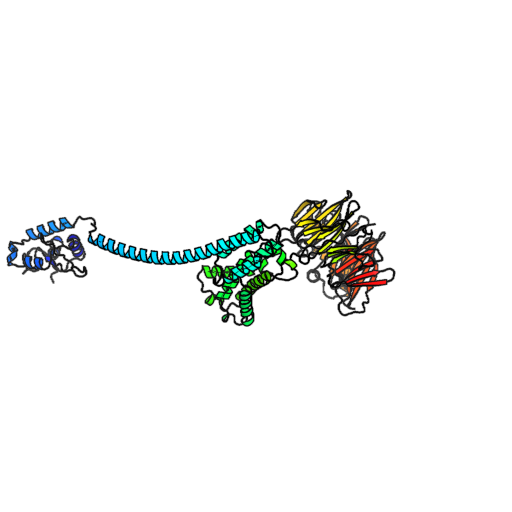7,51,60,63,54,83,74,44,40,78,46,46,66,59,57,51,50,32,46,48,37,36,50,17,43,50,40,54,66,66,56,60,62,57,67,67,56,53,85,80,68,67,28,46,53,27,94,71,81,68,81,65,32,29,35,39,29,19,47,58,21,41,34,38,17,36,65,92,46,68,86,45,68,58,22,37,41,62,35,48,82,41,48,41,48,67,50,67,47,82,43,76,39,84,93,39,64,36,38,40,35,30,26,51,49,38,36,33,36,36,36,51,61,76,40,48,64,71,49,74,61,45,70,54,62,90,97,48,45,54,72,48,75,47,78,51,66,46,98,88,38,46,40,39,36,36,44,26,38,60,41,33,43,34,38,20,52,71,65,38,80,74,50,73,45,78,44,100,53,64,56,55,72,26,71,38,100,71,32,32,40,31,36,33,89,79,43,50,55,89,32,58,22,35,31,29,29,36,79,86,67,51,78,31,66,48,39,28,42,47,56,52,50,52,55,51,62,67,31,68,70,49,42,55,49,46,70,74,74,53,95,67,84,88,44,73,66,56,42,56,76,67,42,86,75,67,45,68,43,59,43,77,52,97,92,41,64,32,36,39,36,42,44,46,54,91,76,23,23,34,40,35,36,27,37,68,56,95,32,41,72,45,83,76,36,76,49,71,48,89,85,36,49,54,72,14,67,31,74,45,76,46,88,93,31,37,40,33,39,34,19,20,52,32,82,90,80,64,29,52,30,37,40,39,34,37,18,54,91,77,37,81,78,44,80,49,78,49,68,56,84,72,89,71,79,89,76,74,52,53,27,71,37,38,41,71,78,52,99,42,35,37,41,34,35,30,60,91,17,32,40,36,40,37,33,64,83,80,72,46,78,48,80,46,74,48,84,97,32,49,62,70,42,81,40,72,52,68,69,90,125

Secondary structure (DSSP, 8-state):
---TT---HHHHHHHHHHHTTB-SSTT---BSB-TTSS-B--EEEESS-SSTTSTT--TT--HHHHTSGGGEEEE-HHHHHHHH-GGGTTTS-HHHHHHHHHHHHHHHTT------HHHHHHHHHHHHHHHHHHHHHHHHHHHHHHHHHHHHHHHHHHHHHHHHHHHHHHHS-SSSHHHHHHHHHHH-TT--S--HHHHHHHHHHHHHHHHH---HHHHHHHHHHHHHHHS-HHHHHHHHHHHHHHTT-GGGS-HHHHHHHHHHHHHHHTTS-HHHHHHHHHSSS--S-HHHHTTHHHHHHHHHHHHHHTT--HHHHHTT-HHHHHHHHHHHHHHHHHHT--HHHHSPPPPPPBP-SS--SS-EEEEETTEEEEE-SS-TT-EEEEEEPBTTB---EEEEEEETTEEEEEEE-SSEEEEE-TTT-SSPEEEEEPPTT----EEEEEE-TTSPEEEEEE-SSEEEEEETTEEEEEEE-SS--EEEEETTEEEEE-TT--TTSEEEEEEETT--EEEEEEHHHHHHHHHHSHHHHHHHHHH-S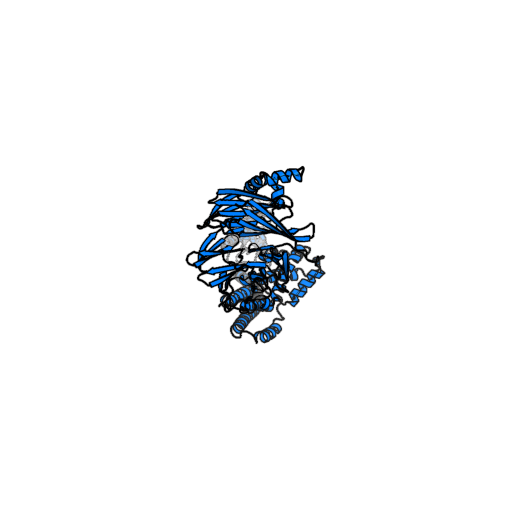S---HHHHHHH-S--EEEEEEETTEEEEEEEEEETTEEEEEEEEEETTEEEEEEEEE-SS---SEEEEEEETTEEEEEEEEEETTTTEEEEEEEEEETTEEEEEEEEE---S-TT----EEEEEEEETTEEEEEETTTEEEEEETTTTEEEEEE-TT--EEEEEE-----

pLDDT: mean 80.43, std 15.79, range [27.77, 97.75]

Mean predicted aligned error: 17.22 Å